Protein 7L9R (pdb70)

Solvent-accessible surface area: 26090 Å² total; per-residue (Å²): 134,191,43,45,87,128,141,85,34,120,71,158,123,83,52,43,41,18,66,29,89,53,24,153,50,15,86,37,0,24,109,0,20,87,1,0,33,91,2,3,68,35,106,18,57,155,85,75,34,88,81,50,112,110,80,37,102,100,90,7,45,1,21,0,2,1,0,1,18,25,125,9,1,72,34,54,4,12,62,25,0,60,68,0,0,43,99,118,13,0,30,50,0,7,3,33,27,15,0,2,3,16,0,0,10,44,30,85,21,140,41,112,106,75,66,87,79,12,57,59,44,0,45,112,43,0,49,87,2,0,83,71,10,9,125,84,30,71,60,55,140,7,41,0,1,2,62,0,2,51,49,0,0,108,99,20,110,38,80,69,0,0,1,3,48,3,12,106,24,134,10,37,4,6,0,65,37,1,8,100,14,37,0,0,52,0,0,15,36,18,22,82,150,109,87,5,136,2,13,0,6,8,3,57,11,34,73,64,35,41,40,14,41,125,109,22,37,24,17,0,7,0,19,0,14,54,76,26,43,72,135,116,9,49,19,3,0,86,0,40,100,110,154,139,44,56,64,6,70,3,101,15,70,3,45,60,7,0,48,46,0,12,52,72,0,11,53,108,33,181,34,36,71,2,158,138,134,197,42,38,72,128,138,146,33,125,60,161,125,72,46,49,48,19,66,24,90,52,23,152,50,14,86,41,0,23,109,0,20,88,1,0,33,88,2,2,70,36,99,8,55,135,84,72,74,88,80,50,109,108,80,36,99,102,100,8,43,1,22,0,0,0,0,1,17,24,129,9,1,70,32,54,3,11,60,26,0,60,67,0,0,44,100,120,11,1,28,52,0,7,4,30,30,18,0,2,4,15,0,0,12,44,31,87,22,142,39,117,115,75,65,82,77,16,57,102,45,0,31,48,42,0,51,104,5,0,67,60,5,18,89,107,83,96,36,53,90,11,20,1,1,4,70,0,3,53,51,1,0,114,96,22,113,37,80,71,0,0,1,4,48,3,16,105,29,131,10,36,4,5,1,61,40,2,8,86,13,36,1,1,59,0,4,42,58,12,39,92,150,74,91,8,115,4,22,0,0,6,0,52,9,28,65,92,29,29,31,17,7,15,97,22,32,24,9,0,0,0,3,0,14,56,75,23,29,67,72,101,15,15,47,84,83,64,40,66,67,48,2,51,19,0,0,15,0,35,102,112,147,133,38,51,54,7,71,3,100,14,71,3,45,61,7,0,48,44,0,11,52,72,0,12,52,110,33,90,47,39,84,2,72,129

Nearest PDB structures (foldseek):
  7l9r-assembly1_A-2  TM=1.004E+00  e=2.069E-56  Entamoeba histolytica HM-1:IMSS
  7l9r-assembly1_B-2  TM=9.925E-01  e=5.853E-53  Entamoeba histolytica HM-1:IMSS
  6wl6-assembly1_B-2  TM=8.396E-01  e=2.160E-27  Homo sapiens
  8r3u-assembly1_DDD  TM=8.389E-01  e=5.541E-27  Homo sapiens
  6xxh-assembly1_A-2  TM=8.483E-01  e=3.392E-24  Homo sapiens

Structure (mmCIF, N/CA/C/O backbone):
data_7L9R
#
_entry.id   7L9R
#
_cell.length_a   85.900
_cell.length_b   85.900
_cell.length_c   424.520
_cell.angle_alpha   90.000
_cell.angle_beta   90.000
_cell.angle_gamma   120.000
#
_symmetry.space_group_name_H-M   'P 65 2 2'
#
loop_
_entity.id
_entity.type
_entity.pdbx_description
1 polymer 'Deoxyhypusine synthase, putative'
2 non-polymer 'CHLORIDE ION'
3 water water
#
loop_
_atom_site.group_PDB
_atom_site.id
_atom_site.type_symbol
_atom_site.label_atom_id
_atom_site.label_alt_id
_atom_site.label_comp_id
_atom_site.label_asym_id
_atom_site.label_entity_id
_atom_site.label_seq_id
_atom_site.pdbx_PDB_ins_code
_atom_site.Cartn_x
_atom_site.Cartn_y
_atom_site.Cartn_z
_atom_site.occupancy
_atom_site.B_iso_or_equiv
_atom_site.auth_seq_id
_atom_site.auth_comp_id
_atom_site.auth_asym_id
_atom_site.auth_atom_id
_atom_site.pdbx_PDB_model_num
ATOM 1 N N . ILE A 1 26 ? 2.74731 10.66191 25.19318 1.000 113.05928 5 ILE A N 1
ATOM 2 C CA . ILE A 1 26 ? 3.69622 10.05568 26.11855 1.000 101.82249 5 ILE A CA 1
ATOM 3 C C . ILE A 1 26 ? 5.12204 10.45538 25.74302 1.000 102.90260 5 ILE A C 1
ATOM 4 O O . ILE A 1 26 ? 5.45080 10.58464 24.55850 1.000 106.81161 5 ILE A O 1
ATOM 6 N N . LYS A 1 27 ? 5.96929 10.63540 26.75247 1.000 79.66291 6 LYS A N 1
ATOM 7 C CA . LYS A 1 27 ? 7.34822 11.05538 26.55244 1.000 75.70133 6 LYS A CA 1
ATOM 8 C C . LYS A 1 27 ? 8.27692 9.84478 26.52008 1.000 68.38621 6 LYS A C 1
ATOM 9 O O . LYS A 1 27 ? 7.96696 8.78226 27.06209 1.000 74.58693 6 LYS A O 1
ATOM 15 N N . GLY A 1 28 ? 9.42700 10.01972 25.85947 1.000 67.31567 7 GLY A N 1
ATOM 16 C CA . GLY A 1 28 ? 10.47360 9.01697 25.85051 1.000 57.27221 7 GLY A CA 1
ATOM 17 C C . GLY A 1 28 ? 11.25218 9.01944 27.16113 1.000 58.34858 7 GLY A C 1
ATOM 18 O O . GLY A 1 28 ? 10.99174 9.80280 28.07283 1.000 56.34238 7 GLY A O 1
ATOM 19 N N . TYR A 1 29 ? 12.24277 8.13238 27.24109 1.000 46.93877 8 TYR A N 1
ATOM 20 C CA . TYR A 1 29 ? 12.94779 7.91333 28.49867 1.000 49.24588 8 TYR A CA 1
ATOM 21 C C . TYR A 1 29 ? 13.65683 9.17701 28.99103 1.000 50.86803 8 TYR A C 1
ATOM 22 O O . TYR A 1 29 ? 14.35231 9.85253 28.23096 1.000 56.50139 8 TYR A O 1
ATOM 31 N N . ASP A 1 30 ? 13.49273 9.48918 30.27696 1.000 51.58816 9 ASP A N 1
ATOM 32 C CA . ASP A 1 30 ? 14.10137 10.67240 30.88785 1.000 52.13806 9 ASP A CA 1
ATOM 33 C C . ASP A 1 30 ? 15.37166 10.27168 31.63732 1.000 50.13781 9 ASP A C 1
ATOM 34 O O . ASP A 1 30 ? 15.30373 9.69931 32.73088 1.000 53.20460 9 ASP A O 1
ATOM 39 N N . PHE A 1 31 ? 16.53140 10.60873 31.06423 1.000 46.75676 10 PHE A N 1
ATOM 40 C CA . PHE A 1 31 ? 17.80879 10.27480 31.68594 1.000 48.62034 10 PHE A CA 1
ATOM 41 C C . PHE A 1 31 ? 18.10331 11.08919 32.94017 1.000 51.16698 10 PHE A C 1
ATOM 42 O O . PHE A 1 31 ? 19.09243 10.79135 33.61675 1.000 52.36724 10 PHE A O 1
ATOM 50 N N . ASP A 1 32 ? 17.28621 12.10115 33.26387 1.000 46.14199 11 ASP A N 1
ATOM 51 C CA . ASP A 1 32 ? 17.37940 12.75742 34.56774 1.000 51.64766 11 ASP A CA 1
ATOM 52 C C . ASP A 1 32 ? 17.03687 11.81294 35.71024 1.000 52.09987 11 ASP A C 1
ATOM 53 O O . ASP A 1 32 ? 17.42895 12.07298 36.84990 1.000 56.71108 11 ASP A O 1
ATOM 58 N N . LYS A 1 33 ? 16.30053 10.73756 35.42932 1.000 55.51351 12 LYS A N 1
ATOM 59 C CA . LYS A 1 33 ? 15.93175 9.72043 36.40467 1.000 50.05574 12 LYS A CA 1
ATOM 60 C C . LYS A 1 33 ? 17.05589 8.72750 36.69203 1.000 51.16198 12 LYS A C 1
ATOM 61 O O . LYS A 1 33 ? 16.87752 7.84702 37.53656 1.000 53.54720 12 LYS A O 1
ATOM 63 N N . GLY A 1 34 ? 18.17785 8.81094 35.99105 1.000 49.57689 13 GLY A N 1
ATOM 64 C CA . GLY A 1 34 ? 19.21716 7.80571 36.07217 1.000 40.84758 13 GLY A CA 1
ATOM 65 C C . GLY A 1 34 ? 19.12239 6.82372 34.92407 1.000 53.32151 13 GLY A C 1
ATOM 66 O O . GLY A 1 34 ? 18.43946 7.05975 33.92671 1.000 47.38874 13 GLY A O 1
ATOM 67 N N . ILE A 1 35 ? 19.78849 5.68114 35.08786 1.000 44.05192 14 ILE A N 1
ATOM 68 C CA . ILE A 1 35 ? 19.83136 4.66318 34.04544 1.000 49.65589 14 ILE A CA 1
ATOM 69 C C . ILE A 1 35 ? 19.10287 3.43538 34.56813 1.000 47.74619 14 ILE A C 1
ATOM 70 O O . ILE A 1 35 ? 19.65774 2.65270 35.34766 1.000 56.27113 14 ILE A O 1
ATOM 75 N N . ASN A 1 36 ? 17.89999 3.21432 34.05607 1.000 47.22890 15 ASN A N 1
ATOM 76 C CA . ASN A 1 36 ? 17.02251 2.11927 34.46086 1.000 46.03971 15 ASN A CA 1
ATOM 77 C C . ASN A 1 36 ? 16.68387 1.36103 33.18199 1.000 49.99955 15 ASN A C 1
ATOM 78 O O . ASN A 1 36 ? 15.81912 1.78720 32.40761 1.000 40.82926 15 ASN A O 1
ATOM 83 N N . TYR A 1 37 ? 17.33963 0.21373 32.99735 1.000 45.62362 16 TYR A N 1
ATOM 84 C CA . TYR A 1 37 ? 17.26971 -0.48912 31.72317 1.000 46.51925 16 TYR A CA 1
ATOM 85 C C . TYR A 1 37 ? 15.89562 -1.08973 31.47708 1.000 53.22615 16 TYR A C 1
ATOM 86 O O . TYR A 1 37 ? 15.46753 -1.17965 30.32064 1.000 44.58828 16 TYR A O 1
ATOM 95 N N . GLU A 1 38 ? 15.16833 -1.46759 32.53411 1.000 47.61637 17 GLU A N 1
ATOM 96 C CA . GLU A 1 38 ? 13.79548 -1.90067 32.30231 1.000 53.84704 17 GLU A CA 1
ATOM 97 C C . GLU A 1 38 ? 12.95124 -0.74019 31.78882 1.000 48.87101 17 GLU A C 1
ATOM 98 O O . GLU A 1 38 ? 12.13882 -0.91458 30.87552 1.000 48.41949 17 GLU A O 1
ATOM 104 N N . GLU A 1 39 ? 13.13454 0.45324 32.36201 1.000 50.38966 18 GLU A N 1
ATOM 105 C CA . GLU A 1 39 ? 12.40286 1.62361 31.88777 1.000 48.77105 18 GLU A CA 1
ATOM 106 C C . GLU A 1 39 ? 12.84843 2.03471 30.48671 1.000 46.88637 18 GLU A C 1
ATOM 107 O O . GLU A 1 39 ? 12.02980 2.49553 29.68702 1.000 48.68286 18 GLU A O 1
ATOM 113 N N . LEU A 1 40 ? 14.13830 1.88583 30.17010 1.000 42.94188 19 LEU A N 1
ATOM 114 C CA . LEU A 1 40 ? 14.59223 2.15691 28.80777 1.000 51.30300 19 LEU A CA 1
ATOM 115 C C . LEU A 1 40 ? 13.89616 1.24497 27.80421 1.000 51.75987 19 LEU A C 1
ATOM 116 O O . LEU A 1 40 ? 13.44714 1.70015 26.74603 1.000 49.60861 19 LEU A O 1
ATOM 121 N N . VAL A 1 41 ? 13.78158 -0.04359 28.13374 1.000 41.06041 20 VAL A N 1
ATOM 122 C CA . VAL A 1 41 ? 13.13026 -0.99660 27.24322 1.000 55.06462 20 VAL A CA 1
ATOM 123 C C . VAL A 1 41 ? 11.64917 -0.66589 27.09469 1.000 57.57630 20 VAL A C 1
ATOM 124 O O . VAL A 1 41 ? 11.12411 -0.59478 25.97754 1.000 56.20147 20 VAL A O 1
ATOM 128 N N . ASN A 1 42 ? 10.95640 -0.44302 28.21340 1.000 51.33988 21 ASN A N 1
ATOM 129 C CA . ASN A 1 42 ? 9.53800 -0.10818 28.13256 1.000 59.11499 21 ASN A CA 1
ATOM 130 C C . ASN A 1 42 ? 9.32231 1.21640 27.41076 1.000 62.69632 21 ASN A C 1
ATOM 131 O O . ASN A 1 42 ? 8.36229 1.36558 26.64438 1.000 68.79567 21 ASN A O 1
ATOM 136 N N . SER A 1 43 ? 10.21440 2.18619 27.63078 1.000 60.45309 22 SER A N 1
ATOM 137 C CA . SER A 1 43 ? 10.09434 3.47280 26.95025 1.000 57.37304 22 SER A CA 1
ATOM 138 C C . SER A 1 43 ? 10.22752 3.31406 25.44097 1.000 61.43880 22 SER A C 1
ATOM 139 O O . SER A 1 43 ? 9.55554 4.01253 24.67146 1.000 62.02424 22 SER A O 1
ATOM 142 N N . TYR A 1 44 ? 11.09349 2.40326 24.99640 1.000 63.79954 23 TYR A N 1
ATOM 143 C CA . TYR A 1 44 ? 11.17758 2.11919 23.56821 1.000 63.52089 23 TYR A CA 1
ATOM 144 C C . TYR A 1 44 ? 9.87436 1.52976 23.04111 1.000 68.40879 23 TYR A C 1
ATOM 145 O O . TYR A 1 44 ? 9.42558 1.88084 21.94237 1.000 73.43137 23 TYR A O 1
ATOM 154 N N . LEU A 1 45 ? 9.24962 0.63224 23.80693 1.000 64.39909 24 LEU A N 1
ATOM 155 C CA . LEU A 1 45 ? 8.02561 -0.01184 23.34286 1.000 63.79468 24 LEU A CA 1
ATOM 156 C C . LEU A 1 45 ? 6.86269 0.96451 23.19175 1.000 61.66900 24 LEU A C 1
ATOM 157 O O . LEU A 1 45 ? 5.88224 0.64069 22.51172 1.000 69.25062 24 LEU A O 1
ATOM 162 N N . THR A 1 46 ? 6.95193 2.15473 23.78362 1.000 63.18289 25 THR A N 1
ATOM 163 C CA . THR A 1 46 ? 5.85925 3.11523 23.74951 1.000 64.90634 25 THR A CA 1
ATOM 164 C C . THR A 1 46 ? 6.19756 4.42134 23.04832 1.000 60.03426 25 THR A C 1
ATOM 165 O O . THR A 1 46 ? 5.30621 5.26433 22.89849 1.000 69.50909 25 THR A O 1
ATOM 169 N N . THR A 1 47 ? 7.45583 4.65141 22.68029 1.000 60.85865 26 THR A N 1
ATOM 170 C CA . THR A 1 47 ? 7.82943 5.91653 22.05793 1.000 61.94153 26 THR A CA 1
ATOM 171 C C . THR A 1 47 ? 8.79694 5.76697 20.89299 1.000 54.39367 26 THR A C 1
ATOM 172 O O . THR A 1 47 ? 8.98783 6.74020 20.15848 1.000 55.97664 26 THR A O 1
ATOM 176 N N . GLY A 1 48 ? 9.42923 4.61717 20.70763 1.000 53.30199 27 GLY A N 1
ATOM 177 C CA . GLY A 1 48 ? 10.37786 4.46544 19.62744 1.000 60.02961 27 GLY A CA 1
ATOM 178 C C . GLY A 1 48 ? 9.72437 4.44282 18.25364 1.000 67.67245 27 GLY A C 1
ATOM 179 O O . GLY A 1 48 ? 8.50271 4.36687 18.08871 1.000 63.26091 27 GLY A O 1
ATOM 180 N N . ILE A 1 49 ? 10.58168 4.53645 17.23719 1.000 66.14829 28 ILE A N 1
ATOM 181 C CA . ILE A 1 49 ? 10.14714 4.30997 15.86679 1.000 59.10011 28 ILE A CA 1
ATOM 182 C C . ILE A 1 49 ? 9.80415 2.83347 15.71473 1.000 65.32201 28 ILE A C 1
ATOM 183 O O . ILE A 1 49 ? 10.57853 1.95953 16.13378 1.000 62.71136 28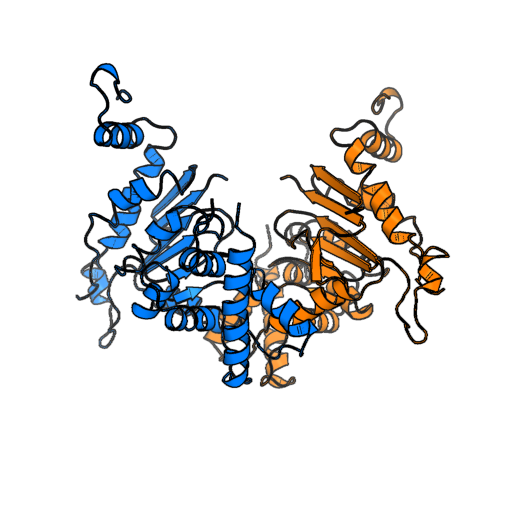 ILE A O 1
ATOM 188 N N . GLN A 1 50 ? 8.62106 2.55384 15.15179 1.000 61.40041 29 GLN A N 1
ATOM 189 C CA . GLN A 1 50 ? 8.05465 1.20986 14.98478 1.000 68.44814 29 GLN A CA 1
ATOM 190 C C . GLN A 1 50 ? 7.55804 0.59392 16.29462 1.000 58.19895 29 GLN A C 1
ATOM 191 O O . GLN A 1 50 ? 7.35344 -0.62151 16.36064 1.000 58.29274 29 GLN A O 1
ATOM 197 N N . SER A 1 51 ? 7.33698 1.38825 17.34479 1.000 47.53539 30 SER A N 1
ATOM 198 C CA . SER A 1 51 ? 6.93139 0.78585 18.61252 1.000 62.54552 30 SER A CA 1
ATOM 199 C C . SER A 1 51 ? 5.52299 0.20265 18.52788 1.000 49.84767 30 SER A C 1
ATOM 200 O O . SER A 1 51 ? 5.24480 -0.84197 19.12446 1.000 51.16513 30 SER A O 1
ATOM 203 N N . SER A 1 52 ? 4.62458 0.84758 17.78225 1.000 50.78714 31 SER A N 1
ATOM 204 C CA . SER A 1 52 ? 3.26428 0.32488 17.66635 1.000 62.06441 31 SER A CA 1
ATOM 205 C C . SER A 1 52 ? 3.25343 -1.04766 16.99698 1.000 58.75651 31 SER A C 1
ATOM 206 O O . SER A 1 52 ? 2.45267 -1.92143 17.35626 1.000 57.11609 31 SER A O 1
ATOM 209 N N . ASN A 1 53 ? 4.13771 -1.25510 16.02026 1.000 58.31241 32 ASN A N 1
ATOM 210 C CA . ASN A 1 53 ? 4.21548 -2.55096 15.35762 1.000 53.77712 32 ASN A CA 1
ATOM 211 C C . ASN A 1 53 ? 4.82420 -3.60639 16.27345 1.000 54.87746 32 ASN A C 1
ATOM 212 O O . ASN A 1 53 ? 4.40427 -4.76978 16.24627 1.000 56.70962 32 ASN A O 1
ATOM 217 N N . VAL A 1 54 ? 5.81168 -3.22307 17.09212 1.000 57.80514 33 VAL A N 1
ATOM 218 C CA . VAL A 1 54 ? 6.38324 -4.16081 18.06038 1.000 53.82270 33 VAL A CA 1
ATOM 219 C C . VAL A 1 54 ? 5.33294 -4.59048 19.07363 1.000 49.12886 33 VAL A C 1
ATOM 220 O O . VAL A 1 54 ? 5.26951 -5.76164 19.46647 1.000 52.47704 33 VAL A O 1
ATOM 224 N N . GLY A 1 55 ? 4.47907 -3.65846 19.49637 1.000 52.70106 34 GLY A N 1
ATOM 225 C CA . GLY A 1 55 ? 3.44447 -4.00052 20.46322 1.000 49.82815 34 GLY A CA 1
ATOM 226 C C . GLY A 1 55 ? 2.41050 -4.95649 19.90094 1.000 60.66542 34 GLY A C 1
ATOM 227 O O . GLY A 1 55 ? 1.90990 -5.83153 20.61483 1.000 59.39775 34 GLY A O 1
ATOM 228 N N . ARG A 1 56 ? 2.06639 -4.79883 18.61679 1.000 55.65605 35 ARG A N 1
ATOM 229 C CA A ARG A 1 56 ? 1.16476 -5.74793 17.96734 0.613 59.06865 35 ARG A CA 1
ATOM 230 C CA B ARG A 1 56 ? 1.15605 -5.75174 17.99708 0.387 59.03380 35 ARG A CA 1
ATOM 231 C C . ARG A 1 56 ? 1.81075 -7.12324 17.85756 1.000 53.90540 35 ARG A C 1
ATOM 232 O O . ARG A 1 56 ? 1.15830 -8.14946 18.08769 1.000 53.06787 35 ARG A O 1
ATOM 247 N N . ALA A 1 57 ? 3.09791 -7.16125 17.49784 1.000 52.82018 36 ALA A N 1
ATOM 248 C CA . ALA A 1 57 ? 3.81387 -8.43329 17.42453 1.000 56.47989 36 ALA A CA 1
ATOM 249 C C . ALA A 1 57 ? 3.74816 -9.18232 18.74881 1.000 51.44418 36 ALA A C 1
ATOM 250 O O . ALA A 1 57 ? 3.52706 -10.40015 18.76925 1.000 51.26352 36 ALA A O 1
ATOM 252 N N . ILE A 1 58 ? 3.92240 -8.46757 19.86692 1.000 50.96184 37 ILE A N 1
ATOM 253 C CA . ILE A 1 58 ? 3.85444 -9.10677 21.18065 1.000 46.19860 37 ILE A CA 1
ATOM 254 C C . ILE A 1 58 ? 2.45775 -9.65154 21.43948 1.000 45.79291 37 ILE A C 1
ATOM 255 O O . ILE A 1 58 ? 2.29748 -10.79156 21.89265 1.000 50.15918 37 ILE A O 1
ATOM 260 N N . ASN A 1 59 ? 1.42508 -8.86413 21.12594 1.000 48.61913 38 ASN A N 1
ATOM 261 C CA . ASN A 1 59 ? 0.05463 -9.33041 21.32347 1.000 53.43215 38 ASN A CA 1
ATOM 262 C C . ASN A 1 59 ? -0.25619 -10.54375 20.45334 1.000 57.39841 38 ASN A C 1
ATOM 263 O O . ASN A 1 59 ? -0.90683 -11.49467 20.90789 1.000 51.79503 38 ASN A O 1
ATOM 268 N N . ILE A 1 60 ? 0.20080 -10.53113 19.19893 1.000 50.20751 39 ILE A N 1
ATOM 269 C CA . ILE A 1 60 ? -0.13870 -11.61597 18.28412 1.000 54.80224 39 ILE A CA 1
ATOM 270 C C . ILE A 1 60 ? 0.56830 -12.90514 18.69561 1.000 55.19763 39 ILE A C 1
ATOM 271 O O . ILE A 1 60 ? -0.02370 -13.99235 18.66023 1.000 49.35792 39 ILE A O 1
ATOM 276 N N . ILE A 1 61 ? 1.82989 -12.80586 19.12345 1.000 51.15788 40 ILE A N 1
ATOM 277 C CA . ILE A 1 61 ? 2.55829 -14.00439 19.53174 1.000 54.68370 40 ILE A CA 1
ATOM 278 C C . ILE A 1 61 ? 1.94205 -14.61161 20.78577 1.000 48.45763 40 ILE A C 1
ATOM 279 O O . ILE A 1 61 ? 1.78780 -15.83483 20.88436 1.000 53.93366 40 ILE A O 1
ATOM 284 N N . ASN A 1 62 ? 1.56004 -13.77662 21.75247 1.000 46.05541 41 ASN A N 1
ATOM 285 C CA . ASN A 1 62 ? 0.87721 -14.30093 22.93040 1.000 52.99058 41 ASN A CA 1
ATOM 286 C C . ASN A 1 62 ? -0.45703 -14.94316 22.56798 1.000 51.50504 41 ASN A C 1
ATOM 287 O O . ASN A 1 62 ? -0.86257 -15.92853 23.19720 1.000 53.33122 41 ASN A O 1
ATOM 292 N N . LYS A 1 63 ? -1.14010 -14.42873 21.54171 1.000 53.91262 42 LYS A N 1
ATOM 293 C CA . LYS A 1 63 ? -2.35934 -15.08886 21.08216 1.000 52.33609 42 LYS A CA 1
ATOM 294 C C . LYS A 1 63 ? -2.06442 -16.47955 20.52576 1.000 53.35390 42 LYS A C 1
ATOM 295 O O . LYS A 1 63 ? -2.86167 -17.40760 20.71299 1.000 55.00560 42 LYS A O 1
ATOM 301 N N . MET A 1 64 ? -0.92267 -16.64876 19.84750 1.000 51.66253 43 MET A N 1
ATOM 302 C CA . MET A 1 64 ? -0.52190 -17.98380 19.40210 1.000 55.84490 43 MET A CA 1
ATOM 303 C C . MET A 1 64 ? -0.36339 -18.92225 20.58964 1.000 53.83889 43 MET A C 1
ATOM 304 O O . MET A 1 64 ? -0.84427 -20.06119 20.56593 1.000 51.32458 43 MET A O 1
ATOM 309 N N . LEU A 1 65 ? 0.32833 -18.45620 21.63829 1.000 50.33351 44 LEU A N 1
ATOM 310 C CA . LEU A 1 65 ? 0.66021 -19.31886 22.76902 1.000 51.75600 44 LEU A CA 1
ATOM 311 C C . LEU A 1 65 ? -0.56272 -19.67999 23.59907 1.000 53.71643 44 LEU A C 1
ATOM 312 O O . LEU A 1 65 ? -0.63301 -20.79072 24.13720 1.000 52.72637 44 LEU A O 1
ATOM 317 N N . THR A 1 66 ? -1.53144 -18.77365 23.71441 1.000 52.08886 45 THR A N 1
ATOM 318 C CA . THR A 1 66 ? -2.68903 -18.99357 24.57072 1.000 53.45998 45 THR A CA 1
ATOM 319 C C . THR A 1 66 ? -3.93340 -19.46133 23.81577 1.000 63.08447 45 THR A C 1
ATOM 320 O O . THR A 1 66 ? -4.94998 -19.74243 24.45939 1.000 65.08974 45 THR A O 1
ATOM 324 N N . TRP A 1 67 ? -3.87972 -19.57716 22.48414 1.000 54.10103 46 TRP A N 1
ATOM 325 C CA . TRP A 1 67 ? -5.08234 -19.89078 21.71597 1.000 57.03223 46 TRP A CA 1
ATOM 326 C C . TRP A 1 67 ? -5.68877 -21.22324 22.13776 1.000 52.22592 46 TRP A C 1
ATOM 327 O O . TRP A 1 67 ? -4.98232 -22.21559 22.33453 1.000 54.98663 46 TRP A O 1
ATOM 338 N N . GLN A 1 68 ? -7.01452 -21.24522 22.23855 1.000 56.86768 47 GLN A N 1
ATOM 339 C CA . GLN A 1 68 ? -7.78112 -22.43632 22.56649 1.000 67.52178 47 GLN A CA 1
ATOM 340 C C . GLN A 1 68 ? -9.00307 -22.51248 21.66502 1.000 74.60956 47 GLN A C 1
ATOM 341 O O . GLN A 1 68 ? -9.54744 -21.47521 21.26593 1.000 78.38403 47 GLN A O 1
ATOM 347 N N . PRO A 1 69 ? -9.47508 -23.71999 21.35362 1.000 76.16567 48 PRO A N 1
ATOM 348 C CA . PRO A 1 69 ? -10.70176 -23.84110 20.55660 1.000 75.35613 48 PRO A CA 1
ATOM 349 C C . PRO A 1 69 ? -11.91828 -23.35624 21.32860 1.000 82.06830 48 PRO A C 1
ATOM 350 O O . PRO A 1 69 ? -12.01789 -23.52834 22.54509 1.000 78.68714 48 PRO A O 1
ATOM 354 N N . SER A 1 70 ? -12.84631 -22.73566 20.60910 1.000 90.04073 49 SER A N 1
ATOM 355 C CA . SER A 1 70 ? -14.11449 -22.37313 21.21723 1.000 91.88653 49 SER A CA 1
ATOM 356 C C . SER A 1 70 ? -14.96767 -23.62372 21.42392 1.000 91.48626 49 SER A C 1
ATOM 357 O O . SER A 1 70 ? -14.67137 -24.70712 20.90866 1.000 85.98470 49 SER A O 1
ATOM 360 N N . GLU A 1 71 ? -16.03925 -23.46903 22.20427 1.000 97.17115 50 GLU A N 1
ATOM 361 C CA . GLU A 1 71 ? -16.96094 -24.58414 22.39651 1.000 101.55215 50 GLU A CA 1
ATOM 362 C C . GLU A 1 71 ? -17.57978 -25.01104 21.07336 1.000 96.19916 50 GLU A C 1
ATOM 363 O O . GLU A 1 71 ? -17.78368 -26.20673 20.83270 1.000 101.63541 50 GLU A O 1
ATOM 369 N N . GLU A 1 72 ? -17.86709 -24.04799 20.19215 1.000 101.54078 51 GLU A N 1
ATOM 370 C CA . GLU A 1 72 ? -18.38517 -24.39104 18.87006 1.000 100.88775 51 GLU A CA 1
ATOM 371 C C . GLU A 1 72 ? -17.34171 -25.13642 18.04681 1.000 94.64091 51 GLU A C 1
ATOM 372 O O . GLU A 1 72 ? -17.68236 -26.04017 17.27431 1.000 92.13664 51 GLU A O 1
ATOM 374 N N . GLU A 1 73 ? -16.06622 -24.76977 18.19394 1.000 91.96205 52 GLU A N 1
ATOM 375 C CA . GLU A 1 73 ? -15.00985 -25.45642 17.45546 1.000 90.59921 52 GLU A CA 1
ATOM 376 C C . GLU A 1 73 ? -14.76126 -26.85346 18.01117 1.000 90.15528 52 GLU A C 1
ATOM 377 O O . GLU A 1 73 ? -14.50004 -27.79242 17.25014 1.000 92.19661 52 GLU A O 1
ATOM 383 N N . LYS A 1 74 ? -14.82481 -27.00544 19.33816 1.000 96.35305 53 LYS A N 1
ATOM 384 C CA . LYS A 1 74 ? -14.58341 -28.30617 19.95571 1.000 95.94750 53 LYS A CA 1
ATOM 385 C C . LYS A 1 74 ? -15.63251 -29.32985 19.54007 1.000 93.97603 53 LYS A C 1
ATOM 386 O O . LYS A 1 74 ? -15.33517 -30.52760 19.45786 1.000 84.97523 53 LYS A O 1
ATOM 388 N N . LYS A 1 75 ? -16.86342 -28.88130 19.28003 1.000 92.93051 54 LYS A N 1
ATOM 389 C CA . LYS A 1 75 ? -17.91210 -29.80244 18.86051 1.000 96.98556 54 LYS A CA 1
ATOM 390 C C . LYS A 1 75 ? -17.62153 -30.39203 17.48736 1.000 102.46044 54 LYS A C 1
ATOM 391 O O . LYS A 1 75 ? -18.06503 -31.50531 17.18899 1.000 93.56277 54 LYS A O 1
ATOM 393 N N . GLU A 1 76 ? -16.87987 -29.66889 16.64331 1.000 101.14639 55 GLU A N 1
ATOM 394 C CA . GLU A 1 76 ? -16.61314 -30.13160 15.28753 1.000 92.01584 55 GLU A CA 1
ATOM 395 C C . GLU A 1 76 ? -15.56899 -31.24204 15.22482 1.000 99.17632 55 GLU A C 1
ATOM 396 O O . GLU A 1 76 ? -15.47208 -31.91706 14.19538 1.000 95.15716 55 GLU A O 1
ATOM 398 N N . TYR A 1 77 ? -14.80011 -31.45738 16.29125 1.000 100.74503 56 TYR A N 1
ATOM 399 C CA . TYR A 1 77 ? -13.79299 -32.51306 16.29053 1.000 91.80716 56 TYR A CA 1
ATOM 400 C C . TYR A 1 77 ? -14.46061 -33.88313 16.35094 1.000 95.81855 56 TYR A C 1
ATOM 401 O O . TYR A 1 77 ? -15.37060 -34.10417 17.15597 1.000 101.40116 56 TYR A O 1
ATOM 410 N N . VAL A 1 78 ? -13.99933 -34.81149 15.51048 1.000 89.76674 57 VAL A N 1
ATOM 411 C CA . VAL A 1 78 ? -14.58059 -36.14652 15.46186 1.000 95.91128 57 VAL A CA 1
ATOM 412 C C . VAL A 1 78 ? -13.93011 -37.02314 16.52640 1.000 93.96826 57 VAL A C 1
ATOM 413 O O . VAL A 1 78 ? -12.82733 -36.75289 17.00903 1.000 92.95254 57 VAL A O 1
ATOM 417 N N . GLU A 1 79 ? -14.62416 -38.10387 16.88167 1.000 99.48964 58 GLU A N 1
ATOM 418 C CA . GLU A 1 79 ? -14.07304 -39.08142 17.80977 1.000 97.03135 58 GLU A CA 1
ATOM 419 C C . GLU A 1 79 ? -12.83318 -39.73404 17.21104 1.000 98.27162 58 GLU A C 1
ATOM 420 O O . GLU A 1 79 ? -12.80504 -40.08635 16.02822 1.000 109.83746 58 GLU A O 1
ATOM 422 N N . GLY A 1 80 ? -11.79859 -39.89169 18.03439 1.000 92.38994 59 GLY A N 1
ATOM 423 C CA . GLY A 1 80 ? -10.53786 -40.42924 17.57543 1.000 85.52161 59 GLY A CA 1
ATOM 424 C C . GLY A 1 80 ? -9.53399 -39.40315 17.09829 1.000 91.88872 59 GLY A C 1
ATOM 425 O O . GLY A 1 80 ? -8.38758 -39.77257 16.81262 1.000 100.48408 59 GLY A O 1
ATOM 426 N N . ASP A 1 81 ? -9.92256 -38.13403 16.99360 1.000 91.81588 60 ASP A N 1
ATOM 427 C CA . ASP A 1 81 ? -8.99264 -37.04754 16.67606 1.000 88.65596 60 ASP A CA 1
ATOM 428 C C . ASP A 1 81 ? -8.14578 -36.74443 17.90974 1.000 91.99683 60 ASP A C 1
ATOM 429 O O . ASP A 1 81 ? -8.57000 -36.01626 18.81122 1.000 82.78100 60 ASP A O 1
ATOM 434 N N . GLU A 1 82 ? -6.94396 -37.31699 17.96115 1.000 90.13589 61 GLU A N 1
A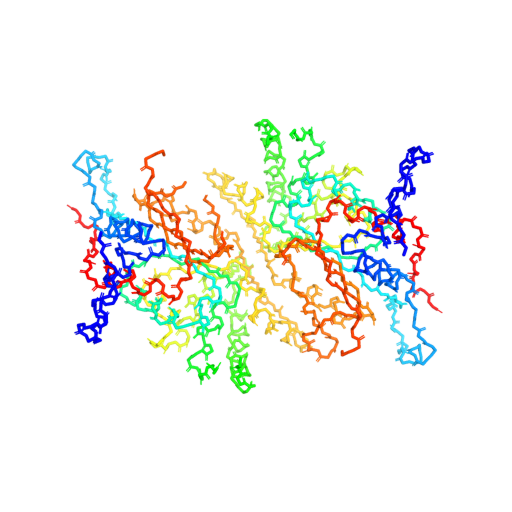TOM 435 C CA . GLU A 1 82 ? -6.06815 -37.19338 19.11877 1.000 91.99890 61 GLU A CA 1
ATOM 436 C C . GLU A 1 82 ? -5.06121 -36.04989 18.99368 1.000 93.14826 61 GLU A C 1
ATOM 437 O O . GLU A 1 82 ? -4.11787 -35.98313 19.79124 1.000 91.98779 61 GLU A O 1
ATOM 439 N N . ARG A 1 83 ? -5.23963 -35.15168 18.02617 1.000 86.72685 62 ARG A N 1
ATOM 440 C CA . ARG A 1 83 ? -4.31564 -34.03819 17.85777 1.000 71.47960 62 ARG A CA 1
ATOM 441 C C . ARG A 1 83 ? -4.39027 -33.07548 19.03764 1.000 78.72041 62 ARG A C 1
ATOM 442 O O . ARG A 1 83 ? -5.43493 -32.91017 19.67415 1.000 77.62603 62 ARG A O 1
ATOM 450 N N . LEU A 1 84 ? -3.26531 -32.42087 19.31148 1.000 74.01850 63 LEU A N 1
ATOM 451 C CA . LEU A 1 84 ? -3.24208 -31.33670 20.28195 1.000 71.63185 63 LEU A CA 1
ATOM 452 C C . LEU A 1 84 ? -4.08053 -30.17873 19.75741 1.000 72.58966 63 LEU A C 1
ATOM 453 O O . LEU A 1 84 ? -3.83713 -29.67849 18.65523 1.000 69.98945 63 LEU A O 1
ATOM 458 N N . LYS A 1 85 ? -5.07918 -29.76116 20.53516 1.000 69.98229 64 LYS A N 1
ATOM 459 C CA . LYS A 1 85 ? -5.98917 -28.70081 20.10555 1.000 68.89035 64 LYS A CA 1
ATOM 460 C C . LYS A 1 85 ? -5.41618 -27.35454 20.54402 1.000 70.90676 64 LYS A C 1
ATOM 461 O O . LYS A 1 85 ? -5.84702 -26.73526 21.51941 1.000 72.01016 64 LYS A O 1
ATOM 467 N N . ARG A 1 86 ? -4.42084 -26.89543 19.79105 1.000 68.72666 65 ARG A N 1
ATOM 468 C CA . ARG A 1 86 ? -3.74406 -25.63854 20.07911 1.000 63.48147 65 ARG A CA 1
ATOM 469 C C . ARG A 1 86 ? -3.15146 -25.09921 18.78297 1.000 63.56583 65 ARG A C 1
ATOM 470 O O . ARG A 1 86 ? -3.28656 -25.70271 17.71717 1.000 61.66182 65 ARG A O 1
ATOM 478 N N . CYS A 1 87 ? -2.46870 -23.96496 18.88428 1.000 55.77981 66 CYS A N 1
ATOM 479 C CA . CYS A 1 87 ? -1.86967 -23.33862 17.71478 1.000 56.19014 66 CYS A CA 1
ATOM 480 C C . CYS A 1 87 ? -0.50172 -23.94527 17.42659 1.000 54.53205 66 CYS A C 1
ATOM 481 O O . CYS A 1 87 ? 0.35809 -24.01607 18.31052 1.000 56.72384 66 CYS A O 1
ATOM 484 N N . THR A 1 88 ? -0.31671 -24.40209 16.19172 1.000 48.47849 67 THR A N 1
ATOM 485 C CA . THR A 1 88 ? 0.98946 -24.81872 15.70176 1.000 52.02048 67 THR A CA 1
ATOM 486 C C . THR A 1 88 ? 1.80276 -23.57982 15.35022 1.000 50.50736 67 THR A C 1
ATOM 487 O O . THR A 1 88 ? 1.29534 -22.66955 14.68597 1.000 49.76361 67 THR A O 1
ATOM 491 N N . ILE A 1 89 ? 3.06236 -23.54111 15.78082 1.000 42.03673 68 ILE A N 1
ATOM 492 C CA . ILE A 1 89 ? 3.88112 -22.33813 15.66787 1.000 44.78112 68 ILE A CA 1
ATOM 493 C C . ILE A 1 89 ? 5.09257 -22.63411 14.79267 1.000 45.37900 68 ILE A C 1
ATOM 494 O O . ILE A 1 89 ? 5.84713 -23.57592 15.06749 1.000 43.13871 68 ILE A O 1
ATOM 499 N N . TYR A 1 90 ? 5.27483 -21.81711 13.74995 1.000 42.78476 69 TYR A N 1
ATOM 500 C CA . TYR A 1 90 ? 6.37841 -21.91744 12.80111 1.000 44.97527 69 TYR A CA 1
ATOM 501 C C . TYR A 1 90 ? 7.32024 -20.74472 12.99317 1.000 38.96058 69 TYR A C 1
ATOM 502 O O . TYR A 1 90 ? 6.88509 -19.58973 12.98498 1.000 40.45736 69 TYR A O 1
ATOM 511 N N . LEU A 1 91 ? 8.60835 -21.04420 13.11821 1.000 41.67282 70 LEU A N 1
ATOM 512 C CA . LEU A 1 91 ? 9.64472 -20.04111 13.30226 1.000 36.19059 70 LEU A CA 1
ATOM 513 C C . LEU A 1 91 ? 10.56952 -20.07290 12.09456 1.000 41.71040 70 LEU A C 1
ATOM 514 O O . LEU A 1 91 ? 11.19495 -21.10070 11.81332 1.000 38.58398 70 LEU A O 1
ATOM 519 N N . GLY A 1 92 ? 10.65002 -18.95587 11.38493 1.000 41.56607 71 GLY A N 1
ATOM 520 C CA . GLY A 1 92 ? 11.55181 -18.80655 10.25453 1.000 46.31416 71 GLY A CA 1
ATOM 521 C C . GLY A 1 92 ? 12.60764 -17.75652 10.56154 1.000 44.90890 71 GLY A C 1
ATOM 522 O O . GLY A 1 92 ? 12.30323 -16.71664 11.14270 1.000 49.72737 71 GLY A O 1
ATOM 523 N N . PHE A 1 93 ? 13.84789 -18.05013 10.18653 1.000 48.17626 72 PHE A N 1
ATOM 524 C CA . PHE A 1 93 ? 14.92954 -17.08994 10.33358 1.000 45.43274 72 PHE A CA 1
ATOM 525 C C . PHE A 1 93 ? 16.01423 -17.40712 9.31792 1.000 51.78770 72 PHE A C 1
ATOM 526 O O . PHE A 1 93 ? 16.14474 -18.54326 8.85776 1.000 50.54560 72 PHE A O 1
ATOM 534 N N . THR A 1 94 ? 16.80251 -16.38655 8.99019 1.000 51.40699 73 THR A N 1
ATOM 535 C CA . THR A 1 94 ? 17.87478 -16.48633 8.01195 1.000 53.20070 73 THR A CA 1
ATOM 536 C C . THR A 1 94 ? 19.16152 -16.97757 8.66001 1.000 53.45033 73 THR A C 1
ATOM 537 O O . THR A 1 94 ? 19.34139 -16.92465 9.87852 1.000 47.01761 73 THR A O 1
ATOM 541 N N . SER A 1 95 ? 20.07240 -17.44194 7.80646 1.000 52.05411 74 SER A N 1
ATOM 542 C CA . SER A 1 95 ? 21.40377 -17.81189 8.26428 1.000 51.98470 74 SER A CA 1
ATOM 543 C C . SER A 1 95 ? 22.10618 -16.65334 8.96393 1.000 46.36121 74 SER A C 1
ATOM 544 O O . SER A 1 95 ? 22.89942 -16.87178 9.88657 1.000 48.28026 74 SER A O 1
ATOM 547 N N . GLU A 1 96 ? 21.82285 -15.41721 8.54782 1.000 52.13051 75 GLU A N 1
ATOM 548 C CA . GLU A 1 96 ? 22.45782 -14.26042 9.17065 1.000 50.38641 75 GLU A CA 1
ATOM 549 C C . GLU A 1 96 ? 22.06631 -14.13503 10.63910 1.000 50.78684 75 GLU A C 1
ATOM 550 O O . GLU A 1 96 ? 22.89095 -13.75042 11.47572 1.000 48.96533 75 GLU A O 1
ATOM 556 N N . MET A 1 97 ? 20.80743 -14.43627 10.97121 1.000 47.67924 76 MET A N 1
ATOM 557 C CA . MET A 1 97 ? 20.39649 -14.40380 12.37183 1.000 48.07331 76 MET A CA 1
ATOM 558 C C . MET A 1 97 ? 21.18179 -15.40893 13.19891 1.000 52.09183 76 MET A C 1
ATOM 559 O O . MET A 1 97 ? 21.51019 -15.14228 14.36418 1.000 50.60328 76 MET A O 1
ATOM 564 N N . MET A 1 98 ? 21.47804 -16.57918 12.62360 1.000 44.46645 77 MET A N 1
ATOM 565 C CA A MET A 1 98 ? 22.23308 -17.57166 13.37705 0.559 47.62767 77 MET A CA 1
ATOM 566 C CA B MET A 1 98 ? 22.24501 -17.58224 13.35393 0.441 48.18377 77 MET A CA 1
ATOM 567 C C . MET A 1 98 ? 23.63277 -17.06857 13.70620 1.000 46.64959 77 MET A C 1
ATOM 568 O O . MET A 1 98 ? 24.22521 -17.50026 14.70195 1.000 43.86601 77 MET A O 1
ATOM 577 N N . THR A 1 99 ? 24.16442 -16.14853 12.89861 1.000 47.02935 78 THR A N 1
ATOM 578 C CA . THR A 1 99 ? 25.48635 -15.58450 13.15032 1.000 45.61627 78 THR A CA 1
ATOM 579 C C . THR A 1 99 ? 25.47944 -14.65171 14.35752 1.000 51.80925 78 THR A C 1
ATOM 580 O O . THR A 1 99 ? 26.49790 -14.52145 15.04540 1.000 47.13257 78 THR A O 1
ATOM 584 N N . SER A 1 100 ? 24.35004 -14.00293 14.63070 1.000 48.21021 79 SER A N 1
ATOM 585 C CA . SER A 1 100 ? 24.21792 -13.12556 15.77823 1.000 44.34976 79 SER A CA 1
ATOM 586 C C . SER A 1 100 ? 23.93364 -13.94367 17.03344 1.000 47.24962 79 SER A C 1
ATOM 587 O O . SER A 1 100 ? 23.83504 -15.17384 17.00207 1.000 42.37162 79 SER A O 1
ATOM 590 N N . GLY A 1 101 ? 23.77837 -13.24335 18.15542 1.000 39.14087 80 GLY A N 1
ATOM 591 C CA . GLY A 1 101 ? 23.39761 -13.88781 19.39482 1.000 42.46757 80 GLY A CA 1
ATOM 592 C C . GLY A 1 101 ? 21.99954 -14.46868 19.39286 1.000 45.70258 80 GLY A C 1
ATOM 593 O O . GLY A 1 101 ? 21.65645 -15.20321 20.32623 1.000 39.29509 80 GLY A O 1
ATOM 594 N N . LEU A 1 102 ? 21.19631 -14.17307 18.36196 1.000 38.07081 81 LEU A N 1
ATOM 595 C CA . LEU A 1 102 ? 19.86454 -14.76256 18.25437 1.000 40.79150 81 LEU A CA 1
ATOM 596 C C . LEU A 1 102 ? 19.91866 -16.28157 18.23996 1.000 39.92727 81 LEU A C 1
ATOM 597 O O . LEU A 1 102 ? 18.93722 -16.93591 18.61094 1.000 44.39024 81 LEU A O 1
ATOM 602 N N . ARG A 1 103 ? 21.04818 -16.85643 17.81009 1.000 41.47712 82 ARG A N 1
ATOM 603 C CA . ARG A 1 103 ? 21.22491 -18.30397 17.86522 1.000 43.36338 82 ARG A CA 1
ATOM 604 C C . ARG A 1 103 ? 20.87620 -18.85810 19.24349 1.000 38.53795 82 ARG A C 1
ATOM 605 O O . ARG A 1 103 ? 20.21704 -19.89585 19.36109 1.000 43.10834 82 ARG A O 1
ATOM 613 N N . ASP A 1 104 ? 21.27871 -18.16555 20.29830 1.000 37.83406 83 ASP A N 1
ATOM 614 C CA . ASP A 1 104 ? 21.00019 -18.67064 21.63564 1.000 46.77665 83 ASP A CA 1
ATOM 615 C C . ASP A 1 104 ? 19.56509 -18.38270 22.06579 1.000 42.68189 83 ASP A C 1
ATOM 616 O O . ASP A 1 104 ? 18.99999 -19.13769 22.86803 1.000 39.35356 83 ASP A O 1
ATOM 621 N N . THR A 1 105 ? 18.95326 -17.32442 21.52632 1.000 38.19846 84 THR A N 1
ATOM 622 C CA . THR A 1 105 ? 17.51285 -17.14868 21.68239 1.000 40.97014 84 THR A CA 1
ATOM 623 C C . THR A 1 105 ? 16.75637 -18.30230 21.03230 1.000 47.27154 84 THR A C 1
ATOM 624 O O . THR A 1 105 ? 15.85230 -18.88848 21.64026 1.000 42.90395 84 THR A O 1
ATOM 628 N N . PHE A 1 106 ? 17.14371 -18.66514 19.79914 1.000 39.59784 85 PHE A N 1
ATOM 629 C CA . PHE A 1 106 ? 16.48675 -19.76754 19.10219 1.000 37.43882 85 PHE A CA 1
ATOM 630 C C . PHE A 1 106 ? 16.65412 -21.07672 19.86561 1.000 39.48186 85 PHE A C 1
ATOM 631 O O . PHE A 1 106 ? 15.70276 -21.85905 19.98659 1.000 40.12792 85 PHE A O 1
ATOM 639 N N . ARG A 1 107 ? 17.86068 -21.34437 20.37543 1.000 39.66252 86 ARG A N 1
ATOM 640 C CA A ARG A 1 107 ? 18.07108 -22.56219 21.15363 0.547 43.41913 86 ARG A CA 1
ATOM 641 C CA B ARG A 1 107 ? 18.07046 -22.56069 21.15306 0.453 43.51006 86 ARG A CA 1
ATOM 642 C C . ARG A 1 107 ? 17.09680 -22.63439 22.32284 1.000 41.05645 86 ARG A C 1
ATOM 643 O O . ARG A 1 107 ? 16.51174 -23.68875 22.58766 1.000 38.39263 86 ARG A O 1
ATOM 658 N N . TYR A 1 108 ? 16.91326 -21.51643 23.03011 1.000 42.34079 87 TYR A N 1
ATOM 659 C CA . TYR A 1 108 ? 15.97951 -21.47403 24.15259 1.000 42.32629 87 TYR A CA 1
ATOM 660 C C . TYR A 1 108 ? 14.56538 -21.83044 23.70686 1.000 42.76225 87 TYR A C 1
ATOM 661 O O . TYR A 1 108 ? 13.90246 -22.67485 24.32055 1.000 45.50018 87 TYR A O 1
ATOM 670 N N . LEU A 1 109 ? 14.09940 -21.22151 22.61361 1.000 38.42154 88 LEU A N 1
ATOM 671 C CA . LEU A 1 109 ? 12.74437 -21.49043 22.13946 1.000 42.42122 88 LEU A CA 1
ATOM 672 C C . LEU A 1 109 ? 12.54223 -22.96950 21.82269 1.000 45.02461 88 LEU A C 1
ATOM 673 O O . LEU A 1 109 ? 11.49583 -23.54480 22.15054 1.000 41.79226 88 LEU A O 1
ATOM 678 N N . VAL A 1 110 ? 13.52980 -23.60833 21.19382 1.000 36.40305 89 VAL A N 1
ATOM 679 C CA A VAL A 1 110 ? 13.40616 -25.02373 20.87412 0.480 41.83704 89 VAL A CA 1
ATOM 680 C CA B VAL A 1 110 ? 13.35762 -25.02415 20.88492 0.520 43.12075 89 VAL A CA 1
ATOM 681 C C . VAL A 1 110 ? 13.60004 -25.87903 22.12004 1.000 42.95594 89 VAL A C 1
ATOM 682 O O . VAL A 1 110 ? 12.92568 -26.90104 22.30431 1.000 41.80729 89 VAL A O 1
ATOM 689 N N . GLU A 1 111 ? 14.52952 -25.47950 22.99180 1.000 44.26264 90 GLU A N 1
ATOM 690 C CA . GLU A 1 111 ? 14.75692 -26.23231 24.21872 1.000 45.02381 90 GLU A CA 1
ATOM 691 C C . GLU A 1 111 ? 13.47730 -26.36230 25.03526 1.000 46.45251 90 GLU A C 1
ATOM 692 O O . GLU A 1 111 ? 13.23682 -27.40469 25.65156 1.000 45.21607 90 GLU A O 1
ATOM 698 N N . HIS A 1 112 ? 12.62725 -25.33672 25.02079 1.000 41.49924 91 HIS A N 1
ATOM 699 C CA . HIS A 1 112 ? 11.41705 -25.32126 25.83042 1.000 45.36798 91 HIS A CA 1
ATOM 700 C C . HIS A 1 112 ? 10.15485 -25.56057 25.01250 1.000 50.40304 91 HIS A C 1
ATOM 701 O O . HIS A 1 112 ? 9.05068 -25.28342 25.49445 1.000 50.54764 91 HIS A O 1
ATOM 708 N N . LYS A 1 113 ? 10.29710 -26.07654 23.78798 1.000 45.59932 92 LYS A N 1
ATOM 709 C CA . LYS A 1 113 ? 9.15554 -26.46441 22.96039 1.000 43.59467 92 LYS A CA 1
ATOM 710 C C . LYS A 1 113 ? 8.19285 -25.29451 22.75352 1.000 42.77705 92 LYS A C 1
ATOM 711 O O . LYS A 1 113 ? 6.97173 -25.46213 22.73284 1.000 43.88875 92 LYS A O 1
ATOM 717 N N . CYS A 1 114 ? 8.75215 -24.09373 22.62152 1.000 40.23704 93 CYS A N 1
ATOM 718 C CA . CYS A 1 114 ? 7.96612 -22.90336 22.33465 1.000 41.93554 93 CYS A CA 1
ATOM 719 C C . CYS A 1 114 ? 7.50537 -22.83166 20.88659 1.000 49.42706 93 CYS A C 1
ATOM 720 O O . CYS A 1 114 ? 6.53812 -22.11712 20.59621 1.000 48.33142 93 CYS A O 1
ATOM 723 N N . VAL A 1 115 ? 8.18680 -23.53396 19.97645 1.000 44.87395 94 VAL A N 1
ATOM 724 C CA . VAL A 1 115 ? 7.83242 -23.57149 18.56589 1.000 47.09339 94 VAL A CA 1
ATOM 725 C C . VAL A 1 115 ? 7.82300 -25.02629 18.12006 1.000 44.77511 94 VAL A C 1
ATOM 726 O O . VAL A 1 115 ? 8.42654 -25.89840 18.74657 1.000 46.73059 94 VAL A O 1
ATOM 730 N N . ASP A 1 116 ? 7.13334 -25.27989 17.01348 1.000 45.37048 95 ASP A N 1
ATOM 731 C CA . ASP A 1 116 ? 6.94536 -26.63856 16.52684 1.000 48.76669 95 ASP A CA 1
ATOM 732 C C . ASP A 1 116 ? 7.76037 -26.96024 15.29068 1.000 46.34194 95 ASP A C 1
ATOM 733 O O . ASP A 1 116 ? 8.15271 -28.11115 15.10729 1.000 49.86650 95 ASP A O 1
ATOM 738 N N . TYR A 1 117 ? 8.04176 -25.96540 14.46043 1.000 49.16074 96 TYR A N 1
ATOM 739 C CA . TYR A 1 117 ? 8.75520 -26.15532 13.20967 1.000 50.98132 96 TYR A CA 1
ATOM 740 C C . TYR A 1 117 ? 9.64482 -24.95327 12.96380 1.000 47.79326 96 TYR A C 1
ATOM 741 O O . TYR A 1 117 ? 9.32645 -23.82892 13.36702 1.000 47.58388 96 TYR A O 1
ATOM 750 N N . ILE A 1 118 ? 10.75527 -25.20338 12.28391 1.000 44.46389 97 ILE A N 1
ATOM 751 C CA . ILE A 1 118 ? 11.68292 -24.16325 11.87310 1.000 41.45989 97 ILE A CA 1
ATOM 752 C C . ILE A 1 118 ? 11.87172 -24.25109 10.36502 1.000 48.93825 97 ILE A C 1
ATOM 753 O O . ILE A 1 118 ? 11.93915 -25.34805 9.79781 1.000 41.28398 97 ILE A O 1
ATOM 758 N N . VAL A 1 119 ? 11.90351 -23.09021 9.71579 1.000 45.02644 98 VAL A N 1
ATOM 759 C CA . VAL A 1 119 ? 12.32024 -22.95702 8.32831 1.000 42.80918 98 VAL A CA 1
ATOM 760 C C . VAL A 1 119 ? 13.49839 -21.99798 8.30935 1.000 45.15663 98 VAL A C 1
ATOM 761 O O . VAL A 1 119 ? 13.41293 -20.90470 8.87887 1.000 43.56114 98 VAL A O 1
ATOM 765 N N . THR A 1 120 ? 14.59640 -22.40122 7.66792 1.000 39.09621 99 THR A N 1
ATOM 766 C CA . THR A 1 120 ? 15.78032 -21.55235 7.62845 1.000 48.19335 99 THR A CA 1
ATOM 767 C C . THR A 1 120 ? 16.48995 -21.72335 6.28747 1.000 43.64357 99 THR A C 1
ATOM 768 O O . THR A 1 120 ? 16.00473 -22.41288 5.38772 1.000 46.84569 99 THR A O 1
ATOM 772 N N . THR A 1 121 ? 17.63858 -21.06419 6.15202 1.000 45.74481 100 THR A N 1
ATOM 773 C CA . THR A 1 121 ? 18.33479 -20.92614 4.87870 1.000 44.18232 100 THR A CA 1
ATOM 774 C C . THR A 1 121 ? 19.74914 -21.49344 4.96267 1.000 50.23269 100 THR A C 1
ATOM 775 O O . THR A 1 121 ? 20.24022 -21.87510 6.03363 1.000 46.41291 100 THR A O 1
ATOM 779 N N . ALA A 1 122 ? 20.40306 -21.51266 3.79873 1.000 43.95212 101 ALA A N 1
ATOM 780 C CA . ALA A 1 122 ? 21.73103 -22.09999 3.65109 1.000 44.26529 101 ALA A CA 1
ATOM 781 C C . ALA A 1 122 ? 22.74413 -21.44369 4.58039 1.000 43.61487 101 ALA A C 1
ATOM 782 O O . ALA A 1 122 ? 22.86734 -20.21620 4.62585 1.000 44.20034 101 ALA A O 1
ATOM 784 N N . GLY A 1 123 ? 23.48502 -22.27239 5.31026 1.000 43.53422 102 GLY A N 1
ATOM 785 C CA . GLY A 1 123 ? 24.50621 -21.80909 6.21475 1.000 51.05750 102 GLY A CA 1
ATOM 786 C C . GLY A 1 123 ? 24.09569 -21.77803 7.67265 1.000 46.96860 102 GLY A C 1
ATOM 787 O O . GLY A 1 123 ? 24.97317 -21.76172 8.54027 1.000 45.32871 102 GLY A O 1
ATOM 788 N N . ALA A 1 124 ? 22.78907 -21.79164 7.95881 1.000 47.15852 103 ALA A N 1
ATOM 789 C CA . ALA A 1 124 ? 22.30671 -21.63044 9.33040 1.000 44.01570 103 ALA A CA 1
ATOM 790 C C . ALA A 1 124 ? 22.70654 -22.81333 10.19833 1.000 48.80950 103 ALA A C 1
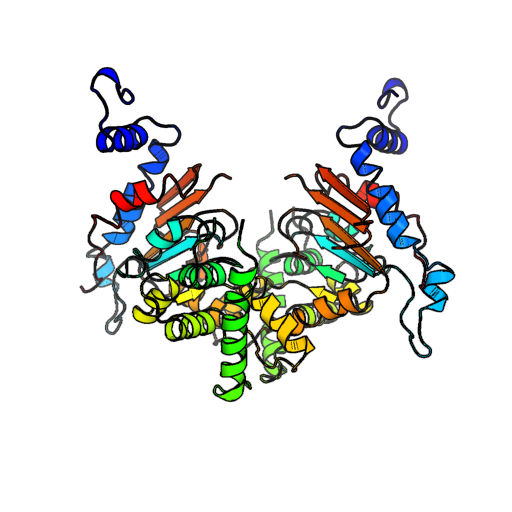ATOM 791 O O . ALA A 1 124 ? 23.16880 -22.63684 11.33398 1.000 43.51289 103 ALA A O 1
ATOM 793 N N . ILE A 1 125 ? 22.51378 -24.02893 9.68210 1.000 42.02241 104 ILE A N 1
ATOM 794 C CA . ILE A 1 125 ? 22.84022 -25.23637 10.43366 1.000 46.41630 104 ILE A CA 1
ATOM 795 C C . ILE A 1 125 ? 24.33337 -25.29287 10.72214 1.000 47.07235 104 ILE A C 1
ATOM 796 O O . ILE A 1 125 ? 24.75411 -25.64201 11.83141 1.000 46.14467 104 ILE A O 1
ATOM 801 N N . GLU A 1 126 ? 25.15984 -24.94368 9.73359 1.000 48.02078 105 GLU A N 1
ATOM 802 C CA . GLU A 1 126 ? 26.60285 -25.04279 9.92827 1.000 49.39294 105 GLU A CA 1
ATOM 803 C C . GLU A 1 126 ? 27.09811 -24.01873 10.93733 1.000 46.37703 105 GLU A C 1
ATOM 804 O O . GLU A 1 126 ? 28.06304 -24.28617 11.66371 1.000 48.87771 105 GLU A O 1
ATOM 810 N N . THR A 1 127 ? 26.44828 -22.85359 11.00744 1.000 46.60694 106 THR A N 1
ATOM 811 C CA . THR A 1 127 ? 26.81358 -21.86885 12.01926 1.000 49.48756 106 THR A CA 1
ATOM 812 C C . THR A 1 127 ? 26.49337 -22.37302 13.42088 1.000 47.70777 106 THR A C 1
ATOM 813 O O . THR A 1 127 ? 27.30008 -22.20148 14.34144 1.000 49.12682 106 THR A O 1
ATOM 817 N N . ASP A 1 128 ? 25.33049 -23.00731 13.59919 1.000 44.24191 107 ASP A N 1
ATOM 818 C CA . ASP A 1 128 ? 24.97469 -23.55958 14.90632 1.000 43.15507 107 ASP A CA 1
ATOM 819 C C . ASP A 1 128 ? 25.98297 -24.61296 15.35021 1.000 50.11208 107 ASP A C 1
ATOM 820 O O . ASP A 1 128 ? 26.36305 -24.66489 16.52862 1.000 47.57929 107 ASP A O 1
ATOM 825 N N . ILE A 1 129 ? 26.43654 -25.45421 14.41438 1.000 47.82448 108 ILE A N 1
ATOM 826 C CA . ILE A 1 129 ? 27.47914 -26.43406 14.71662 1.000 46.42324 108 ILE A CA 1
ATOM 827 C C . ILE A 1 129 ? 28.78996 -25.73232 15.06443 1.0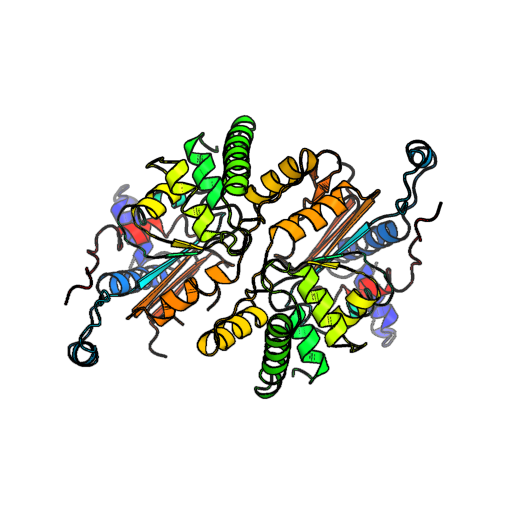00 51.68750 108 ILE A C 1
ATOM 828 O O . ILE A 1 129 ? 29.42399 -26.03113 16.08439 1.000 54.38426 108 ILE A O 1
ATOM 833 N N . MET A 1 130 ? 29.19155 -24.76274 14.23543 1.000 51.51141 109 MET A N 1
ATOM 834 C CA . MET A 1 130 ? 30.47793 -24.09048 14.40258 1.000 51.23989 109 MET A CA 1
ATOM 835 C C . MET A 1 130 ? 30.59620 -23.41366 15.76682 1.000 56.48897 109 MET A C 1
ATOM 836 O O . MET A 1 130 ? 31.67606 -23.39456 16.36730 1.000 55.07973 109 MET A O 1
ATOM 841 N N . LYS A 1 131 ? 29.50246 -22.83485 16.26351 1.000 47.60376 110 LYS A N 1
ATOM 842 C CA . LYS A 1 131 ? 29.53221 -22.15659 17.55015 1.000 54.11168 110 LYS A CA 1
ATOM 843 C C . LYS A 1 131 ? 29.71526 -23.11334 18.71902 1.000 56.68234 110 LYS A C 1
ATOM 844 O O . LYS A 1 131 ? 30.00987 -22.65443 19.82598 1.000 57.61106 110 LYS A O 1
ATOM 850 N N . CYS A 1 132 ? 29.55714 -24.41954 18.50900 1.000 54.15745 111 CYS A N 1
ATOM 851 C CA . CYS A 1 132 ? 29.86755 -25.37137 19.56605 1.000 56.54757 111 CYS A CA 1
ATOM 852 C C . CYS A 1 132 ? 31.36442 -25.62053 19.69918 1.000 58.41744 111 CYS A C 1
ATOM 853 O O . CYS A 1 132 ? 31.79923 -26.09958 20.74602 1.000 65.55917 111 CYS A O 1
ATOM 856 N N . PHE A 1 133 ? 32.15423 -25.29941 18.66994 1.000 59.52622 112 PHE A N 1
ATOM 857 C CA . PHE A 1 133 ? 33.59156 -25.55869 18.64793 1.000 66.04439 112 PHE A CA 1
ATOM 858 C C . PHE A 1 133 ? 34.44190 -24.34456 18.99515 1.000 71.83707 112 PHE A C 1
ATOM 859 O O . PHE A 1 133 ? 35.53742 -24.51052 19.53891 1.000 76.38803 112 PHE A O 1
ATOM 867 N N . GLY A 1 134 ? 33.98453 -23.13618 18.67259 1.000 79.37730 113 GLY A N 1
ATOM 868 C CA . GLY A 1 134 ? 34.74591 -21.93522 18.96686 1.000 86.89510 113 GLY A CA 1
ATOM 869 C C . GLY A 1 134 ? 33.85729 -20.71445 18.89626 1.000 93.83402 113 GLY A C 1
ATOM 870 O O . GLY A 1 134 ? 32.68630 -20.78933 18.51685 1.000 85.14531 113 GLY A O 1
ATOM 871 N N . ASN A 1 135 ? 34.43488 -19.57513 19.27032 1.000 130.19082 114 ASN A N 1
ATOM 872 C CA . ASN A 1 135 ? 33.71249 -18.30954 19.32468 1.000 133.98881 114 ASN A CA 1
ATOM 873 C C . ASN A 1 135 ? 34.10277 -17.45004 18.12803 1.000 135.50122 114 ASN A C 1
ATOM 874 O O . ASN A 1 135 ? 35.28615 -17.15070 17.93321 1.000 140.30428 114 ASN A O 1
ATOM 879 N N . MET A 1 136 ? 33.11073 -17.06535 17.32704 1.000 119.76625 115 MET A N 1
ATOM 880 C CA . MET A 1 136 ? 33.34444 -16.20239 16.17558 1.000 120.23583 115 MET A CA 1
ATOM 881 C C . MET A 1 136 ? 33.39354 -14.75121 16.64638 1.000 122.43363 115 MET A C 1
ATOM 882 O O . MET A 1 136 ? 32.41159 -14.23762 17.19393 1.000 122.98638 115 MET A O 1
ATOM 887 N N . ASN A 1 137 ? 34.53194 -14.09412 16.44156 1.000 123.56429 116 ASN A N 1
ATOM 888 C CA . ASN A 1 137 ? 34.72914 -12.73119 16.93114 1.000 123.08472 116 ASN A CA 1
ATOM 889 C C . ASN A 1 137 ? 34.15571 -11.69543 15.97001 1.000 122.25951 116 ASN A C 1
ATOM 890 O O . ASN A 1 137 ? 33.55860 -12.04247 14.95199 1.000 126.92856 116 ASN A O 1
ATOM 892 N N . ILE A 1 157 ? 34.58297 -12.50913 10.92865 1.000 113.20999 136 ILE A N 1
ATOM 893 C CA . ILE A 1 157 ? 35.80254 -12.82347 11.66617 1.000 120.92370 136 ILE A CA 1
ATOM 894 C C . ILE A 1 157 ? 35.72625 -14.22837 12.26800 1.000 117.72883 136 ILE A C 1
ATOM 895 O O . ILE A 1 157 ? 35.45673 -14.38749 13.46014 1.000 116.74006 136 ILE A O 1
ATOM 897 N N . ILE A 1 158 ? 35.96270 -15.24068 11.44313 1.000 114.89175 137 ILE A N 1
ATOM 898 C CA . ILE A 1 158 ? 35.91673 -16.64117 11.85568 1.000 106.68813 137 ILE A CA 1
ATOM 899 C C . ILE A 1 158 ? 37.33166 -17.20825 11.78567 1.000 100.95958 137 ILE A C 1
ATOM 900 O O . ILE A 1 158 ? 37.96503 -17.14265 10.72282 1.000 93.90206 137 ILE A O 1
ATOM 905 N N . PRO A 1 159 ? 37.86229 -17.77230 12.87405 1.000 97.75609 138 PRO A N 1
ATOM 906 C CA . PRO A 1 159 ? 39.21318 -18.34846 12.82753 1.000 93.70951 138 PRO A CA 1
ATOM 907 C C . PRO A 1 159 ? 39.31790 -19.47443 11.80735 1.000 93.05017 138 PRO A C 1
ATOM 908 O O . PRO A 1 159 ? 38.35823 -20.20377 11.54688 1.000 87.62625 138 PRO A O 1
ATOM 912 N N . LYS A 1 160 ? 40.50991 -19.60263 11.22079 1.000 100.31905 139 LYS A N 1
ATOM 913 C CA . LYS A 1 160 ? 40.74162 -20.64785 10.22854 1.000 100.14975 139 LYS A CA 1
ATOM 914 C C . LYS A 1 160 ? 40.51030 -22.03154 10.82359 1.000 98.10987 139 LYS A C 1
ATOM 915 O O . LYS A 1 160 ? 39.78731 -22.85420 10.24910 1.000 97.74572 139 LYS A O 1
ATOM 917 N N . GLU A 1 161 ? 41.10452 -22.30175 11.98920 1.000 94.84707 140 GLU A N 1
ATOM 918 C CA . GLU A 1 161 ? 40.97487 -23.62214 12.59431 1.000 90.25551 140 GLU A CA 1
ATOM 919 C C . GLU A 1 161 ? 39.53954 -23.92275 13.01337 1.000 78.33676 140 GLU A C 1
ATOM 920 O O . GLU A 1 161 ? 39.18822 -25.09343 13.19262 1.000 80.24132 140 GLU A O 1
ATOM 922 N N . LEU A 1 162 ? 38.70177 -22.89842 13.16215 1.000 75.39723 141 LEU A N 1
ATOM 923 C CA . LEU A 1 162 ? 37.30660 -23.12977 13.51546 1.000 72.92003 141 LEU A CA 1
ATOM 924 C C . LEU A 1 162 ? 36.49922 -23.62980 12.32150 1.000 79.05880 141 LEU A C 1
ATOM 925 O O . LEU A 1 162 ? 35.61861 -24.48581 12.47420 1.000 66.23627 141 LEU A O 1
ATOM 930 N N . ILE A 1 163 ? 36.76822 -23.09481 11.13006 1.000 79.92746 142 ILE A N 1
ATOM 931 C CA . ILE A 1 163 ? 36.12690 -23.62390 9.93225 1.000 70.63157 142 ILE A CA 1
ATOM 932 C C . ILE A 1 163 ? 36.62422 -25.03183 9.64645 1.000 66.43852 142 ILE A C 1
ATOM 933 O O . ILE A 1 163 ? 35.83488 -25.92915 9.32908 1.000 65.30915 142 ILE A O 1
ATOM 938 N N . GLU A 1 164 ? 37.93423 -25.25534 9.78575 1.000 72.06862 143 GLU A N 1
ATOM 939 C CA . GLU A 1 164 ? 38.49776 -26.57518 9.51989 1.000 69.39836 143 GLU A CA 1
ATOM 940 C C . GLU A 1 164 ? 37.88329 -27.63302 10.42725 1.000 74.26815 143 GLU A C 1
ATOM 941 O O . GLU A 1 164 ? 37.51537 -28.71967 9.96192 1.000 68.18126 143 GLU A O 1
ATOM 943 N N . LYS A 1 165 ? 37.76039 -27.33512 11.72607 1.000 65.61844 144 LYS A N 1
ATOM 944 C CA . LYS A 1 165 ? 37.13434 -28.28975 12.63563 1.000 71.00484 144 LYS A CA 1
ATOM 945 C C . LYS A 1 165 ? 35.68915 -28.55448 12.23326 1.000 62.19748 144 LYS A C 1
ATOM 946 O O . LYS A 1 165 ? 35.23087 -29.70350 12.24870 1.000 55.11080 144 LYS A O 1
ATOM 948 N N . THR A 1 166 ? 34.96488 -27.50635 11.84047 1.000 58.93498 145 THR A N 1
ATOM 949 C CA . THR A 1 166 ? 33.57732 -27.68515 11.43059 1.000 59.79166 145 THR A CA 1
ATOM 950 C C . THR A 1 166 ? 33.48584 -28.49017 10.14240 1.000 59.92975 145 THR A C 1
ATOM 951 O O . THR A 1 166 ? 32.65653 -29.40152 10.02959 1.000 58.31512 145 THR A O 1
ATOM 955 N N . LYS A 1 167 ? 34.34386 -28.18319 9.16810 1.000 60.94097 146 LYS A N 1
ATOM 956 C CA . LYS A 1 167 ? 34.33462 -28.93392 7.91767 1.000 55.62780 146 LYS A CA 1
ATOM 957 C C . LYS A 1 167 ? 34.67072 -30.39925 8.16356 1.000 60.32703 146 LYS A C 1
ATOM 958 O O . LYS A 1 167 ? 34.06763 -31.29138 7.55803 1.000 55.32515 146 LYS A O 1
ATOM 964 N N . GLN A 1 168 ? 35.62224 -30.66808 9.06297 1.000 63.12227 147 GLN A N 1
ATOM 965 C CA . GLN A 1 168 ? 35.98171 -32.04963 9.36559 1.000 65.73397 147 GLN A CA 1
ATOM 966 C C . GLN A 1 168 ? 34.80225 -32.81440 9.95258 1.000 62.56985 147 GLN A C 1
ATOM 967 O O . GLN A 1 168 ? 34.54743 -33.96511 9.57746 1.000 64.15690 147 GLN A O 1
ATOM 973 N N . TRP A 1 169 ? 34.08071 -32.19491 10.88535 1.000 56.35076 148 TRP A N 1
ATOM 974 C CA . TRP A 1 169 ? 32.89202 -32.82120 11.45609 1.000 57.15005 148 TRP A CA 1
ATOM 975 C C . TRP A 1 169 ? 31.84617 -33.10202 10.37782 1.000 55.03208 148 TRP A C 1
ATOM 976 O O . TRP A 1 169 ? 31.32457 -34.21889 10.27432 1.000 57.63382 148 TRP A O 1
ATOM 987 N N . LEU A 1 170 ? 31.52763 -32.09449 9.56321 1.000 47.05550 149 LEU A N 1
ATOM 988 C CA . LEU A 1 170 ? 30.55733 -32.29019 8.49060 1.000 56.48740 149 LEU A CA 1
ATOM 989 C C . LEU A 1 170 ? 30.99771 -33.39095 7.53024 1.000 58.20829 149 LEU A C 1
ATOM 990 O O . LEU A 1 170 ? 30.18174 -34.21824 7.10250 1.000 51.77368 149 LEU A O 1
ATOM 995 N N . LYS A 1 171 ? 32.28966 -33.43525 7.19998 1.000 55.55108 150 LYS A N 1
ATOM 996 C CA . LYS A 1 171 ? 32.76278 -34.42202 6.23448 1.000 61.21048 150 LYS A CA 1
ATOM 997 C C . LYS A 1 171 ? 32.65366 -35.83490 6.79174 1.000 63.94557 150 LYS A C 1
ATOM 998 O O . LYS A 1 171 ? 32.26848 -36.76131 6.07088 1.000 65.34108 150 LYS A O 1
ATOM 1004 N N . GLU A 1 172 ? 32.97149 -36.02045 8.07453 1.000 64.90910 151 GLU A N 1
ATOM 1005 C CA . GLU A 1 172 ? 32.79766 -37.33509 8.68366 1.000 70.41209 151 GLU A CA 1
ATOM 1006 C C . GLU A 1 172 ? 31.33005 -37.73565 8.70279 1.000 63.73473 151 GLU A C 1
ATOM 1007 O O . GLU A 1 172 ? 30.99301 -38.91132 8.51728 1.000 67.41513 151 GLU A O 1
ATOM 1013 N N . PHE A 1 173 ? 30.44265 -36.77067 8.94055 1.000 58.55355 152 PHE A N 1
ATOM 1014 C CA . PHE A 1 173 ? 29.01555 -37.06343 8.92136 1.000 63.47296 152 PHE A CA 1
ATOM 1015 C C . PHE A 1 173 ? 28.55569 -37.47753 7.52616 1.000 59.77660 152 PHE A C 1
ATOM 1016 O O . PHE A 1 173 ? 27.80289 -38.44923 7.37987 1.000 57.10060 152 PHE A O 1
ATOM 1024 N N . ILE A 1 174 ? 29.01299 -36.76099 6.48925 1.000 58.24072 153 ILE A N 1
ATOM 1025 C CA . ILE A 1 174 ? 28.59340 -37.05848 5.11669 1.000 60.24642 153 ILE A CA 1
ATOM 1026 C C . ILE A 1 174 ? 29.00173 -38.46971 4.71481 1.000 57.98090 153 ILE A C 1
ATOM 1027 O O . ILE A 1 174 ? 28.20454 -39.22615 4.14576 1.000 62.67692 153 ILE A O 1
ATOM 1032 N N . LEU A 1 175 ? 30.24000 -38.85761 5.02552 1.000 64.36388 154 LEU A N 1
ATOM 1033 C CA . LEU A 1 175 ? 30.69932 -40.18409 4.63328 1.000 64.05864 154 LEU A CA 1
ATOM 1034 C C . LEU A 1 175 ? 29.96385 -41.27246 5.39608 1.000 73.47382 154 LEU A C 1
ATOM 1035 O O . LEU A 1 175 ? 29.70909 -42.35138 4.84561 1.000 74.58155 154 LEU A O 1
ATOM 1040 N N . ASP A 1 176 ? 29.61416 -41.00764 6.65570 1.000 65.13066 155 ASP A N 1
ATOM 1041 C CA . ASP A 1 176 ? 28.87714 -41.98902 7.44234 1.000 65.12226 155 ASP A CA 1
ATOM 1042 C C . ASP A 1 176 ? 27.46101 -42.17847 6.90729 1.000 62.56242 155 ASP A C 1
ATOM 1043 O O . ASP A 1 176 ? 26.98670 -43.31180 6.77474 1.000 64.97415 155 ASP A O 1
ATOM 1048 N N . ILE A 1 177 ? 26.78352 -41.07687 6.57237 1.000 59.69867 156 ILE A N 1
ATOM 1049 C CA . ILE A 1 177 ? 25.41682 -41.13710 6.05715 1.000 67.77327 156 ILE A CA 1
ATOM 1050 C C . ILE A 1 177 ? 25.35780 -41.84667 4.71270 1.000 69.75045 156 ILE A C 1
ATOM 1051 O O . ILE A 1 177 ? 24.38034 -42.54683 4.41717 1.000 73.69569 156 ILE A O 1
ATOM 1056 N N . GLN A 1 178 ? 26.38900 -41.68343 3.87838 1.000 69.30647 157 GLN A N 1
ATOM 1057 C CA . GLN A 1 178 ? 26.41706 -42.38303 2.59441 1.000 78.02904 157 GLN A CA 1
ATOM 1058 C C . GLN A 1 178 ? 26.27411 -43.88401 2.77834 1.000 81.38071 157 GLN A C 1
ATOM 1059 O O . GLN A 1 178 ? 25.60573 -44.55584 1.98045 1.000 80.96230 157 GLN A O 1
ATOM 1065 N N . GLU A 1 179 ? 26.91098 -44.42759 3.81790 1.000 74.38429 158 GLU A N 1
ATOM 1066 C CA . GLU A 1 179 ? 26.96469 -45.87392 3.98811 1.000 78.03835 158 GLU A CA 1
ATOM 1067 C C . GLU A 1 179 ? 25.59943 -46.44585 4.33842 1.000 79.03840 158 GLU A C 1
ATOM 1068 O O . GLU A 1 179 ? 25.25467 -47.54905 3.90216 1.000 89.14754 158 GLU A O 1
ATOM 1074 N N . CYS A 1 180 ? 24.81303 -45.72329 5.12745 1.000 75.49149 159 CYS A N 1
ATOM 1075 C CA . CYS A 1 180 ? 23.53831 -46.23748 5.60182 1.000 83.77435 159 CYS A CA 1
ATOM 1076 C C . CYS A 1 180 ? 22.33867 -45.71235 4.82032 1.000 77.20720 159 CYS A C 1
ATOM 1077 O O . CYS A 1 180 ? 21.21594 -46.15537 5.07863 1.000 82.92316 159 CYS A O 1
ATOM 1080 N N . GLN A 1 181 ? 22.53226 -44.80282 3.86847 1.000 70.17996 160 GLN A N 1
ATOM 1081 C CA . GLN A 1 181 ? 21.37976 -44.26971 3.15612 1.000 73.17247 160 GLN A CA 1
ATOM 1082 C C . GLN A 1 181 ? 20.73674 -45.33837 2.28025 1.000 80.46296 160 GLN A C 1
ATOM 1083 O O . GLN A 1 181 ? 21.40352 -46.23180 1.74500 1.000 69.17830 160 GLN A O 1
ATOM 1089 N N . ASP A 1 182 ? 19.41547 -45.24838 2.16140 1.000 78.22886 161 ASP A N 1
ATOM 1090 C CA . ASP A 1 182 ? 18.65166 -46.08594 1.24712 1.000 82.14236 161 ASP A CA 1
ATOM 1091 C C . ASP A 1 182 ? 18.48061 -45.30625 -0.05055 1.000 80.86601 161 ASP A C 1
ATOM 1092 O O . ASP A 1 182 ? 17.94140 -44.19410 -0.04200 1.000 79.33589 161 ASP A O 1
ATOM 1097 N N . THR A 1 183 ? 18.90668 -45.88504 -1.16427 1.000 86.49613 162 THR A N 1
ATOM 1098 C CA . THR A 1 183 ? 18.89262 -45.09152 -2.38020 1.000 86.60752 162 THR A CA 1
ATOM 1099 C C . THR A 1 183 ? 17.50445 -44.99881 -3.00011 1.000 88.69703 162 THR A C 1
ATOM 1100 O O . THR A 1 183 ? 17.28239 -44.12940 -3.85006 1.000 83.59104 162 THR A O 1
ATOM 1104 N N . SER A 1 184 ? 16.56359 -45.85392 -2.58672 1.000 93.85029 163 SER A N 1
ATOM 1105 C CA . SER A 1 184 ? 15.18259 -45.71627 -3.02956 1.000 93.33169 163 SER A CA 1
ATOM 1106 C C . SER A 1 184 ? 14.41491 -44.71733 -2.17712 1.000 92.05918 163 SER A C 1
ATOM 1107 O O . SER A 1 184 ? 13.34804 -44.25636 -2.59329 1.000 99.73313 163 SER A O 1
ATOM 1110 N N . MET A 1 185 ? 14.91223 -44.41605 -0.97686 1.000 82.04285 164 MET A N 1
ATOM 1111 C CA . MET A 1 185 ? 14.36205 -43.37871 -0.10655 1.000 84.17521 164 MET A CA 1
ATOM 1112 C C . MET A 1 185 ? 15.50211 -42.52965 0.43310 1.000 81.77712 164 MET A C 1
ATOM 1113 O O . MET A 1 185 ? 15.86567 -42.65125 1.61091 1.000 79.20742 164 MET A O 1
ATOM 1118 N N . PRO A 1 186 ? 16.08405 -41.65445 -0.38299 1.000 78.40214 165 PRO A N 1
ATOM 1119 C CA . PRO A 1 186 ? 17.21209 -40.85580 0.10469 1.000 69.80054 165 PRO A CA 1
ATOM 1120 C C . PRO A 1 186 ? 16.75415 -39.95069 1.23510 1.000 66.75132 165 PRO A C 1
ATOM 1121 O O . PRO A 1 186 ? 15.57653 -39.59940 1.34183 1.000 67.29023 165 PRO A O 1
ATOM 1125 N N . PHE A 1 187 ? 17.69933 -39.56542 2.08901 1.000 58.97342 166 PHE A N 1
ATOM 1126 C CA . PHE A 1 187 ? 17.32464 -38.68990 3.18507 1.000 56.96912 166 PHE A CA 1
ATOM 1127 C C . PHE A 1 187 ? 17.01760 -37.29777 2.65807 1.000 56.78240 166 PHE A C 1
ATOM 1128 O O . PHE A 1 187 ? 17.54765 -36.86202 1.63181 1.000 53.63777 166 PHE A O 1
ATOM 1136 N N . THR A 1 188 ? 16.17698 -36.59366 3.39559 1.000 55.63541 167 THR A N 1
ATOM 1137 C CA . THR A 1 188 ? 15.79945 -35.21717 3.15193 1.000 50.69675 167 THR A CA 1
ATOM 1138 C C . THR A 1 188 ? 16.64787 -34.28997 4.00481 1.000 51.33239 167 THR A C 1
ATOM 1139 O O . THR A 1 188 ? 17.32522 -34.73631 4.93502 1.000 51.26649 167 THR A O 1
ATOM 1143 N N . PRO A 1 189 ? 16.67421 -32.99077 3.68965 1.000 49.41396 168 PRO A N 1
ATOM 1144 C CA . PRO A 1 189 ? 17.44118 -32.06745 4.53803 1.000 47.80064 168 PRO A CA 1
ATOM 1145 C C . PRO A 1 189 ? 17.02520 -32.12070 5.99959 1.000 53.65953 168 PRO A C 1
ATOM 1146 O O . PRO A 1 189 ? 17.88859 -32.16892 6.88493 1.000 49.71329 168 PRO A O 1
ATOM 1150 N N . SER A 1 190 ? 15.71923 -32.14171 6.27511 1.000 49.80557 169 SER A N 1
ATOM 1151 C CA . SER A 1 190 ? 15.25216 -32.16791 7.65759 1.000 48.33270 169 SER A CA 1
ATOM 1152 C C . SER A 1 190 ? 15.67937 -33.44846 8.36942 1.000 50.00396 169 SER A C 1
ATOM 1153 O O . SER A 1 190 ? 15.99398 -33.42994 9.56630 1.000 51.46717 169 SER A O 1
ATOM 1156 N N . GLN A 1 191 ? 15.68164 -34.57550 7.65781 1.000 50.30761 170 GLN A N 1
ATOM 1157 C CA . GLN A 1 191 ? 16.17329 -35.81210 8.25828 1.000 51.90767 170 GLN A CA 1
ATOM 1158 C C . GLN A 1 191 ? 17.66795 -35.73033 8.54066 1.000 51.51295 170 GLN A C 1
ATOM 1159 O O . GLN A 1 191 ? 18.12920 -36.17580 9.59813 1.000 56.06163 170 GLN A O 1
ATOM 1165 N N . LEU A 1 192 ? 18.44109 -35.16228 7.61207 1.000 48.98878 171 LEU A N 1
ATOM 1166 C CA . LEU A 1 192 ? 19.86537 -34.97087 7.86706 1.000 51.03498 171 LEU A CA 1
ATOM 1167 C C . LEU A 1 192 ? 20.09849 -34.05552 9.06495 1.000 48.98999 171 LEU A C 1
ATOM 1168 O O . LEU A 1 192 ? 21.03380 -34.27074 9.84441 1.000 46.10751 171 LEU A O 1
ATOM 1173 N N . ILE A 1 193 ? 19.26594 -33.02033 9.21640 1.000 41.73756 172 ILE A N 1
ATOM 1174 C CA . ILE A 1 193 ? 19.45132 -32.06631 10.30311 1.000 52.13821 172 ILE A CA 1
ATOM 1175 C C . ILE A 1 193 ? 19.08629 -32.70222 11.63697 1.000 50.80840 172 ILE A C 1
ATOM 1176 O O . ILE A 1 193 ? 19.76322 -32.48022 12.64718 1.000 49.63207 172 ILE A O 1
ATOM 1181 N N . THR A 1 194 ? 18.04738 -33.54187 11.64980 1.000 49.18198 173 THR A N 1
ATOM 1182 C CA . THR A 1 194 ? 17.72814 -34.31522 12.84432 1.000 46.31767 173 THR A CA 1
ATOM 1183 C C . THR A 1 194 ? 18.90843 -35.18461 13.25399 1.000 58.97889 173 THR A C 1
ATOM 1184 O O . THR A 1 194 ? 19.30210 -35.21170 14.42892 1.000 53.42375 173 THR A O 1
ATOM 1188 N N . MET A 1 195 ? 19.49257 -35.90028 12.28559 1.000 51.37018 174 MET A N 1
ATOM 1189 C CA A MET A 1 195 ? 20.59821 -36.79613 12.60442 0.688 55.66037 174 MET A CA 1
ATOM 1190 C CA B MET A 1 195 ? 20.60739 -36.79525 12.58409 0.312 55.40680 174 MET A CA 1
ATOM 1191 C C . MET A 1 195 ? 21.83587 -36.01724 13.04025 1.000 52.59098 174 MET A C 1
ATOM 1192 O O . MET A 1 195 ? 22.54852 -36.44676 13.95455 1.000 55.44274 174 MET A O 1
ATOM 1201 N N . MET A 1 196 ? 22.09716 -34.86249 12.42088 1.000 49.82122 175 MET A N 1
ATOM 1202 C CA . MET A 1 196 ? 23.23042 -34.04898 12.85387 1.000 54.54566 175 MET A CA 1
ATOM 1203 C C . MET A 1 196 ? 23.04176 -33.56107 14.29067 1.000 57.72323 175 MET A C 1
ATOM 1204 O O . MET A 1 196 ? 23.97925 -33.60613 15.09772 1.000 49.74775 175 MET A O 1
ATOM 1209 N N . GLY A 1 197 ? 21.82614 -33.13465 14.63953 1.000 50.82115 176 GLY A N 1
ATOM 1210 C CA . GLY A 1 197 ? 21.56869 -32.70690 16.00362 1.000 55.23377 176 GLY A CA 1
ATOM 1211 C C . GLY A 1 197 ? 21.83558 -33.80529 17.01534 1.000 55.38658 176 GLY A C 1
ATOM 1212 O O . GLY A 1 197 ? 22.47003 -33.56923 18.04488 1.000 51.54696 176 GLY A O 1
ATOM 1213 N N . GLU A 1 198 ? 21.38128 -35.02754 16.72088 1.000 58.70435 177 GLU A N 1
ATOM 1214 C CA . GLU A 1 198 ? 21.64566 -36.15212 17.61469 1.000 57.74999 177 GLU A CA 1
ATOM 1215 C C . GLU A 1 198 ? 23.13584 -36.46683 17.67428 1.000 56.22941 177 GLU A C 1
ATOM 1216 O O . GLU A 1 198 ? 23.67010 -36.77198 18.74340 1.000 55.11651 177 GLU A O 1
ATOM 1222 N N . ARG A 1 199 ? 23.83064 -36.36746 16.54087 1.000 59.76094 178 ARG A N 1
ATOM 1223 C CA . ARG A 1 199 ? 25.25844 -36.66874 16.52601 1.000 60.92017 178 ARG A CA 1
ATOM 1224 C C . ARG A 1 199 ? 26.05805 -35.60780 17.27663 1.000 49.83497 178 ARG A C 1
ATOM 1225 O O . ARG A 1 199 ? 27.01871 -35.93230 17.98212 1.000 53.94476 178 ARG A O 1
ATOM 1233 N N . LEU A 1 200 ? 25.68307 -34.33574 17.12616 1.000 49.66399 179 LEU A N 1
ATOM 1234 C CA . LEU A 1 200 ? 26.41776 -33.25204 17.77210 1.000 49.94353 179 LEU A CA 1
ATOM 1235 C C . LEU A 1 200 ? 26.29712 -33.33728 19.29028 1.000 55.27146 179 LEU A C 1
ATOM 1236 O O . LEU A 1 200 ? 27.29223 -33.19141 20.01426 1.000 50.52832 179 LEU A O 1
ATOM 1241 N N . ASN A 1 201 ? 25.07725 -33.55169 19.78557 1.000 55.08085 180 ASN A N 1
ATOM 1242 C CA . ASN A 1 201 ? 24.81385 -33.81848 21.19989 1.000 57.84119 180 ASN A CA 1
ATOM 1243 C C . ASN A 1 201 ? 25.42225 -32.73647 22.09552 1.000 52.95860 180 ASN A C 1
ATOM 1244 O O . ASN A 1 201 ? 26.14098 -33.01429 23.05762 1.000 56.49100 180 ASN A O 1
ATOM 1249 N N . ASP A 1 202 ? 25.11683 -31.48380 21.76267 1.000 53.38852 181 ASP A N 1
ATOM 1250 C CA . ASP A 1 202 ? 25.62171 -30.31097 22.46668 1.000 52.93539 181 ASP A CA 1
ATOM 1251 C C . ASP A 1 202 ? 24.41730 -29.48488 22.89903 1.000 54.60575 181 ASP A C 1
ATOM 1252 O O . ASP A 1 202 ? 23.64789 -29.02403 22.05057 1.000 57.50246 181 ASP A O 1
ATOM 1257 N N . THR A 1 203 ? 24.23918 -29.30445 24.21109 1.000 57.39385 182 THR A N 1
ATOM 1258 C CA . THR A 1 203 ? 23.04290 -28.61227 24.67817 1.000 48.91431 182 THR A CA 1
ATOM 1259 C C . THR A 1 203 ? 23.10835 -27.10075 24.49895 1.000 52.95394 182 THR A C 1
ATOM 1260 O O . THR A 1 203 ? 22.17278 -26.40851 24.91402 1.000 53.60789 182 THR A O 1
ATOM 1264 N N . THR A 1 204 ? 24.17132 -26.56353 23.90515 1.000 49.43209 183 THR A N 1
ATOM 1265 C CA . THR A 1 204 ? 24.15843 -25.16105 23.51072 1.000 47.34567 183 THR A CA 1
ATOM 1266 C C . THR A 1 204 ? 23.62096 -24.96035 22.09956 1.000 50.11121 183 THR A C 1
ATOM 1267 O O . THR A 1 204 ? 23.39822 -23.81352 21.69302 1.000 48.93294 183 THR A O 1
ATOM 1271 N N . SER A 1 205 ? 23.40013 -26.03413 21.34767 1.000 42.92109 184 SER A N 1
ATOM 1272 C CA . SER A 1 205 ? 23.03330 -25.90207 19.94725 1.000 50.31968 184 SER A CA 1
ATOM 1273 C C . SER A 1 205 ? 21.52532 -26.00075 19.74351 1.000 46.03746 184 SER A C 1
ATOM 1274 O O . SER A 1 205 ? 20.80990 -26.70374 20.47030 1.000 47.33860 184 SER A O 1
ATOM 1277 N N . VAL A 1 206 ? 21.06343 -25.27994 18.72361 1.000 44.13697 185 VAL A N 1
ATOM 1278 C CA . VAL A 1 206 ? 19.66979 -25.34604 18.29799 1.000 45.42611 185 VAL A CA 1
ATOM 1279 C C . VAL A 1 206 ? 19.32784 -26.75182 17.81459 1.000 46.75477 185 VAL A C 1
ATOM 1280 O O . VAL A 1 206 ? 18.29897 -27.32530 18.19963 1.000 45.68800 185 VAL A O 1
ATOM 1284 N N . ILE A 1 207 ? 20.19570 -27.33754 16.97916 1.000 39.66896 186 ILE A N 1
ATOM 1285 C CA . ILE A 1 207 ? 19.81975 -28.57734 16.29872 1.000 47.47959 186 ILE A CA 1
ATOM 1286 C C . ILE A 1 207 ? 19.76893 -29.75105 17.26561 1.000 46.30882 186 ILE A C 1
ATOM 1287 O O . ILE A 1 207 ? 18.97259 -30.67866 17.07627 1.000 49.01907 186 ILE A O 1
ATOM 1292 N N . THR A 1 208 ? 20.60462 -29.75254 18.30541 1.000 46.76494 187 THR A N 1
ATOM 1293 C CA . THR A 1 208 ? 20.51927 -30.83902 19.27344 1.000 46.44617 187 THR A CA 1
ATOM 1294 C C . THR A 1 208 ? 19.18494 -30.80944 20.01102 1.000 50.53554 187 THR A C 1
ATOM 1295 O O . THR A 1 208 ? 18.54560 -31.85332 20.18995 1.000 50.77636 187 THR A O 1
ATOM 1299 N N . TRP A 1 209 ? 18.73953 -29.62255 20.43261 1.000 46.76157 188 TRP A N 1
ATOM 1300 C CA . TRP A 1 209 ? 17.47459 -29.54628 21.15453 1.000 51.27878 188 TRP A CA 1
ATOM 1301 C C . TRP A 1 209 ? 16.28930 -29.78721 20.22891 1.000 48.89671 188 TRP A C 1
ATOM 1302 O O . TRP A 1 209 ? 15.26620 -30.32993 20.66693 1.000 50.04271 188 TRP A O 1
ATOM 1313 N N . ALA A 1 210 ? 16.41571 -29.42617 18.94916 1.000 43.65293 189 ALA A N 1
ATOM 1314 C CA . ALA A 1 210 ? 15.33775 -29.70985 18.00504 1.000 45.18422 189 ALA A CA 1
ATOM 1315 C C . ALA A 1 210 ? 15.16195 -31.20873 17.81046 1.000 45.48203 189 ALA A C 1
ATOM 1316 O O . ALA A 1 210 ? 14.03067 -31.70467 17.75921 1.000 46.96813 189 ALA A O 1
ATOM 1318 N N . ALA A 1 211 ? 16.26846 -31.95179 17.74894 1.000 47.21729 190 ALA A N 1
ATOM 1319 C CA . ALA A 1 211 ? 16.17399 -33.40252 17.63769 1.000 48.65346 190 ALA A CA 1
ATOM 1320 C C . ALA A 1 211 ? 15.59720 -34.01444 18.90739 1.000 53.70407 190 ALA A C 1
ATOM 1321 O O . ALA A 1 211 ? 14.74783 -34.91079 18.83283 1.000 53.62881 190 ALA A O 1
ATOM 1323 N N . LYS A 1 212 ? 16.01946 -33.51810 20.08163 1.000 55.99367 191 LYS A N 1
ATOM 1324 C CA . LYS A 1 212 ? 15.48879 -34.03255 21.34394 1.000 53.05214 191 LYS A CA 1
ATOM 1325 C C . LYS A 1 212 ? 13.98433 -33.82070 21.44154 1.000 51.84114 191 LYS A C 1
ATOM 1326 O O . LYS A 1 212 ? 13.25287 -34.71246 21.88153 1.000 58.74821 191 LYS A O 1
ATOM 1332 N N . ASN A 1 213 ? 13.50025 -32.64373 21.04784 1.000 50.30145 192 ASN A N 1
ATOM 1333 C CA . ASN A 1 213 ? 12.09562 -32.29883 21.22408 1.000 52.95936 192 ASN A CA 1
ATOM 1334 C C . ASN A 1 213 ? 11.26892 -32.46891 19.95176 1.000 54.88596 192 ASN A C 1
ATOM 1335 O O . ASN A 1 213 ? 10.13934 -31.96847 19.88740 1.000 47.98192 192 ASN A O 1
ATOM 1340 N N . ASN A 1 214 ? 11.79396 -33.19153 18.95829 1.000 50.17834 193 ASN A N 1
ATOM 1341 C CA . ASN A 1 214 ? 11.04944 -33.52852 17.74859 1.000 51.95745 193 ASN A CA 1
ATOM 1342 C C . ASN A 1 214 ? 10.48810 -32.27682 17.08505 1.000 50.38297 193 ASN A C 1
ATOM 1343 O O . ASN A 1 214 ? 9.31457 -32.20573 16.71449 1.000 50.94096 193 ASN A O 1
ATOM 1348 N N . ILE A 1 215 ? 11.33731 -31.26641 16.97486 1.000 48.67423 194 ILE A N 1
ATOM 1349 C CA . ILE A 1 215 ? 11.02908 -30.05697 16.23024 1.000 47.09211 194 ILE A CA 1
ATOM 1350 C C . ILE A 1 215 ? 11.75471 -30.17310 14.89030 1.000 51.96531 194 ILE A C 1
ATOM 1351 O O . ILE A 1 215 ? 12.98856 -30.24769 14.84098 1.000 46.87399 194 ILE A O 1
ATOM 1356 N N . THR A 1 216 ? 10.98577 -30.25662 13.80440 1.000 43.16552 195 THR A N 1
ATOM 1357 C CA . THR A 1 216 ? 11.55389 -30.47726 12.48201 1.000 42.33986 195 THR A CA 1
ATOM 1358 C C . THR A 1 216 ? 12.07593 -29.16608 11.91352 1.000 45.22764 195 THR A C 1
ATOM 1359 O O . THR A 1 216 ? 11.41396 -28.12867 12.00741 1.000 45.41196 195 THR A O 1
ATOM 1363 N N . ILE A 1 217 ? 13.27328 -29.21180 11.33224 1.000 42.46829 196 ILE A N 1
ATOM 1364 C CA . ILE A 1 217 ? 13.91413 -28.03713 10.74633 1.000 43.89950 196 ILE A CA 1
ATOM 1365 C C . ILE A 1 217 ? 13.99775 -28.23893 9.23583 1.000 48.12272 196 ILE A C 1
ATOM 1366 O O . ILE A 1 217 ? 14.67601 -29.15729 8.75762 1.000 49.89342 196 ILE A O 1
ATOM 1371 N N . PHE A 1 218 ? 13.30991 -27.38516 8.48388 1.000 44.38963 197 PHE A N 1
ATOM 1372 C CA . PHE A 1 218 ? 13.36944 -27.43440 7.03205 1.000 45.56679 197 PHE A CA 1
ATOM 1373 C C . PHE A 1 218 ? 14.42179 -26.46807 6.51667 1.000 41.39218 197 PHE A C 1
ATOM 1374 O O . PHE A 1 218 ? 14.53142 -25.33543 6.99390 1.000 49.31310 197 PHE A O 1
ATOM 1382 N N . CYS A 1 219 ? 15.19158 -26.92552 5.53752 1.000 42.95933 198 CYS A N 1
ATOM 1383 C CA . CYS A 1 219 ? 16.24034 -26.12182 4.92468 1.000 45.56187 198 CYS A CA 1
ATOM 1384 C C . CYS A 1 219 ? 16.50263 -26.65875 3.52047 1.000 46.74215 198 CYS A C 1
ATOM 1385 O O . CYS A 1 219 ? 17.48122 -27.38686 3.30307 1.000 41.37838 198 CYS A O 1
ATOM 1388 N N . PRO A 1 220 ? 15.64286 -26.33431 2.54925 1.000 48.48294 199 PRO A N 1
ATOM 1389 C CA . PRO A 1 220 ? 15.81745 -26.89477 1.19384 1.000 44.58303 199 PRO A CA 1
ATOM 1390 C C . PRO A 1 220 ? 17.15571 -26.55509 0.56911 1.000 40.84223 199 PRO A C 1
ATOM 1391 O O . PRO A 1 220 ? 17.66837 -27.33079 -0.24318 1.000 49.47741 199 PRO A O 1
ATOM 1395 N N . ALA A 1 221 ? 17.75061 -25.42412 0.93537 1.000 44.57287 200 ALA A N 1
ATOM 1396 C CA . ALA A 1 221 ? 19.02793 -25.00702 0.38025 1.000 46.04840 200 ALA A CA 1
ATOM 1397 C C . ALA A 1 221 ? 20.21734 -25.47647 1.21892 1.000 47.47247 200 ALA A C 1
ATOM 1398 O O . ALA A 1 221 ? 21.29291 -24.87526 1.12939 1.000 50.60327 200 ALA A O 1
ATOM 1400 N N . LEU A 1 222 ? 20.04704 -26.54023 2.01645 1.000 42.16285 201 LEU A N 1
ATOM 1401 C CA . LEU A 1 222 ? 21.13991 -27.05767 2.84171 1.000 45.98178 201 LEU A CA 1
ATOM 1402 C C . LEU A 1 222 ? 22.42143 -27.27824 2.03524 1.000 50.52224 201 LEU A C 1
ATOM 1403 O O . LEU A 1 222 ? 23.51837 -26.94792 2.49814 1.000 48.38225 201 LEU A O 1
ATOM 1408 N N . THR A 1 223 ? 22.30803 -27.81812 0.82232 1.000 50.12851 202 THR A N 1
ATOM 1409 C CA . THR A 1 223 ? 23.49702 -28.12247 0.03127 1.000 47.07139 202 THR A CA 1
ATOM 1410 C C . THR A 1 223 ? 24.11819 -26.88840 -0.61645 1.000 50.95600 202 THR A C 1
ATOM 1411 O O . THR A 1 223 ? 25.18218 -26.99967 -1.23452 1.000 50.24529 202 THR A O 1
ATOM 1415 N N . ASP A 1 224 ? 23.49276 -25.72062 -0.49250 1.000 48.21366 203 ASP A N 1
ATOM 1416 C CA A ASP A 1 224 ? 24.03516 -24.47564 -1.02058 0.551 46.32421 203 ASP A CA 1
ATOM 1417 C CA B ASP A 1 224 ? 24.06075 -24.49790 -1.03635 0.449 46.31583 203 ASP A CA 1
ATOM 1418 C C . ASP A 1 224 ? 24.97509 -23.77640 -0.04472 1.000 49.90985 203 ASP A C 1
ATOM 1419 O O . ASP A 1 224 ? 25.60569 -22.78141 -0.41666 1.000 55.23039 203 ASP A O 1
ATOM 1428 N N . GLY A 1 225 ? 25.08758 -24.26442 1.18943 1.000 47.45455 204 GLY A N 1
ATOM 1429 C CA . GLY A 1 225 ? 25.97054 -23.69203 2.18701 1.000 48.62973 204 GLY A CA 1
ATOM 1430 C C . GLY A 1 225 ? 27.22948 -24.51316 2.39523 1.000 52.09693 204 GLY A C 1
ATOM 1431 O O . GLY A 1 225 ? 27.63127 -25.31651 1.54347 1.000 48.65350 204 GLY A O 1
ATOM 1432 N N . LEU A 1 226 ? 27.85388 -24.32085 3.56819 1.000 52.80184 205 LEU A N 1
ATOM 1433 C CA . LEU A 1 226 ? 29.11092 -25.00983 3.87041 1.000 47.54421 205 LEU A CA 1
ATOM 1434 C C . LEU A 1 226 ? 28.96680 -26.52322 3.75449 1.000 49.40992 205 LEU A C 1
ATOM 1435 O O . LEU A 1 226 ? 29.92134 -27.20949 3.36799 1.000 54.05560 205 LEU A O 1
ATOM 1440 N N . PHE A 1 227 ? 27.78499 -27.05703 4.07507 1.000 46.93164 206 PHE A N 1
ATOM 1441 C CA . PHE A 1 227 ? 27.52348 -28.47972 3.87967 1.000 48.81424 206 PHE A CA 1
ATOM 1442 C C . PHE A 1 227 ? 27.85924 -28.91427 2.45836 1.000 50.72782 206 PHE A C 1
ATOM 1443 O O . PHE A 1 227 ? 28.49419 -29.95671 2.25174 1.000 47.17404 206 PHE A O 1
ATOM 1451 N N . GLY A 1 228 ? 27.45018 -28.11448 1.46833 1.000 49.96003 207 GLY A N 1
ATOM 1452 C CA . GLY A 1 228 ? 27.72905 -28.44871 0.08010 1.000 47.31298 207 GLY A CA 1
ATOM 1453 C C . GLY A 1 228 ? 29.18822 -28.27176 -0.28762 1.000 50.79036 207 GLY A C 1
ATOM 1454 O O . GLY A 1 228 ? 29.72804 -29.03061 -1.09728 1.000 56.78665 207 GLY A O 1
ATOM 1455 N N . THR A 1 229 ? 29.83835 -27.25101 0.27961 1.000 54.42103 208 THR A N 1
ATOM 1456 C CA . THR A 1 229 ? 31.27965 -27.09288 0.10621 1.000 50.91894 208 THR A CA 1
ATOM 1457 C C . THR A 1 229 ? 32.01908 -28.35147 0.53569 1.000 53.40226 208 THR A C 1
ATOM 1458 O O . THR A 1 229 ? 32.96241 -28.78842 -0.13458 1.000 62.15243 208 THR A O 1
ATOM 1462 N N . CYS A 1 230 ? 31.60382 -28.94599 1.65740 1.000 50.65863 209 CYS A N 1
ATOM 1463 C CA . CYS A 1 230 ? 32.22946 -30.18042 2.12041 1.000 55.94921 209 CYS A CA 1
ATOM 1464 C C . CYS A 1 230 ? 31.95119 -31.32873 1.16192 1.000 53.17540 209 CYS A C 1
ATOM 1465 O O . CYS A 1 230 ? 32.80163 -32.20484 0.96958 1.000 60.54329 209 CYS A O 1
ATOM 1468 N N . ILE A 1 231 ? 30.76145 -31.34465 0.55695 1.000 56.99184 210 ILE A N 1
ATOM 1469 C CA . ILE A 1 231 ? 30.46771 -32.33772 -0.46919 1.000 58.79296 210 ILE A CA 1
ATOM 1470 C C . ILE A 1 231 ? 31.41257 -32.16843 -1.65064 1.000 58.79433 210 ILE A C 1
ATOM 1471 O O . ILE A 1 231 ? 31.98631 -33.14517 -2.14630 1.000 65.08946 210 ILE A O 1
ATOM 1476 N N . THR A 1 232 ? 31.61676 -30.92390 -2.09523 1.000 56.87423 211 THR A N 1
ATOM 1477 C CA . THR A 1 232 ? 32.47505 -30.67498 -3.25350 1.000 64.56002 211 THR A CA 1
ATOM 1478 C C . THR A 1 232 ? 33.91664 -31.07828 -2.97735 1.000 64.28522 211 THR A C 1
ATOM 1479 O O . THR A 1 232 ? 34.57087 -31.69170 -3.82836 1.000 67.66444 211 THR A O 1
ATOM 1483 N N . GLU A 1 233 ? 34.43528 -30.73537 -1.79554 1.000 67.15981 212 GLU A N 1
ATOM 1484 C CA . GLU A 1 233 ? 35.81622 -31.08727 -1.48169 1.000 63.17525 212 GLU A CA 1
ATOM 1485 C C . GLU A 1 233 ? 35.97655 -32.59514 -1.34796 1.000 65.63259 212 GLU A C 1
ATOM 1486 O O . GLU A 1 233 ? 36.96952 -33.16723 -1.82124 1.000 66.89259 212 GLU A O 1
ATOM 1492 N N . LEU A 1 234 ? 35.00281 -33.25399 -0.71367 1.000 65.27307 213 LEU A N 1
ATOM 1493 C CA . LEU A 1 234 ? 35.03335 -34.70888 -0.60460 1.000 66.30765 213 LEU A CA 1
ATOM 1494 C C . LEU A 1 234 ? 34.98989 -35.35123 -1.98290 1.000 73.77816 213 LEU A C 1
ATOM 1495 O O . LEU A 1 234 ? 35.65653 -36.36419 -2.23366 1.000 76.64918 213 LEU A O 1
ATOM 1500 N N . ASN A 1 235 ? 34.22475 -34.75165 -2.89735 1.000 70.92818 214 ASN A N 1
ATOM 1501 C CA . ASN A 1 235 ? 34.05186 -35.31029 -4.23129 1.000 74.68391 214 ASN A CA 1
ATOM 1502 C C . ASN A 1 235 ? 35.34966 -35.30422 -5.03267 1.000 74.48831 214 ASN A C 1
ATOM 1503 O O . ASN A 1 235 ? 35.56157 -36.19509 -5.86138 1.000 70.45356 214 ASN A O 1
ATOM 1508 N N . GLU A 1 236 ? 36.21320 -34.30609 -4.82514 1.000 74.36068 215 GLU A N 1
ATOM 1509 C CA . GLU A 1 236 ? 37.48287 -34.25148 -5.54663 1.000 78.98747 215 GLU A CA 1
ATOM 1510 C C . GLU A 1 236 ? 38.43761 -35.37840 -5.16475 1.000 77.32401 215 GLU A C 1
ATOM 1511 O O . GLU A 1 236 ? 39.36742 -35.66403 -5.92543 1.000 84.87299 215 GLU A O 1
ATOM 1517 N N . ILE A 1 237 ? 38.23296 -36.02858 -4.02062 1.000 81.04816 216 ILE A N 1
ATOM 1518 C CA . ILE A 1 237 ? 39.06975 -37.15800 -3.62520 1.000 77.03427 216 ILE A CA 1
ATOM 1519 C C . ILE A 1 237 ? 38.39529 -38.42300 -4.12834 1.000 76.06680 216 ILE A C 1
ATOM 1520 O O . ILE A 1 237 ? 38.86246 -39.04952 -5.08423 1.000 95.03188 216 ILE A O 1
ATOM 1525 N N . ASN A 1 238 ? 37.31498 -38.82689 -3.46927 1.000 83.71573 217 ASN A N 1
ATOM 1526 C CA . ASN A 1 238 ? 36.54621 -39.99294 -3.87517 1.000 79.70164 217 ASN A CA 1
ATOM 1527 C C . ASN A 1 238 ? 35.11934 -39.52748 -4.14577 1.000 79.43787 217 ASN A C 1
ATOM 1528 O O . ASN A 1 238 ? 34.49334 -38.94007 -3.24615 1.000 90.65765 217 ASN A O 1
ATOM 1533 N N . PRO A 1 239 ? 34.57237 -39.72591 -5.36938 1.000 88.56042 218 PRO A N 1
ATOM 1534 C CA . PRO A 1 239 ? 33.21394 -39.24436 -5.69425 1.000 79.74576 218 PRO A CA 1
ATOM 1535 C C . PRO A 1 239 ? 32.15659 -39.48402 -4.62452 1.000 76.38167 218 PRO A C 1
ATOM 1536 O O . PRO A 1 239 ? 32.02445 -40.58778 -4.08976 1.000 83.84642 218 PRO A O 1
ATOM 1540 N N . VAL A 1 240 ? 31.40234 -38.43667 -4.31078 1.000 72.63382 219 VAL A N 1
ATOM 1541 C CA . VAL A 1 240 ? 30.40915 -38.47519 -3.24181 1.000 72.91951 219 VAL A CA 1
ATOM 1542 C C . VAL A 1 240 ? 29.11163 -39.09216 -3.75047 1.000 67.60403 219 VAL A C 1
ATOM 1543 O O . VAL A 1 240 ? 28.54093 -38.64005 -4.75045 1.000 74.51865 219 VAL A O 1
ATOM 1547 N N . ARG A 1 241 ? 28.63735 -40.12250 -3.05029 1.000 70.21465 220 ARG A N 1
ATOM 1548 C CA . ARG A 1 241 ? 27.41311 -40.83344 -3.39589 1.000 69.71474 220 ARG A CA 1
ATOM 1549 C C . ARG A 1 241 ? 26.19835 -40.36434 -2.59943 1.000 71.52901 220 ARG A C 1
ATOM 1550 O O . ARG A 1 241 ? 25.08712 -40.83197 -2.86799 1.000 67.80914 220 ARG A O 1
ATOM 1558 N N . LEU A 1 242 ? 26.37244 -39.44747 -1.64715 1.000 64.12022 221 LEU A N 1
ATOM 1559 C CA . LEU A 1 242 ? 25.24465 -38.95581 -0.86676 1.000 55.56670 221 LEU A CA 1
ATOM 1560 C C . LEU A 1 242 ? 24.18143 -38.35071 -1.77316 1.000 63.45549 221 LEU A C 1
ATOM 1561 O O . LEU A 1 242 ? 24.49226 -37.63152 -2.72521 1.000 59.52524 221 LEU A O 1
ATOM 1566 N N . MET A 1 243 ? 22.91897 -38.65015 -1.47616 1.000 57.02846 222 MET A N 1
ATOM 1567 C CA . MET A 1 243 ? 21.78819 -38.04421 -2.16347 1.000 56.32075 222 MET A CA 1
ATOM 1568 C C . MET A 1 243 ? 20.88801 -37.35230 -1.15168 1.000 65.20486 222 MET A C 1
ATOM 1569 O O . MET A 1 243 ? 20.78277 -37.77740 0.00173 1.000 63.30113 222 MET A O 1
ATOM 1574 N N . VAL A 1 244 ? 20.28219 -36.24665 -1.57853 1.000 63.31225 223 VAL A N 1
ATOM 1575 C CA . VAL A 1 244 ? 19.41936 -35.43349 -0.72829 1.000 62.26390 223 VAL A CA 1
ATOM 1576 C C . VAL A 1 244 ? 18.11432 -35.21264 -1.48024 1.000 61.19958 223 VAL A C 1
ATOM 1577 O O . VAL A 1 244 ? 18.10087 -34.52275 -2.50716 1.000 64.92919 223 VAL A O 1
ATOM 1581 N N . ASP A 1 245 ? 17.01606 -35.77629 -0.97001 1.000 61.51295 224 ASP A N 1
ATOM 1582 C CA . ASP A 1 245 ? 15.71441 -35.62598 -1.61320 1.000 63.09213 224 ASP A CA 1
ATOM 1583 C C . ASP A 1 245 ? 14.93879 -34.44936 -1.02754 1.000 66.56749 224 ASP A C 1
ATOM 1584 O O . ASP A 1 245 ? 14.87379 -34.27036 0.19153 1.000 64.48193 224 ASP A O 1
ATOM 1589 N N . LEU A 1 246 ? 14.32270 -33.66547 -1.91562 1.000 63.50805 225 LEU A N 1
ATOM 1590 C CA . LEU A 1 246 ? 13.54787 -32.49430 -1.53096 1.000 51.42332 225 LEU A CA 1
ATOM 1591 C C . LEU A 1 246 ? 12.04191 -32.72137 -1.56488 1.000 48.36366 225 LEU A C 1
ATOM 1592 O O . LEU A 1 246 ? 11.30435 -31.93916 -0.96125 1.000 50.22711 225 LEU A O 1
ATOM 1597 N N . VAL A 1 247 ? 11.56135 -33.75066 -2.26585 1.000 54.10693 226 VAL A N 1
ATOM 1598 C CA . VAL A 1 247 ? 10.11753 -33.91628 -2.40474 1.000 57.34414 226 VAL A CA 1
ATOM 1599 C C . VAL A 1 247 ? 9.49352 -34.34893 -1.08251 1.000 60.32130 226 VAL A C 1
ATOM 1600 O O . VAL A 1 247 ? 8.42563 -33.85856 -0.69500 1.000 54.58793 226 VAL A O 1
ATOM 1604 N N . GLN A 1 248 ? 10.15691 -35.25272 -0.35883 1.000 58.51376 227 GLN A N 1
ATOM 1605 C CA . GLN A 1 248 ? 9.59800 -35.74272 0.89476 1.000 55.40409 227 GLN A CA 1
ATOM 1606 C C . GLN A 1 248 ? 9.46146 -34.61276 1.91513 1.000 53.67846 227 GLN A C 1
ATOM 1607 O O . GLN A 1 248 ? 8.47250 -34.55254 2.65234 1.000 55.28701 227 GLN A O 1
ATOM 1613 N N . ASP A 1 249 ? 10.42955 -33.69440 1.96167 1.000 50.38608 228 ASP A N 1
ATOM 1614 C CA . ASP A 1 249 ? 10.28944 -32.54665 2.85692 1.000 56.73544 228 ASP A CA 1
ATOM 1615 C C . ASP A 1 249 ? 9.14065 -31.64854 2.42535 1.000 57.48774 228 ASP A C 1
ATOM 1616 O O . ASP A 1 249 ? 8.43785 -31.07869 3.27022 1.000 55.18652 228 ASP A O 1
ATOM 1621 N N . LEU A 1 250 ? 8.96128 -31.48085 1.11476 1.000 52.85923 229 LEU A N 1
ATOM 1622 C CA . LEU A 1 250 ? 7.80600 -30.74779 0.62095 1.000 57.71050 229 LEU A CA 1
ATOM 1623 C C . LEU A 1 250 ? 6.51631 -31.38965 1.12473 1.000 58.17204 229 LEU A C 1
ATOM 1624 O O . LEU A 1 250 ? 5.59586 -30.69465 1.57282 1.000 54.70843 229 LEU A O 1
ATOM 1629 N N . ARG A 1 251 ? 6.45629 -32.72441 1.09558 1.000 53.81274 230 ARG A N 1
ATOM 1630 C CA A ARG A 1 251 ? 5.30048 -33.43099 1.63525 0.373 54.36549 230 ARG A CA 1
ATOM 1631 C CA B ARG A 1 251 ? 5.30955 -33.44693 1.63846 0.627 54.70109 230 ARG A CA 1
ATOM 1632 C C . ARG A 1 251 ? 5.17417 -33.21932 3.14115 1.000 60.23197 230 ARG A C 1
ATOM 1633 O O . ARG A 1 251 ? 4.07095 -32.98061 3.64684 1.000 57.89481 230 ARG A O 1
ATOM 1648 N N . LEU A 1 252 ? 6.29267 -33.29425 3.86837 1.000 49.91789 231 LEU A N 1
ATOM 1649 C CA . LEU A 1 252 ? 6.26778 -33.17869 5.32533 1.000 58.62054 231 LEU A CA 1
ATOM 1650 C C . LEU A 1 252 ? 5.72657 -31.82298 5.76636 1.000 51.90975 231 LEU A C 1
ATOM 1651 O O . LEU A 1 252 ? 4.84286 -31.74268 6.62671 1.000 53.07274 231 LEU A O 1
ATOM 1656 N N . ILE A 1 253 ? 6.26011 -30.74128 5.19822 1.000 47.46229 232 ILE A N 1
ATOM 1657 C CA . ILE A 1 253 ? 5.86500 -29.41411 5.64901 1.000 52.22080 232 ILE A CA 1
ATOM 1658 C C . ILE A 1 253 ? 4.41136 -29.12709 5.27868 1.000 57.77791 232 ILE A C 1
ATOM 1659 O O . ILE A 1 253 ? 3.69069 -28.46854 6.04190 1.000 59.15718 232 ILE A O 1
ATOM 1664 N N . ASN A 1 254 ? 3.94343 -29.63441 4.13060 1.000 54.49163 233 ASN A N 1
ATOM 1665 C CA . ASN A 1 254 ? 2.55384 -29.41801 3.73499 1.000 52.31665 233 ASN A CA 1
ATOM 1666 C C . ASN A 1 254 ? 1.58561 -30.21985 4.59212 1.000 54.40237 233 ASN A C 1
ATOM 1667 O O . ASN A 1 254 ? 0.47747 -29.75387 4.88069 1.000 52.10631 233 ASN A O 1
ATOM 1672 N N . SER A 1 255 ? 1.97651 -31.42470 4.99847 1.000 50.86329 234 SER A N 1
ATOM 1673 C CA . SER A 1 255 ? 1.14913 -32.19159 5.91853 1.000 54.62586 234 SER A CA 1
ATOM 1674 C C . SER A 1 255 ? 1.01191 -31.47690 7.26230 1.000 58.67519 234 SER A C 1
ATOM 1675 O O . SER A 1 255 ? -0.05887 -31.50204 7.88239 1.000 54.09984 234 SER A O 1
ATOM 1678 N N . SER A 1 256 ? 2.07801 -30.81074 7.71635 1.000 51.75659 235 SER A N 1
ATOM 1679 C CA . SER A 1 256 ? 2.03441 -30.16148 9.02519 1.000 52.54735 235 SER A CA 1
ATOM 1680 C C . SER A 1 256 ? 1.05770 -28.99086 9.03860 1.000 50.92608 235 SER A C 1
ATOM 1681 O O . SER A 1 256 ? 0.35002 -28.78370 10.02768 1.000 57.66994 235 SER A O 1
ATOM 1684 N N . THR A 1 257 ? 0.99877 -28.21363 7.95430 1.000 60.92764 236 THR A N 1
ATOM 1685 C CA . THR A 1 257 ? 0.04280 -27.11114 7.90610 1.000 63.31336 236 THR A CA 1
ATOM 1686 C C . THR A 1 257 ? -1.38342 -27.61555 7.72006 1.000 65.77641 236 THR A C 1
ATOM 1687 O O . THR A 1 257 ? -2.31263 -27.12519 8.37607 1.000 70.49769 236 THR A O 1
ATOM 1691 N N . ILE A 1 258 ? -1.57203 -28.60756 6.84789 1.000 60.42505 237 ILE A N 1
ATOM 1692 C CA . ILE A 1 258 ? -2.90749 -29.13792 6.59490 1.000 58.83568 237 ILE A CA 1
ATOM 1693 C C . ILE A 1 258 ? -3.50981 -29.70827 7.86883 1.000 62.33113 237 ILE A C 1
ATOM 1694 O O . ILE A 1 258 ? -4.68754 -29.48166 8.17327 1.000 63.93255 237 ILE A O 1
ATOM 1699 N N . HIS A 1 259 ? -2.70991 -30.42167 8.65095 1.000 65.86979 238 HIS A N 1
ATOM 1700 C CA . HIS A 1 259 ? -3.22663 -31.17194 9.78566 1.000 66.18461 238 HIS A CA 1
ATOM 1701 C C . HIS A 1 259 ? -3.21638 -30.38551 11.08727 1.000 66.13761 238 HIS A C 1
ATOM 1702 O O . HIS A 1 259 ? -3.60084 -30.93481 12.12569 1.000 71.22181 238 HIS A O 1
ATOM 1709 N N . SER A 1 260 ? -2.81315 -29.12125 11.07232 1.000 60.51156 239 SER A N 1
ATOM 1710 C CA . SER A 1 260 ? -2.80321 -28.35583 12.30597 1.000 63.01893 239 SER A CA 1
ATOM 1711 C C . SER A 1 260 ? -4.14030 -27.64554 12.48370 1.000 65.83787 239 SER A C 1
ATOM 1712 O O . SER A 1 260 ? -4.76004 -27.19729 11.51194 1.000 68.58688 239 SER A O 1
ATOM 1715 N N . VAL A 1 261 ? -4.58016 -27.56790 13.74053 1.000 66.40563 240 VAL A N 1
ATOM 1716 C CA . VAL A 1 261 ? -5.86377 -26.96455 14.08685 1.000 65.61960 240 VAL A CA 1
ATOM 1717 C C . VAL A 1 261 ? -5.83528 -25.45420 13.87476 1.000 64.49922 240 VAL A C 1
ATOM 1718 O O . VAL A 1 261 ? -6.82668 -24.85166 13.44461 1.000 62.85698 240 VAL A O 1
ATOM 1722 N N . GLU A 1 262 ? -4.70763 -24.82248 14.18843 1.000 61.35511 241 GLU A N 1
ATOM 1723 C CA . GLU A 1 262 ? -4.52279 -23.38192 14.09876 1.000 57.22765 241 GLU A CA 1
ATOM 1724 C C . GLU A 1 262 ? -3.03630 -23.13798 13.86507 1.000 55.31569 241 GLU A C 1
ATOM 1725 O O . GLU A 1 262 ? -2.20346 -23.84981 14.43023 1.000 62.66467 241 GLU A O 1
ATOM 1731 N N . THR A 1 263 ? -2.69426 -22.15267 13.03496 1.000 57.37458 242 THR A N 1
ATOM 1732 C CA . THR A 1 263 ? -1.30004 -21.93076 12.65596 1.000 57.51472 242 THR A CA 1
ATOM 1733 C C . THR A 1 263 ? -0.82350 -20.54549 13.06431 1.000 52.03134 242 THR A C 1
ATOM 1734 O O . THR A 1 263 ? -1.53724 -19.55308 12.89132 1.000 57.50023 242 THR A O 1
ATOM 1738 N N . GLY A 1 264 ? 0.39573 -20.48954 13.57149 1.000 50.11092 243 GLY A N 1
ATOM 1739 C CA . GLY A 1 264 ? 1.07702 -19.22377 13.79248 1.000 48.67360 243 GLY A CA 1
ATOM 1740 C C . GLY A 1 264 ? 2.43523 -19.25292 13.12822 1.000 50.80515 243 GLY A C 1
ATOM 1741 O O . GLY A 1 264 ? 3.09259 -20.29205 13.08195 1.000 44.01478 243 GLY A O 1
ATOM 1742 N N . VAL A 1 265 ? 2.84064 -18.10250 12.58997 1.000 53.13419 244 VAL A N 1
ATOM 1743 C CA . VAL A 1 265 ? 4.07110 -17.98099 11.81489 1.000 48.59406 244 VAL A CA 1
ATOM 1744 C C . VAL A 1 265 ? 4.84702 -16.76262 12.30958 1.000 44.33224 244 VAL A C 1
ATOM 1745 O O . VAL A 1 265 ? 4.27381 -15.68036 12.48036 1.000 48.74832 244 VAL A O 1
ATOM 1749 N N . ILE A 1 266 ? 6.14249 -16.94555 12.55416 1.000 41.53985 245 ILE A N 1
ATOM 1750 C CA . ILE A 1 266 ? 7.05427 -15.87427 12.94833 1.000 43.45383 245 ILE A CA 1
ATOM 1751 C C . ILE A 1 266 ? 8.24850 -15.94228 12.00911 1.000 45.86275 245 ILE A C 1
ATOM 1752 O O . ILE A 1 266 ? 8.94496 -16.96377 11.96368 1.000 44.06391 245 ILE A O 1
ATOM 1757 N N . ILE A 1 267 ? 8.47950 -14.87653 11.24730 1.000 43.38291 246 ILE A N 1
ATOM 1758 C CA . ILE A 1 267 ? 9.53768 -14.86800 10.23954 1.000 45.17112 246 ILE A CA 1
ATOM 1759 C C . ILE A 1 267 ? 10.45018 -13.67336 10.48861 1.000 52.58841 246 ILE A C 1
ATOM 1760 O O . ILE A 1 267 ? 9.99084 -12.52451 10.52085 1.000 45.55823 246 ILE A O 1
ATOM 1765 N N . LEU A 1 268 ? 11.73618 -13.94881 10.67093 1.000 48.23035 247 LEU A N 1
ATOM 1766 C CA . LEU A 1 268 ? 12.74916 -12.93539 10.91522 1.000 47.54448 247 LEU A CA 1
ATOM 1767 C C . LEU A 1 268 ? 13.66570 -12.88160 9.70265 1.000 45.28322 247 LEU A C 1
ATOM 1768 O O . LEU A 1 268 ? 14.25393 -13.90144 9.32922 1.000 45.37994 247 LEU A O 1
ATOM 1773 N N . GLY A 1 269 ? 13.78091 -11.70514 9.08443 1.000 50.32916 248 GLY A N 1
ATOM 1774 C CA . GLY A 1 269 ? 14.61430 -11.53752 7.90881 1.000 52.60611 248 GLY A CA 1
ATOM 1775 C C . GLY A 1 269 ? 13.84579 -11.78723 6.61752 1.000 67.62846 248 GLY A C 1
ATOM 1776 O O . GLY A 1 269 ? 12.68863 -12.21087 6.61021 1.000 77.59392 248 GLY A O 1
ATOM 1777 N N . GLY A 1 270 ? 14.50471 -11.51915 5.49633 1.000 73.87040 249 GLY A N 1
ATOM 1778 C CA . GLY A 1 270 ? 13.88921 -11.64460 4.18002 1.000 72.83314 249 GLY A CA 1
ATOM 1779 C C . GLY A 1 270 ? 14.39208 -12.87019 3.43116 1.000 87.38982 249 GLY A C 1
ATOM 1780 O O . GLY A 1 270 ? 15.58045 -13.19458 3.48964 1.000 89.88958 249 GLY A O 1
ATOM 1781 N N . GLY A 1 271 ? 13.48015 -13.53983 2.72935 1.000 98.79499 250 GLY A N 1
ATOM 1782 C CA . GLY A 1 271 ? 13.83570 -14.65684 1.87201 1.000 90.90159 250 GLY A CA 1
ATOM 1783 C C . GLY A 1 271 ? 13.67705 -16.05536 2.44047 1.000 97.90535 250 GLY A C 1
ATOM 1784 O O . GLY A 1 271 ? 14.27258 -16.99019 1.88410 1.000 90.85807 250 GLY A O 1
ATOM 1785 N N . VAL A 1 272 ? 12.89324 -16.23314 3.51154 1.000 89.29244 251 VAL A N 1
ATOM 1786 C CA . VAL A 1 272 ? 12.81680 -17.50401 4.23360 1.000 87.71697 251 VAL A CA 1
ATOM 1787 C C . VAL A 1 272 ? 11.83065 -18.49537 3.61401 1.000 99.47172 251 VAL A C 1
ATOM 1788 O O . VAL A 1 272 ? 12.24724 -19.42542 2.91316 1.000 105.22524 251 VAL A O 1
ATOM 1792 N N . MET A 1 273 ? 10.52427 -18.32453 3.85315 1.000 116.10394 252 MET A N 1
ATOM 1793 C CA . MET A 1 273 ? 9.55256 -19.32160 3.40724 1.000 129.19227 252 MET A CA 1
ATOM 1794 C C . MET A 1 273 ? 8.41030 -18.69925 2.61265 1.000 130.02480 252 MET A C 1
ATOM 1795 O O . MET A 1 273 ? 8.10021 -17.51110 2.73398 1.000 133.25390 252 MET A O 1
ATOM 1800 N N . LYS A 1 274 ? 7.77013 -19.55371 1.81041 1.000 121.89617 253 LYS A N 1
ATOM 1801 C CA . LYS A 1 274 ? 6.65668 -19.17565 0.94838 1.000 129.90155 253 LYS A CA 1
ATOM 1802 C C . LYS A 1 274 ? 5.33282 -19.27081 1.69795 1.000 132.92581 253 LYS A C 1
ATOM 1803 O O . LYS A 1 274 ? 5.23873 -18.85245 2.85776 1.000 132.21451 253 LYS A O 1
ATOM 1805 N N . HIS A 1 275 ? 4.31736 -19.83257 1.03745 1.000 137.09823 254 HIS A N 1
ATOM 1806 C CA . HIS A 1 275 ? 2.96850 -19.99736 1.58947 1.000 133.52472 254 HIS A CA 1
ATOM 1807 C C . HIS A 1 275 ? 2.40461 -18.69827 2.15899 1.000 150.08534 254 HIS A C 1
ATOM 1808 O O . HIS A 1 275 ? 1.87133 -17.86910 1.42150 1.000 158.26978 254 HIS A O 1
ATOM 1815 N N . GLU A 1 286 ? -2.57184 -18.94011 3.96139 1.000 89.58344 265 GLU A N 1
ATOM 1816 C CA . GLU A 1 286 ? -1.93896 -18.05980 4.93112 1.000 100.55645 265 GLU A CA 1
ATOM 1817 C C . GLU A 1 286 ? -2.23133 -18.53811 6.35350 1.000 106.27478 265 GLU A C 1
ATOM 1818 O O . GLU A 1 286 ? -3.07925 -19.41054 6.56444 1.000 104.09921 265 GLU A O 1
ATOM 1820 N N . ALA A 1 287 ? -1.50657 -17.98489 7.32189 1.000 86.29719 266 ALA A N 1
ATOM 1821 C CA . ALA A 1 287 ? -1.62429 -18.38965 8.71463 1.000 69.96666 266 ALA A CA 1
ATOM 1822 C C . ALA A 1 287 ? -2.73147 -17.62864 9.43908 1.000 72.05764 266 ALA A C 1
ATOM 1823 O O . ALA A 1 287 ? -3.17769 -16.56340 9.00708 1.000 78.98283 266 ALA A O 1
ATOM 1825 N N . ASP A 1 288 ? -3.16808 -18.19721 10.56605 1.000 62.33347 267 ASP A N 1
ATOM 1826 C CA . ASP A 1 288 ? -4.11716 -17.50440 11.43641 1.000 72.98509 267 ASP A CA 1
ATOM 1827 C C . ASP A 1 288 ? -3.47082 -16.29917 12.11042 1.000 60.91040 267 ASP A C 1
ATOM 1828 O O . ASP A 1 288 ? -4.09120 -15.23624 12.23013 1.000 64.71623 267 ASP A O 1
ATOM 1833 N N . PHE A 1 289 ? -2.22478 -16.45305 12.55215 1.000 60.31847 268 PHE A N 1
ATOM 1834 C CA . PHE A 1 289 ? -1.43516 -15.39987 13.17708 1.000 57.12892 268 PHE A CA 1
ATOM 1835 C C . PHE A 1 289 ? -0.07464 -15.32721 12.50390 1.000 54.44922 268 PHE A C 1
ATOM 1836 O O . PHE A 1 289 ? 0.53866 -16.36054 12.21782 1.000 57.19172 268 PHE A O 1
ATOM 1844 N N . ALA A 1 290 ? 0.39864 -14.11241 12.24346 1.000 52.96647 269 ALA A N 1
ATOM 1845 C CA . ALA A 1 290 ? 1.67335 -13.96941 11.55403 1.000 59.01669 269 ALA A CA 1
ATOM 1846 C C . ALA A 1 290 ? 2.40631 -12.72623 12.04077 1.000 54.21623 269 ALA A C 1
ATOM 1847 O O . ALA A 1 290 ? 1.81536 -11.65220 12.17636 1.000 55.86988 269 ALA A O 1
ATOM 1849 N N . VAL A 1 291 ? 3.70074 -12.87844 12.29364 1.000 54.45749 270 VAL A N 1
ATOM 1850 C CA . VAL A 1 291 ? 4.56198 -11.76287 12.65807 1.000 44.65544 270 VAL A CA 1
ATOM 1851 C C . VAL A 1 291 ? 5.75890 -11.79825 11.72516 1.000 51.92225 270 VAL A C 1
ATOM 1852 O O . VAL A 1 291 ? 6.43676 -12.83000 11.61313 1.000 47.16407 270 VAL A O 1
ATOM 1856 N N . TYR A 1 292 ? 5.99087 -10.69353 11.02645 1.000 42.90171 271 TYR A N 1
ATOM 1857 C CA . TYR A 1 292 ? 7.09839 -10.56747 10.09548 1.000 45.65023 271 TYR A CA 1
ATOM 1858 C C . TYR A 1 292 ? 7.99811 -9.44412 10.57474 1.000 48.92947 271 TYR A C 1
ATOM 1859 O O . TYR A 1 292 ? 7.52398 -8.33000 10.81702 1.000 51.52771 271 TYR A O 1
ATOM 1868 N N . ILE A 1 293 ? 9.29000 -9.73563 10.70235 1.000 53.92247 272 ILE A N 1
ATOM 1869 C CA . ILE A 1 293 ? 10.28392 -8.78188 11.18251 1.000 49.40125 272 ILE A CA 1
ATOM 1870 C C . ILE A 1 293 ? 11.45950 -8.80165 10.21947 1.000 51.96476 272 ILE A C 1
ATOM 1871 O O . ILE A 1 293 ? 12.08915 -9.85003 10.03196 1.000 52.87830 272 ILE A O 1
ATOM 1876 N N . ASN A 1 294 ? 11.73079 -7.66595 9.58031 1.000 53.23315 273 ASN A N 1
ATOM 1877 C CA . ASN A 1 294 ? 12.96228 -7.50872 8.81372 1.000 68.00185 273 ASN A CA 1
ATOM 1878 C C . ASN A 1 294 ? 13.20089 -6.02712 8.55650 1.000 72.08848 273 ASN A C 1
ATOM 1879 O O . ASN A 1 294 ? 12.35035 -5.17852 8.83349 1.000 69.48769 273 ASN A O 1
ATOM 1884 N N . THR A 1 295 ? 14.39306 -5.72416 8.04872 1.000 78.78860 274 THR A N 1
ATOM 1885 C CA . THR A 1 295 ? 14.76718 -4.35177 7.73408 1.000 84.88529 274 THR A CA 1
ATOM 1886 C C . THR A 1 295 ? 14.37301 -3.93892 6.32101 1.000 86.48129 274 THR A C 1
ATOM 1887 O O . THR A 1 295 ? 14.44497 -2.74882 5.99665 1.000 87.51607 274 THR A O 1
ATOM 1891 N N . ALA A 1 296 ? 13.96093 -4.88391 5.48152 1.000 88.94621 275 ALA A N 1
ATOM 1892 C CA . ALA A 1 296 ? 13.49032 -4.56953 4.14183 1.000 96.19671 275 ALA A CA 1
ATOM 1893 C C . ALA A 1 296 ? 12.11629 -3.90749 4.19974 1.000 92.95160 275 ALA A C 1
ATOM 1894 O O . ALA A 1 296 ? 11.17689 -4.33959 3.52991 1.000 95.48522 275 ALA A O 1
ATOM 1896 N N . ILE A 1 319 ? -8.91079 -14.54767 5.75012 1.000 129.82753 298 ILE A N 1
ATOM 1897 C CA . ILE A 1 319 ? -9.52002 -13.22243 5.74443 1.000 131.95088 298 ILE A CA 1
ATOM 1898 C C . ILE A 1 319 ? -9.53548 -12.64612 7.15647 1.000 133.48510 298 ILE A C 1
ATOM 1899 O O . ILE A 1 319 ? -9.44541 -11.43237 7.33840 1.000 136.72675 298 ILE A O 1
ATOM 1901 N N . ASP A 1 320 ? -9.66087 -13.52035 8.15606 1.000 131.49867 299 ASP A N 1
ATOM 1902 C CA . ASP A 1 320 ? -9.59189 -13.11704 9.55331 1.000 128.57580 299 ASP A CA 1
ATOM 1903 C C . ASP A 1 320 ? -8.19044 -13.27901 10.13952 1.000 124.17244 299 ASP A C 1
ATOM 1904 O O . ASP A 1 320 ? -8.04294 -13.34777 11.36580 1.000 122.07318 299 ASP A O 1
ATOM 1909 N N . SER A 1 321 ? -7.16795 -13.35910 9.28868 1.000 114.33142 300 SER A N 1
ATOM 1910 C CA . SER A 1 321 ? -5.79207 -13.44858 9.75939 1.000 104.16165 300 SER A CA 1
ATOM 1911 C C . SER A 1 321 ? -5.40995 -12.19964 10.54754 1.000 94.43712 300 SER A C 1
ATOM 1912 O O . SER A 1 321 ? -5.79974 -11.08084 10.20135 1.000 96.91787 300 SER A O 1
ATOM 1915 N N . GLU A 1 322 ? -4.63701 -12.39481 11.61211 1.000 85.75982 301 GLU A N 1
ATOM 1916 C CA . GLU A 1 322 ? -4.12327 -11.30116 12.43268 1.000 78.05030 301 GLU A CA 1
ATOM 1917 C C . GLU A 1 322 ? -2.60639 -11.26806 12.27643 1.000 67.98722 301 GLU A C 1
ATOM 1918 O O . GLU A 1 322 ? -1.90575 -12.16171 12.76796 1.000 58.50167 301 GLU A O 1
ATOM 1924 N N . ASN A 1 323 ? -2.09957 -10.25495 11.57507 1.000 58.27850 302 ASN A N 1
ATOM 1925 C CA . ASN A 1 323 ? -0.68048 -10.20337 11.26228 1.000 67.73845 302 ASN A CA 1
ATOM 1926 C C . ASN A 1 323 ? -0.15679 -8.77606 11.34019 1.000 63.65372 302 ASN A C 1
ATOM 1927 O O . ASN A 1 323 ? -0.91697 -7.80519 11.34669 1.000 67.23039 302 ASN A O 1
ATOM 1932 N N . VAL A 1 324 ? 1.16756 -8.66750 11.40058 1.000 52.39904 303 VAL A N 1
ATOM 1933 C CA . VAL A 1 324 ? 1.85230 -7.38034 11.45955 1.000 57.53911 303 VAL A CA 1
ATOM 1934 C C . VAL A 1 324 ? 3.24135 -7.54178 10.85440 1.000 55.59408 303 VAL A C 1
ATOM 1935 O O . VAL A 1 324 ? 3.87429 -8.59360 10.99331 1.000 48.67105 303 VAL A O 1
ATOM 1939 N N . LYS A 1 325 ? 3.70513 -6.50096 10.16403 1.000 49.41434 304 LYS A N 1
ATOM 1940 C CA . LYS A 1 325 ? 5.08214 -6.40644 9.69811 1.000 50.12672 304 LYS A CA 1
ATOM 1941 C C . LYS A 1 325 ? 5.80895 -5.37582 10.54903 1.000 56.34162 304 LYS A C 1
ATOM 1942 O O . LYS A 1 325 ? 5.34247 -4.23989 10.68370 1.000 65.42446 304 LYS A O 1
ATOM 1944 N N . VAL A 1 326 ? 6.93687 -5.77291 11.13266 1.000 56.06582 305 VAL A N 1
ATOM 1945 C CA . VAL A 1 326 ? 7.74940 -4.89323 11.96554 1.000 58.75882 305 VAL A CA 1
ATOM 1946 C C . VAL A 1 326 ? 8.99849 -4.52393 11.18110 1.000 56.93252 305 VAL A C 1
ATOM 1947 O O . VAL A 1 326 ? 9.80799 -5.39406 10.84049 1.000 55.39573 305 VAL A O 1
ATOM 1951 N N . LEU A 1 327 ? 9.16211 -3.23152 10.90588 1.000 55.81824 306 LEU A N 1
ATOM 1952 C CA . LEU A 1 327 ? 10.33862 -2.73830 10.19413 1.000 58.72270 306 LEU A CA 1
ATOM 1953 C C . LEU A 1 327 ? 11.42822 -2.45394 11.22035 1.000 59.39434 306 LEU A C 1
ATOM 1954 O O . LEU A 1 327 ? 11.61532 -1.32981 11.68403 1.000 62.26402 306 LEU A O 1
ATOM 1959 N N . ALA A 1 328 ? 12.17019 -3.50042 11.56572 1.000 59.64687 307 ALA A N 1
ATOM 1960 C CA . ALA A 1 328 ? 13.20334 -3.40058 12.58577 1.000 52.57313 307 ALA A CA 1
ATOM 1961 C C . ALA A 1 328 ? 14.23519 -4.48532 12.33978 1.000 61.29255 307 ALA A C 1
ATOM 1962 O O . ALA A 1 328 ? 14.03226 -5.39930 11.53344 1.000 59.83575 307 ALA A O 1
ATOM 1964 N N . GLU A 1 329 ? 15.35585 -4.36249 13.04311 1.000 52.15532 308 GLU A N 1
ATOM 1965 C CA . GLU A 1 329 ? 16.41014 -5.36125 12.99037 1.000 54.08193 308 GLU A CA 1
ATOM 1966 C C . GLU A 1 329 ? 16.13058 -6.40987 14.06589 1.000 55.29149 308 GLU A C 1
ATOM 1967 O O . GLU A 1 329 ? 16.04651 -6.07919 15.25449 1.000 52.70154 308 GLU A O 1
ATOM 1973 N N . ALA A 1 330 ? 16.02222 -7.67543 13.64837 1.000 46.09244 309 ALA A N 1
ATOM 1974 C CA . ALA A 1 330 ? 15.49033 -8.71039 14.53149 1.000 55.80260 309 ALA A CA 1
ATOM 1975 C C . ALA A 1 330 ? 16.39138 -8.95443 15.73687 1.000 51.88942 309 ALA A C 1
ATOM 1976 O O . ALA A 1 330 ? 15.89908 -9.17262 16.84659 1.000 47.71206 309 ALA A O 1
ATOM 1978 N N . SER A 1 331 ? 17.71064 -8.94439 15.54335 1.000 51.22627 310 SER A N 1
ATOM 1979 C CA . SER A 1 331 ? 18.59598 -9.25856 16.65758 1.000 52.89667 310 SER A CA 1
ATOM 1980 C C . SER A 1 331 ? 18.47697 -8.24116 17.77953 1.000 51.21718 310 SER A C 1
ATOM 1981 O O . SER A 1 331 ? 18.88395 -8.52999 18.90662 1.000 57.75123 310 SER A O 1
ATOM 1984 N N . LEU A 1 332 ? 17.90777 -7.07118 17.50311 1.000 53.41965 311 LEU A N 1
ATOM 1985 C CA . LEU A 1 332 ? 17.67761 -6.05935 18.52355 1.000 51.21602 311 LEU A CA 1
ATOM 1986 C C . LEU A 1 332 ? 16.28849 -6.17589 19.14167 1.000 49.76483 311 LEU A C 1
ATOM 1987 O O . LEU A 1 332 ? 16.15788 -6.22159 20.37004 1.000 52.70518 311 LEU A O 1
ATOM 1989 N N . VAL A 1 333 ? 15.24464 -6.23909 18.31651 1.000 41.60396 312 VAL A N 1
ATOM 1990 C CA A VAL A 1 333 ? 13.89008 -6.20955 18.85655 0.754 44.93544 312 VAL A CA 1
ATOM 1991 C CA B VAL A 1 333 ? 13.88430 -6.20960 18.83867 0.246 43.77602 312 VAL A CA 1
ATOM 1992 C C . VAL A 1 333 ? 13.37568 -7.59746 19.22898 1.000 44.21178 312 VAL A C 1
ATOM 1993 O O . VAL A 1 333 ? 12.56743 -7.72050 20.15650 1.000 48.50533 312 VAL A O 1
ATOM 2000 N N . PHE A 1 334 ? 13.82369 -8.65522 18.54845 1.000 41.45974 313 PHE A N 1
ATOM 2001 C CA . PHE A 1 334 ? 13.26907 -9.96975 18.86209 1.000 44.96717 313 PHE A CA 1
ATOM 2002 C C . PHE A 1 334 ? 13.54056 -10.41440 20.29854 1.000 40.05121 313 PHE A C 1
ATOM 2003 O O . PHE A 1 334 ? 12.60657 -10.94075 20.92553 1.000 43.15150 313 PHE A O 1
ATOM 2011 N N . PRO A 1 335 ? 14.73865 -10.25210 20.87749 1.000 41.85951 314 PRO A N 1
ATOM 2012 C CA . PRO A 1 335 ? 14.88537 -10.59524 22.30562 1.000 42.93269 314 PRO A CA 1
ATOM 2013 C C . PRO A 1 335 ? 13.96987 -9.78966 23.21905 1.000 42.10646 314 PRO A C 1
ATOM 2014 O O . PRO A 1 335 ? 13.48332 -10.32682 24.22101 1.000 42.21472 314 PRO A O 1
ATOM 2018 N N . LEU A 1 336 ? 13.70406 -8.52133 22.90461 1.000 43.23744 315 LEU A N 1
ATOM 2019 C CA . LEU A 1 336 ? 12.73443 -7.77105 23.69387 1.000 42.90981 315 LEU A CA 1
ATOM 2020 C C . LEU A 1 336 ? 11.35598 -8.40490 23.60181 1.000 46.31706 315 LEU A C 1
ATOM 2021 O O . LEU A 1 336 ? 10.66103 -8.54744 24.61597 1.000 51.60545 315 LEU A O 1
ATOM 2026 N N . ILE A 1 337 ? 10.96365 -8.82447 22.39656 1.000 43.59763 316 ILE A N 1
ATOM 2027 C CA . ILE A 1 337 ? 9.66195 -9.45093 22.19039 1.000 47.24051 316 ILE A CA 1
ATOM 2028 C C . ILE A 1 337 ? 9.58319 -10.78727 22.92148 1.000 42.51256 316 ILE A C 1
ATOM 2029 O O . ILE A 1 337 ? 8.56300 -11.10836 23.54526 1.000 45.96161 316 ILE A O 1
ATOM 2034 N N . VAL A 1 338 ? 10.65064 -11.58885 22.85362 1.000 38.80441 317 VAL A N 1
ATOM 2035 C CA . VAL A 1 338 ? 10.67699 -12.86302 23.57222 1.000 40.37256 317 VAL A CA 1
ATOM 2036 C C . VAL A 1 338 ? 10.47902 -12.63614 25.06955 1.000 44.24153 317 VAL A C 1
ATOM 2037 O O . VAL A 1 338 ? 9.73772 -13.37330 25.73439 1.000 43.01540 317 VAL A O 1
ATOM 2041 N N . SER A 1 339 ? 11.11364 -11.59572 25.61909 1.000 38.46217 318 SER A N 1
ATOM 2042 C CA . SER A 1 339 ? 10.97873 -11.32155 27.04494 1.000 44.01420 318 SER A CA 1
ATOM 2043 C C . SER A 1 339 ? 9.54583 -10.97618 27.42116 1.000 48.79055 318 SER A C 1
ATOM 2044 O O . SER A 1 339 ? 9.16567 -11.16025 28.57790 1.000 46.35807 318 SER A O 1
ATOM 2047 N N . LYS A 1 340 ? 8.74095 -10.50472 26.46602 1.000 47.14352 319 LYS A N 1
ATOM 2048 C CA . LYS A 1 340 ? 7.34495 -10.16597 26.70168 1.000 43.74089 319 LYS A CA 1
ATOM 2049 C C . LYS A 1 340 ? 6.37706 -11.23355 26.21064 1.000 47.78009 319 LYS A C 1
ATOM 2050 O O . LYS A 1 340 ? 5.16259 -11.04817 26.33493 1.000 52.78292 319 LYS A O 1
ATOM 2056 N N . THR A 1 341 ? 6.87266 -12.34296 25.66110 1.000 44.15079 320 THR A N 1
ATOM 2057 C CA . THR A 1 341 ? 5.98783 -13.38544 25.15516 1.000 48.76483 320 THR A CA 1
ATOM 2058 C C . THR A 1 341 ? 6.44042 -14.75510 25.64199 1.000 43.48093 320 THR A C 1
ATOM 2059 O O . THR A 1 341 ? 6.01180 -15.21210 26.70490 1.000 50.13504 320 THR A O 1
ATOM 2063 N N . PHE A 1 342 ? 7.33581 -15.39493 24.88015 1.000 45.57830 321 PHE A N 1
ATOM 2064 C CA . PHE A 1 342 ? 7.73294 -16.77280 25.16248 1.000 44.62334 321 PHE A CA 1
ATOM 2065 C C . PHE A 1 342 ? 8.30958 -16.93127 26.56728 1.000 51.82097 321 PHE A C 1
ATOM 2066 O O . PHE A 1 342 ? 8.19604 -18.00625 27.16915 1.000 48.44139 321 PHE A O 1
ATOM 2074 N N . ALA A 1 343 ? 8.94749 -15.89236 27.10254 1.000 43.71667 322 ALA A N 1
ATOM 2075 C CA . ALA A 1 343 ? 9.59849 -16.05092 28.39236 1.000 48.78297 322 ALA A CA 1
ATOM 2076 C C . ALA A 1 343 ? 8.64253 -15.86825 29.56744 1.000 47.99340 322 ALA A C 1
ATOM 2077 O O . ALA A 1 343 ? 9.00402 -16.24090 30.68373 1.000 55.23272 322 ALA A O 1
ATOM 2079 N N . VAL A 1 344 ? 7.44010 -15.33336 29.34847 1.000 46.43685 323 VAL A N 1
ATOM 2080 C CA . VAL A 1 344 ? 6.49669 -15.10240 30.43795 1.000 49.34128 323 VAL A CA 1
ATOM 2081 C C . VAL A 1 344 ? 5.14347 -15.76782 30.22300 1.000 51.96190 323 VAL A C 1
ATOM 2082 O O . VAL A 1 344 ? 4.44071 -16.02571 31.20855 1.000 62.61349 323 VAL A O 1
ATOM 2086 N N . THR A 1 345 ? 4.74264 -16.07339 28.99291 1.000 56.13568 324 THR A N 1
ATOM 2087 C CA . THR A 1 345 ? 3.39948 -16.56141 28.70640 1.000 57.42166 324 THR A CA 1
ATOM 2088 C C . THR A 1 345 ? 3.40968 -18.08367 28.64300 1.000 55.07489 324 THR A C 1
ATOM 2089 O O . THR A 1 345 ? 4.16834 -18.66965 27.86988 1.000 51.37668 324 THR A O 1
ATOM 2093 N N . LYS A 1 346 ? 2.57953 -18.72210 29.46273 1.000 55.35860 325 LYS A N 1
ATOM 2094 C CA . LYS A 1 346 ? 2.48002 -20.17452 29.42000 1.000 55.52525 325 LYS A CA 1
ATOM 2095 C C . LYS A 1 346 ? 1.78705 -20.61975 28.13786 1.000 61.57114 325 LYS A C 1
ATOM 2096 O O . LYS A 1 346 ? 0.74421 -20.07604 27.75995 1.000 63.53059 325 LYS A O 1
ATOM 2102 N N . ARG A 1 347 ? 2.37230 -21.60581 27.46393 1.000 58.75750 326 ARG A N 1
ATOM 2103 C CA . ARG A 1 347 ? 1.80121 -22.12144 26.22947 1.000 56.38052 326 ARG A CA 1
ATOM 2104 C C . ARG A 1 347 ? 0.73531 -23.17195 26.53027 1.000 56.10962 326 ARG A C 1
ATOM 2105 O O . ARG A 1 347 ? 0.96796 -24.10333 27.30788 1.000 56.20251 326 ARG A O 1
ATOM 2113 N N . PHE A 1 348 ? -0.43650 -23.01418 25.91615 1.000 55.89129 327 PHE A N 1
ATOM 2114 C CA . PHE A 1 348 ? -1.50849 -23.99079 26.06592 1.000 58.27727 327 PHE A CA 1
ATOM 2115 C C . PHE A 1 348 ? -1.04065 -25.36385 25.59064 1.000 63.19602 327 PHE A C 1
ATOM 2116 O O . PHE A 1 348 ? -0.37407 -25.48895 24.55904 1.000 61.54163 327 PHE A O 1
ATOM 2124 N N . ASP A 1 349 ? -1.36974 -26.39987 26.36648 1.000 62.06581 328 ASP A N 1
ATOM 2125 C CA . ASP A 1 349 ? -0.87814 -27.74069 26.06982 1.000 68.75842 328 ASP A CA 1
ATOM 2126 C C . ASP A 1 349 ? -1.71784 -28.47574 25.02661 1.000 69.28086 328 ASP A C 1
ATOM 2127 O O . ASP A 1 349 ? -1.30598 -29.54898 24.57168 1.000 72.20345 328 ASP A O 1
ATOM 2132 N N . GLY A 1 350 ? -2.87110 -27.93123 24.63654 1.000 67.10536 329 GLY A N 1
ATOM 2133 C CA . GLY A 1 350 ? -3.71088 -28.53975 23.62521 1.000 66.98866 329 GLY A CA 1
ATOM 2134 C C . GLY A 1 350 ? -4.58844 -29.67494 24.10739 1.000 78.88079 329 GLY A C 1
ATOM 2135 O O . GLY A 1 350 ? -5.34181 -30.23815 23.30148 1.000 79.34807 329 GLY A O 1
ATOM 2136 N N . LYS A 1 351 ? -4.52293 -30.02717 25.38948 1.000 80.25214 330 LYS A N 1
ATOM 2137 C CA . LYS A 1 351 ? -5.32768 -31.10498 25.95163 1.000 76.28128 330 LYS A CA 1
ATOM 2138 C C . LYS A 1 351 ? -6.68142 -30.54375 26.36957 1.000 82.11634 330 LYS A C 1
ATOM 2139 O O . LYS A 1 351 ? -6.76649 -29.72696 27.29223 1.000 83.60033 330 LYS A O 1
ATOM 2145 N N . ILE A 1 352 ? -7.73426 -30.97638 25.68672 1.000 84.59127 331 ILE A N 1
ATOM 2146 C CA . ILE A 1 352 ? -9.08067 -30.49888 25.95537 1.000 83.04145 331 ILE A CA 1
ATOM 2147 C C . ILE A 1 352 ? -9.93093 -31.64818 26.47735 1.000 97.11954 331 ILE A C 1
ATOM 2148 O O . ILE A 1 352 ? -10.98367 -31.44322 27.08256 1.000 95.34550 331 ILE A O 1
ATOM 2154 N N . ILE B 1 26 ? 31.56817 15.12446 -21.79317 1.000 116.58752 5 ILE B N 1
ATOM 2155 C CA . ILE B 1 26 ? 30.63261 14.79862 -22.86323 1.000 111.22964 5 ILE B CA 1
ATOM 2156 C C . ILE B 1 26 ? 29.19836 15.15726 -22.45645 1.000 111.70455 5 ILE B C 1
ATOM 2157 O O . ILE B 1 26 ? 28.82271 15.03255 -21.28438 1.000 104.62676 5 ILE B O 1
ATOM 2159 N N . LYS B 1 27 ? 28.40525 15.61123 -23.42671 1.000 96.77794 6 LYS B N 1
ATOM 2160 C CA . LYS B 1 27 ? 27.02544 16.01881 -23.19629 1.000 85.81152 6 LYS B CA 1
ATOM 2161 C C . LYS B 1 27 ? 26.04525 14.90389 -23.54543 1.000 76.62315 6 LYS B C 1
ATOM 2162 O O . LYS B 1 27 ? 26.33287 14.02052 -24.35485 1.000 78.13293 6 LYS B O 1
ATOM 2168 N N . GLY B 1 28 ? 24.86635 14.96660 -22.91599 1.000 67.44185 7 GLY B N 1
ATOM 2169 C CA . GLY B 1 28 ? 23.78709 14.04464 -23.19910 1.000 57.01511 7 GLY B CA 1
ATOM 2170 C C . GLY B 1 28 ? 23.07127 14.37979 -24.50016 1.000 54.99549 7 GLY B C 1
ATOM 2171 O O . GLY B 1 28 ? 23.39164 15.34221 -25.19855 1.000 50.85326 7 GLY B O 1
ATOM 2172 N N . TYR B 1 29 ? 22.06979 13.55840 -24.81634 1.000 45.56808 8 TYR B N 1
ATOM 2173 C CA . TYR B 1 29 ? 21.39652 13.64795 -26.10591 1.000 44.36926 8 TYR B CA 1
ATOM 2174 C C . TYR B 1 29 ? 20.72095 15.00618 -26.28652 1.000 43.08157 8 TYR B C 1
ATOM 2175 O O . TYR B 1 29 ? 20.00164 15.48147 -25.40536 1.000 50.29855 8 TYR B O 1
ATOM 2184 N N . ASP B 1 30 ? 20.94711 15.62807 -27.43698 1.000 41.42523 9 ASP B N 1
ATOM 2185 C CA . ASP B 1 30 ? 20.36835 16.92911 -27.75989 1.000 43.10918 9 ASP B CA 1
ATOM 2186 C C . ASP B 1 30 ? 19.13553 16.71300 -28.63274 1.000 50.74230 9 ASP B C 1
ATOM 2187 O O . ASP B 1 30 ? 19.25719 16.41048 -29.82727 1.000 48.42034 9 ASP B O 1
ATOM 2192 N N . PHE B 1 31 ? 17.94917 16.90058 -28.04494 1.000 43.80005 10 PHE B N 1
ATOM 2193 C CA . PHE B 1 31 ? 16.70466 16.73697 -28.78960 1.000 42.63783 10 PHE B CA 1
ATOM 2194 C C . PHE B 1 31 ? 16.47367 17.83881 -29.82499 1.000 50.66499 10 PHE B C 1
ATOM 2195 O O . PHE B 1 31 ? 15.52525 17.72612 -30.61135 1.000 45.81316 10 PHE B O 1
ATOM 2203 N N . ASP B 1 32 ? 17.31588 18.88351 -29.86492 1.000 43.94596 11 ASP B N 1
ATOM 2204 C CA . ASP B 1 32 ? 17.25182 19.83296 -30.97166 1.000 45.27715 11 ASP B CA 1
ATOM 2205 C C . ASP B 1 32 ? 17.57413 19.17343 -32.31101 1.000 48.18344 11 ASP B C 1
ATOM 2206 O O . ASP B 1 32 ? 17.18000 19.70165 -33.35514 1.000 46.45948 11 ASP B O 1
ATOM 2211 N N . LYS B 1 33 ? 18.28043 18.03716 -32.31138 1.000 43.16998 12 LYS B N 1
ATOM 2212 C CA . LYS B 1 33 ? 18.57203 17.32789 -33.55421 1.000 41.96068 12 LYS B CA 1
ATOM 2213 C C . LYS B 1 33 ? 17.39085 16.52754 -34.08350 1.000 45.59784 12 LYS B C 1
ATOM 2214 O O . LYS B 1 33 ? 17.47059 16.01003 -35.20159 1.000 45.04409 12 LYS B O 1
ATOM 2220 N N . GLY B 1 34 ? 16.31226 16.39996 -33.32669 1.000 45.35718 13 GLY B N 1
ATOM 2221 C CA . GLY B 1 34 ? 15.29486 15.42998 -33.65443 1.000 41.48220 13 GLY B CA 1
ATOM 2222 C C . GLY B 1 34 ? 15.41599 14.18126 -32.80543 1.000 43.49668 13 GLY B C 1
ATOM 2223 O O . GLY B 1 34 ? 16.01341 14.17921 -31.72696 1.000 46.12127 13 GLY B O 1
ATOM 2224 N N . ILE B 1 35 ? 14.82061 13.09853 -33.30250 1.000 41.01161 14 ILE B N 1
ATOM 2225 C CA . ILE B 1 35 ? 14.72140 11.84454 -32.56129 1.000 39.55321 14 ILE B CA 1
ATOM 2226 C C . ILE B 1 35 ? 15.50151 10.74882 -33.28178 1.000 50.78684 14 ILE B C 1
ATOM 2227 O O . ILE B 1 35 ? 15.17611 10.38010 -34.42062 1.000 43.37575 14 ILE B O 1
ATOM 2232 N N . ASN B 1 36 ? 16.57508 10.28474 -32.64708 1.000 42.69140 15 ASN B N 1
ATOM 2233 C CA . ASN B 1 36 ? 17.41513 9.20866 -33.15882 1.000 39.72509 15 ASN B CA 1
ATOM 2234 C C . ASN B 1 36 ? 17.59469 8.20035 -32.02880 1.000 39.64580 15 ASN B C 1
ATOM 2235 O O . ASN B 1 36 ? 18.34388 8.46084 -31.08150 1.000 36.64269 15 ASN B O 1
ATOM 2240 N N . TYR B 1 37 ? 16.91176 7.05711 -32.11919 1.000 37.98397 16 TYR B N 1
ATOM 2241 C CA . TYR B 1 37 ? 16.90962 6.12192 -30.99615 1.000 47.95729 16 TYR B CA 1
ATOM 2242 C C . TYR B 1 37 ? 18.25568 5.42921 -30.81433 1.000 48.44748 16 TYR B C 1
ATOM 2243 O O . TYR B 1 37 ? 18.60184 5.05303 -29.68735 1.000 46.88620 16 TYR B O 1
ATOM 2252 N N . GLU B 1 38 ? 19.02751 5.24743 -31.88992 1.000 38.71052 17 GLU B N 1
ATOM 2253 C CA . GLU B 1 38 ? 20.37804 4.71940 -31.71637 1.000 45.11492 17 GLU B CA 1
ATOM 2254 C C . GLU B 1 38 ? 21.26655 5.70245 -30.96414 1.000 45.35012 17 GLU B C 1
ATOM 2255 O O . GLU B 1 38 ? 22.00661 5.30685 -30.05403 1.000 42.47554 17 GLU B O 1
ATOM 2261 N N . GLU B 1 39 ? 21.21000 6.98678 -31.32517 1.000 41.19852 18 GLU B N 1
ATOM 2262 C CA . GLU B 1 39 ? 21.98905 7.97535 -30.58957 1.000 45.58712 18 GLU B CA 1
ATOM 2263 C C . GLU B 1 39 ? 21.47105 8.14602 -29.16858 1.000 44.66051 18 GLU B C 1
ATOM 2264 O O . GLU B 1 39 ? 22.26636 8.37325 -28.25520 1.000 48.82623 18 GLU B O 1
ATOM 2270 N N . LEU B 1 40 ? 20.15611 8.03020 -28.96150 1.000 42.91315 19 LEU B N 1
ATOM 2271 C CA . LEU B 1 40 ? 19.60796 8.07911 -27.60752 1.000 49.139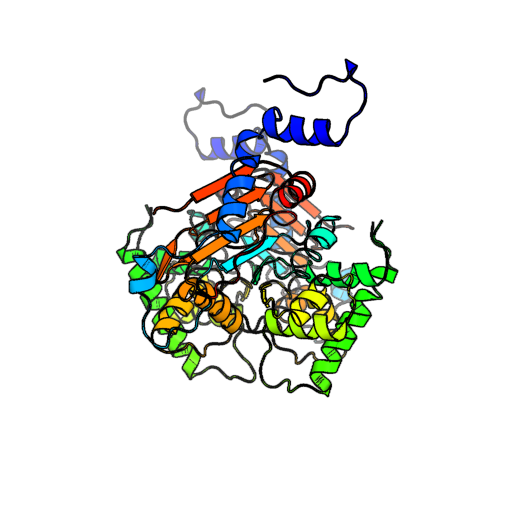09 19 LEU B CA 1
ATOM 2272 C C . LEU B 1 40 ? 20.15902 6.94550 -26.74898 1.000 51.01174 19 LEU B C 1
ATOM 2273 O O . LEU B 1 40 ? 20.49896 7.14943 -25.57825 1.000 50.93458 19 LEU B O 1
ATOM 2278 N N . VAL B 1 41 ? 20.23704 5.74028 -27.31193 1.000 46.95807 20 VAL B N 1
ATOM 2279 C CA . VAL B 1 41 ? 20.77298 4.60224 -26.57453 1.000 51.50344 20 VAL B CA 1
ATOM 2280 C C . VAL B 1 41 ? 22.25637 4.80457 -26.28494 1.000 53.57558 20 VAL B C 1
ATOM 2281 O O . VAL B 1 41 ? 22.70360 4.66978 -25.13931 1.000 60.30634 20 VAL B O 1
ATOM 2285 N N . ASN B 1 42 ? 23.03565 5.16634 -27.30772 1.000 48.66012 21 ASN B N 1
ATOM 2286 C CA . ASN B 1 42 ? 24.46268 5.39505 -27.09690 1.000 56.02689 21 ASN B CA 1
ATOM 2287 C C . ASN B 1 42 ? 24.71291 6.54824 -26.13749 1.000 57.92531 21 ASN B C 1
ATOM 2288 O O . ASN B 1 42 ? 25.69141 6.52153 -25.38296 1.000 58.89913 21 ASN B O 1
ATOM 2293 N N . SER B 1 43 ? 23.85810 7.57412 -26.16966 1.000 57.70408 22 SER B N 1
ATOM 2294 C CA . SER B 1 43 ? 24.00153 8.69954 -25.25087 1.000 55.67733 22 SER B CA 1
ATOM 2295 C C . SER B 1 43 ? 23.85508 8.24977 -23.80095 1.000 57.00876 22 SER B C 1
ATOM 2296 O O . SER B 1 43 ? 24.56178 8.74078 -22.91245 1.000 57.31559 22 SER B O 1
ATOM 2299 N N . TYR B 1 44 ? 22.96226 7.29759 -23.54463 1.000 52.06298 23 TYR B N 1
ATOM 2300 C CA . TYR B 1 44 ? 22.86123 6.75249 -22.19986 1.000 54.92507 23 TYR B CA 1
ATOM 2301 C C . TYR B 1 44 ? 24.15168 6.05815 -21.78872 1.000 59.84690 23 TYR B C 1
ATOM 2302 O O . TYR B 1 44 ? 24.60945 6.20753 -20.64999 1.000 66.41456 23 TYR B O 1
ATOM 2311 N N . LEU B 1 45 ? 24.76206 5.30797 -22.70728 1.000 61.22291 24 LEU B N 1
ATOM 2312 C CA . LEU B 1 45 ? 25.96489 4.54812 -22.38553 1.000 59.52546 24 LEU B CA 1
ATOM 2313 C C . LEU B 1 45 ? 27.16158 5.43256 -22.05718 1.000 62.95100 24 LEU B C 1
ATOM 2314 O O . LEU B 1 45 ? 28.13035 4.94297 -21.46543 1.000 70.03595 24 LEU B O 1
ATOM 2319 N N . THR B 1 46 ? 27.12164 6.71771 -22.40838 1.000 59.42621 25 THR B N 1
ATOM 2320 C CA . THR B 1 46 ? 28.24953 7.60386 -22.17208 1.000 58.41277 25 THR B CA 1
ATOM 2321 C C . THR B 1 46 ? 27.95562 8.75545 -21.22323 1.000 53.99216 25 THR B C 1
ATOM 2322 O O . THR B 1 46 ? 28.89736 9.44556 -20.82066 1.000 63.22797 25 THR B O 1
ATOM 2326 N N . THR B 1 47 ? 26.69442 8.99423 -20.85948 1.000 56.24715 26 THR B N 1
ATOM 2327 C CA . THR B 1 47 ? 26.35375 10.12252 -19.99536 1.000 50.70478 26 THR B CA 1
ATOM 2328 C C . THR B 1 47 ? 25.31874 9.79280 -18.92473 1.000 54.47950 26 THR B C 1
ATOM 2329 O O . THR B 1 47 ? 25.15945 10.58577 -17.98962 1.000 55.58375 26 THR B O 1
ATOM 2333 N N . GLY B 1 48 ? 24.62622 8.66453 -19.00486 1.000 54.53430 27 GLY B N 1
ATOM 2334 C CA . GLY B 1 48 ? 23.63167 8.34399 -18.00634 1.000 56.58972 27 GLY B CA 1
ATOM 2335 C C . GLY B 1 48 ? 24.24816 8.04333 -16.64860 1.000 63.81559 27 GLY B C 1
ATOM 2336 O O . GLY B 1 48 ? 25.46587 7.93615 -16.47400 1.000 59.82574 27 GLY B O 1
ATOM 2337 N N . ILE B 1 49 ? 23.36807 7.93800 -15.65172 1.000 70.16889 28 ILE B N 1
ATOM 2338 C CA . ILE B 1 49 ? 23.77236 7.45603 -14.33765 1.000 54.23140 28 ILE B CA 1
ATOM 2339 C C . ILE B 1 49 ? 24.16266 5.99020 -14.46835 1.000 63.50218 28 ILE B C 1
ATOM 2340 O O . ILE B 1 49 ? 23.43020 5.19405 -15.07592 1.000 58.47951 28 ILE B O 1
ATOM 2345 N N . GLN B 1 50 ? 25.33893 5.63869 -13.93286 1.000 58.72129 29 GLN B N 1
ATOM 2346 C CA . GLN B 1 50 ? 25.93294 4.30119 -14.01973 1.000 65.21693 29 GLN B CA 1
ATOM 2347 C C . GLN B 1 50 ? 26.48279 3.96393 -15.40621 1.000 61.06622 29 GLN B C 1
ATOM 2348 O O . GLN B 1 50 ? 26.74325 2.79157 -15.69141 1.000 59.97598 29 GLN B O 1
ATOM 2354 N N . SER B 1 51 ? 26.70541 4.95195 -16.27761 1.000 53.89924 30 SER B N 1
ATOM 2355 C CA . SER B 1 51 ? 27.15825 4.62225 -17.62765 1.000 59.37206 30 SER B CA 1
ATOM 2356 C C . SER B 1 51 ? 28.56993 4.04222 -17.61616 1.000 56.40200 30 SER B C 1
ATOM 2357 O O . SER B 1 51 ? 28.88188 3.14421 -18.40585 1.000 52.73264 30 SER B O 1
ATOM 2360 N N . SER B 1 52 ? 29.43371 4.52543 -16.72044 1.000 59.21024 31 SER B N 1
ATOM 2361 C CA . SER B 1 52 ? 30.79524 4.00094 -16.66929 1.000 63.92542 31 SER B CA 1
ATOM 2362 C C . SER B 1 52 ? 30.80221 2.52120 -16.30458 1.000 61.70035 31 SER B C 1
ATOM 2363 O O . SER B 1 52 ? 31.60864 1.74517 -16.83393 1.000 58.88508 31 SER B O 1
ATOM 2366 N N . ASN B 1 53 ? 29.89972 2.10977 -15.40973 1.000 61.55065 32 ASN B N 1
ATOM 2367 C CA . ASN B 1 53 ? 29.80944 0.70072 -15.03998 1.000 56.71957 32 ASN B CA 1
ATOM 2368 C C . ASN B 1 53 ? 29.22105 -0.13605 -16.16783 1.000 58.10297 32 ASN B C 1
ATOM 2369 O O . ASN B 1 53 ? 29.64094 -1.28084 -16.37902 1.000 59.88525 32 ASN B O 1
ATOM 2374 N N . VAL B 1 54 ? 28.24481 0.41178 -16.89820 1.000 51.72688 33 VAL B N 1
ATOM 2375 C CA . VAL B 1 54 ? 27.68282 -0.30941 -18.03802 1.000 53.41804 33 VAL B CA 1
ATOM 2376 C C . VAL B 1 54 ? 28.74827 -0.52984 -19.10171 1.000 50.39119 33 VAL B C 1
ATOM 2377 O O . VAL B 1 54 ? 28.80747 -1.59309 -19.73126 1.000 56.97811 33 VAL B O 1
ATOM 2381 N N . GLY B 1 55 ? 29.62351 0.45916 -19.29978 1.000 55.89025 34 GLY B N 1
ATOM 2382 C CA . GLY B 1 55 ? 30.68177 0.31466 -20.28899 1.000 45.61594 34 GLY B CA 1
ATOM 2383 C C . GLY B 1 55 ? 31.68877 -0.75644 -19.91692 1.000 64.43478 34 GLY B C 1
ATOM 2384 O O . GLY B 1 55 ? 32.12176 -1.53727 -20.77220 1.000 62.03969 34 GLY B O 1
ATOM 2385 N N . ARG B 1 56 ? 32.08507 -0.80211 -18.63915 1.000 53.36476 35 ARG B N 1
ATOM 2386 C CA A ARG B 1 56 ? 32.96551 -1.86990 -18.17162 0.581 59.75861 35 ARG B CA 1
ATOM 2387 C CA B ARG B 1 56 ? 32.97549 -1.86652 -18.19758 0.419 59.69123 35 ARG B CA 1
ATOM 2388 C C . ARG B 1 56 ? 32.31779 -3.23128 -18.36879 1.000 59.62469 35 ARG B C 1
ATOM 2389 O O . ARG B 1 56 ? 32.98405 -4.19990 -18.75477 1.000 58.86980 35 ARG B O 1
ATOM 2404 N N . ALA B 1 57 ? 31.00998 -3.32344 -18.09853 1.000 55.85476 36 ALA B N 1
ATOM 2405 C CA . ALA B 1 57 ? 30.29824 -4.58405 -18.28725 1.000 57.66749 36 ALA B CA 1
ATOM 2406 C C . ALA B 1 57 ? 30.35949 -5.03550 -19.74217 1.000 55.14929 36 ALA B C 1
ATOM 2407 O O . ALA B 1 57 ? 30.57779 -6.22087 -20.02266 1.000 58.19996 36 ALA B O 1
ATOM 2409 N N . ILE B 1 58 ? 30.18822 -4.10315 -20.68444 1.000 55.72653 37 ILE B N 1
ATOM 2410 C CA . ILE B 1 58 ? 30.28116 -4.46249 -22.09901 1.000 58.18619 37 ILE B CA 1
ATOM 2411 C C . ILE B 1 58 ? 31.69177 -4.93077 -22.43458 1.000 59.19873 37 ILE B C 1
ATOM 2412 O O . ILE B 1 58 ? 31.87977 -5.92601 -23.14542 1.000 56.02559 37 ILE B O 1
ATOM 2417 N N . ASN B 1 59 ? 32.70689 -4.23070 -21.91930 1.000 56.92687 38 ASN B N 1
ATOM 2418 C CA . ASN B 1 59 ? 34.08146 -4.63892 -22.18749 1.000 60.56894 38 ASN B CA 1
ATOM 2419 C C . ASN B 1 59 ? 34.37798 -6.01759 -21.60510 1.000 60.68411 38 ASN B C 1
ATOM 2420 O O . ASN B 1 59 ? 35.01527 -6.85131 -22.26137 1.000 61.18152 38 ASN B O 1
ATOM 2425 N N . ILE B 1 60 ? 33.89927 -6.28610 -20.38688 1.000 57.91591 39 ILE B N 1
ATOM 2426 C CA . ILE B 1 60 ? 34.22415 -7.54284 -19.71797 1.000 60.76209 39 ILE B CA 1
ATOM 2427 C C . ILE B 1 60 ? 33.54770 -8.72079 -20.41360 1.000 58.90709 39 ILE B C 1
ATOM 2428 O O . ILE B 1 60 ? 34.14592 -9.79400 -20.56130 1.000 61.03666 39 ILE B O 1
ATOM 2433 N N . ILE B 1 61 ? 32.29838 -8.54560 -20.85570 1.000 61.02555 40 ILE B N 1
ATOM 2434 C CA . ILE B 1 61 ? 31.59610 -9.64006 -21.52384 1.000 59.28766 40 ILE B CA 1
ATOM 2435 C C . ILE B 1 61 ? 32.26291 -9.96944 -22.85378 1.000 54.61573 40 ILE B C 1
ATOM 2436 O O . ILE B 1 61 ? 32.45864 -11.14379 -23.18706 1.000 62.58980 40 ILE B O 1
ATOM 2441 N N . ASN B 1 62 ? 32.65828 -8.94638 -23.61874 1.000 57.46178 41 ASN B N 1
ATOM 2442 C CA . ASN B 1 62 ? 33.37805 -9.20570 -24.86539 1.000 60.69778 41 ASN B CA 1
ATOM 2443 C C . ASN B 1 62 ? 34.69880 -9.91856 -24.61404 1.000 62.44006 41 ASN B C 1
ATOM 2444 O O . ASN B 1 62 ? 35.13792 -10.72119 -25.44737 1.000 62.96002 41 ASN B O 1
ATOM 2449 N N . LYS B 1 63 ? 35.34370 -9.64986 -23.47502 1.000 58.66112 42 LYS B N 1
ATOM 2450 C CA . LYS B 1 63 ? 36.55247 -10.39108 -23.13137 1.000 64.01763 42 LYS B CA 1
ATOM 2451 C C . LYS B 1 63 ? 36.24727 -11.86495 -22.87436 1.000 66.87638 42 LYS B C 1
ATOM 2452 O O . LYS B 1 63 ? 37.05556 -12.73599 -23.21663 1.000 65.90039 42 LYS B O 1
ATOM 2458 N N . MET B 1 64 ? 35.09078 -12.16836 -22.27206 1.000 66.72404 43 MET B N 1
ATOM 2459 C CA . MET B 1 64 ? 34.69550 -13.56710 -22.11351 1.000 68.47995 43 MET B CA 1
ATOM 2460 C C . MET B 1 64 ? 34.59142 -14.25064 -23.46956 1.000 59.50600 43 MET B C 1
ATOM 2461 O O . MET B 1 64 ? 35.09030 -15.36480 -23.65924 1.000 61.71372 43 MET B O 1
ATOM 2466 N N . LEU B 1 65 ? 33.93539 -13.59009 -24.42524 1.000 58.51697 44 LEU B N 1
ATOM 2467 C CA . LEU B 1 65 ? 33.65931 -14.20931 -25.71624 1.000 65.17070 44 LEU B CA 1
ATOM 2468 C C . LEU B 1 65 ? 34.92030 -14.38264 -26.55367 1.000 66.96447 44 LEU B C 1
ATOM 2469 O O . LEU B 1 65 ? 35.02920 -15.36170 -27.30010 1.000 73.98409 44 LEU B O 1
ATOM 2474 N N . THR B 1 66 ? 35.88200 -13.46406 -26.44161 1.000 67.09621 45 THR B N 1
ATOM 2475 C CA . THR B 1 66 ? 37.06755 -13.46828 -27.29565 1.000 67.78486 45 THR B CA 1
ATOM 2476 C C . THR B 1 66 ? 38.29989 -14.07250 -26.63797 1.000 67.41569 45 THR B C 1
ATOM 2477 O O . THR B 1 66 ? 39.35022 -14.13941 -27.28370 1.000 71.12785 45 THR B O 1
ATOM 2481 N N . TRP B 1 67 ? 38.21271 -14.49743 -25.37839 1.000 74.66674 46 TRP B N 1
ATOM 2482 C CA . TRP B 1 67 ? 39.40084 -14.97120 -24.67846 1.000 74.10714 46 TRP B CA 1
ATOM 2483 C C . TRP B 1 67 ? 40.00926 -16.18185 -25.37951 1.000 74.76370 46 TRP B C 1
ATOM 2484 O O . TRP B 1 67 ? 39.30207 -17.10178 -25.80008 1.000 72.21297 46 TRP B O 1
ATOM 2495 N N . GLN B 1 68 ? 41.33575 -16.18713 -25.47332 1.000 74.28409 47 GLN B N 1
ATOM 2496 C CA . GLN B 1 68 ? 42.11032 -17.27672 -26.04618 1.000 77.41617 47 GLN B CA 1
ATOM 2497 C C . GLN B 1 68 ? 43.30933 -17.54391 -25.15127 1.000 87.10122 47 GLN B C 1
ATOM 2498 O O . GLN B 1 68 ? 43.80637 -16.62405 -24.48916 1.000 87.11611 47 GLN B O 1
ATOM 2504 N N . PRO B 1 69 ? 43.80243 -18.78258 -25.11486 1.000 87.20196 48 PRO B N 1
ATOM 2505 C CA . PRO B 1 69 ? 45.00169 -19.05765 -24.31837 1.000 89.16950 48 PRO B CA 1
ATOM 2506 C C . PRO B 1 69 ? 46.20449 -18.34159 -24.90337 1.000 97.21500 48 PRO B C 1
ATOM 2507 O O . PRO B 1 69 ? 46.34711 -18.22052 -26.12328 1.000 96.27908 48 PRO B O 1
ATOM 2511 N N . SER B 1 70 ? 47.06621 -17.85352 -24.01689 1.000 103.64359 49 SER B N 1
ATOM 2512 C CA . SER B 1 70 ? 48.32814 -17.28632 -24.45645 1.000 110.57832 49 SER B CA 1
ATOM 2513 C C . SER B 1 70 ? 49.26771 -18.40384 -24.89166 1.000 109.84069 49 SER B C 1
ATOM 2514 O O . SER B 1 70 ? 49.04900 -19.58331 -24.59571 1.000 104.36270 49 SER B O 1
ATOM 2517 N N . GLU B 1 71 ? 50.32503 -18.02080 -25.61265 1.000 115.36919 50 GLU B N 1
ATOM 2518 C CA A GLU B 1 71 ? 51.29969 -19.01147 -26.05445 0.492 112.98174 50 GLU B CA 1
ATOM 2519 C CA B GLU B 1 71 ? 51.30719 -19.00609 -26.05316 0.508 112.96969 50 GLU B CA 1
ATOM 2520 C C . GLU B 1 71 ? 51.92621 -19.72893 -24.86590 1.000 110.24713 50 GLU B C 1
ATOM 2521 O O . GLU B 1 71 ? 52.19046 -20.93517 -24.93087 1.000 116.06942 50 GLU B O 1
ATOM 2532 N N . GLU B 1 72 ? 52.15675 -19.00701 -23.76567 1.000 111.11421 51 GLU B N 1
ATOM 2533 C CA . GLU B 1 72 ? 52.67713 -19.64337 -22.55859 1.000 110.58834 51 GLU B CA 1
ATOM 2534 C C . GLU B 1 72 ? 51.64522 -20.58220 -21.94525 1.000 113.93497 51 GLU B C 1
ATOM 2535 O O . GLU B 1 72 ? 52.00045 -21.63641 -21.40291 1.000 113.16866 51 GLU B O 1
ATOM 2537 N N . GLU B 1 73 ? 50.36201 -20.21486 -22.02319 1.000 108.78351 52 GLU B N 1
ATOM 2538 C CA . GLU B 1 73 ? 49.30774 -21.06702 -21.48095 1.000 108.37542 52 GLU B CA 1
ATOM 2539 C C . GLU B 1 73 ? 49.11316 -22.31729 -22.32808 1.000 109.35577 52 GLU B C 1
ATOM 2540 O O . GLU B 1 73 ? 48.85842 -23.40261 -21.79030 1.000 107.93712 52 GLU B O 1
ATOM 2546 N N . LYS B 1 74 ? 49.23232 -22.18870 -23.65410 1.000 111.26183 53 LYS B N 1
ATOM 2547 C CA . LYS B 1 74 ? 49.06903 -23.35470 -24.51533 1.000 111.99475 53 LYS B CA 1
ATOM 2548 C C . LYS B 1 74 ? 50.12077 -24.41125 -24.20984 1.000 112.75312 53 LYS B C 1
ATOM 2549 O O . LYS B 1 74 ? 49.84636 -25.61216 -24.32129 1.000 111.06811 53 LYS B O 1
ATOM 2555 N N . LYS B 1 75 ? 51.31932 -23.98475 -23.79949 1.000 112.21904 54 LYS B N 1
ATOM 2556 C CA . LYS B 1 75 ? 52.36993 -24.93789 -23.46210 1.000 116.78110 54 LYS B CA 1
ATOM 2557 C C . LYS B 1 75 ? 52.01661 -25.74735 -22.22122 1.000 117.09143 54 LYS B C 1
ATOM 2558 O O . LYS B 1 75 ? 52.45868 -26.89316 -22.08482 1.000 124.59349 54 LYS B O 1
ATOM 2560 N N . GLU B 1 76 ? 51.22041 -25.18234 -21.31327 1.000 114.85587 55 GLU B N 1
ATOM 2561 C CA . GLU B 1 76 ? 50.89240 -25.88866 -20.08278 1.000 111.88080 55 GLU B CA 1
ATOM 2562 C C . GLU B 1 76 ? 49.86692 -26.99658 -20.29424 1.000 119.65022 55 GLU B C 1
ATOM 2563 O O . GLU B 1 76 ? 49.72840 -27.86435 -19.42415 1.000 114.06525 55 GLU B O 1
ATOM 2565 N N . TYR B 1 77 ? 49.16249 -26.99931 -21.42693 1.000 117.37045 56 TYR B N 1
ATOM 2566 C CA . TYR B 1 77 ? 48.16403 -28.02954 -21.68988 1.000 116.66322 56 TYR B CA 1
ATOM 2567 C C . TYR B 1 77 ? 48.84614 -29.35883 -21.99381 1.000 119.39830 56 TYR B C 1
ATOM 2568 O O . TYR B 1 77 ? 49.77836 -29.41909 -22.80158 1.000 122.92329 56 TYR B O 1
ATOM 2577 N N . VAL B 1 78 ? 48.36930 -30.42816 -21.35551 1.000 118.89111 57 VAL B N 1
ATOM 2578 C CA . VAL B 1 78 ? 48.96465 -31.74951 -21.50968 1.000 122.42353 57 VAL B CA 1
ATOM 2579 C C . VAL B 1 78 ? 48.35609 -32.45484 -22.71570 1.000 129.04038 57 VAL B C 1
ATOM 2580 O O . VAL B 1 78 ? 47.28890 -32.08658 -23.21625 1.000 124.80455 57 VAL B O 1
ATOM 2584 N N . GLU B 1 79 ? 49.06387 -33.47642 -23.19944 1.000 137.35695 58 GLU B N 1
ATOM 2585 C CA . GLU B 1 79 ? 48.53140 -34.32095 -24.25936 1.000 136.86196 58 GLU B CA 1
ATOM 2586 C C . GLU B 1 79 ? 47.30411 -35.06929 -23.75579 1.000 132.30468 58 GLU B C 1
ATOM 2587 O O . GLU B 1 79 ? 47.28978 -35.59471 -22.63891 1.000 126.29058 58 GLU B O 1
ATOM 2589 N N . GLY B 1 80 ? 46.26478 -35.10963 -24.58491 1.000 127.13565 59 GLY B N 1
ATOM 2590 C CA . GLY B 1 80 ? 45.01341 -35.71910 -24.20222 1.000 121.19455 59 GLY B CA 1
ATOM 2591 C C . GLY B 1 80 ? 44.03249 -34.78211 -23.53347 1.000 120.18823 59 GLY B C 1
ATOM 2592 O O . GLY B 1 80 ? 42.88193 -35.17681 -23.30599 1.000 124.66529 59 GLY B O 1
ATOM 2593 N N . ASP B 1 81 ? 44.44807 -33.55831 -23.20406 1.000 114.12619 60 ASP B N 1
ATOM 2594 C CA . ASP B 1 81 ? 43.52785 -32.55820 -22.67947 1.000 105.33910 60 ASP B CA 1
ATOM 2595 C C . ASP B 1 81 ? 42.68307 -32.04484 -23.83836 1.000 99.72217 60 ASP B C 1
ATOM 2596 O O . ASP B 1 81 ? 43.07140 -31.09741 -24.53069 1.000 96.31087 60 ASP B O 1
ATOM 2601 N N . GLU B 1 82 ? 41.51405 -32.64845 -24.03949 1.000 96.02717 61 GLU B N 1
ATOM 2602 C CA . GLU B 1 82 ? 40.67089 -32.35130 -25.18763 1.000 96.28360 61 GLU B CA 1
ATOM 2603 C C . GLU B 1 82 ? 39.62845 -31.27761 -24.90081 1.000 92.30513 61 GLU B C 1
ATOM 2604 O O . GLU B 1 82 ? 38.71066 -31.09461 -25.70627 1.000 92.81269 61 GLU B O 1
ATOM 2606 N N . ARG B 1 83 ? 39.75633 -30.55734 -23.78978 1.000 91.22835 62 ARG B N 1
ATOM 2607 C CA . ARG B 1 83 ? 38.79441 -29.51799 -23.45941 1.000 83.39113 62 ARG B CA 1
ATOM 2608 C C . ARG B 1 83 ? 38.86178 -28.38041 -24.46908 1.000 86.18232 62 ARG B C 1
ATOM 2609 O O . ARG B 1 83 ? 39.90796 -28.10919 -25.06798 1.000 87.13590 62 ARG B O 1
ATOM 2617 N N . LEU B 1 84 ? 37.72313 -27.71611 -24.65945 1.000 86.15630 63 LEU B N 1
ATOM 2618 C CA . LEU B 1 84 ? 37.69240 -26.48922 -25.44267 1.000 79.58471 63 LEU B CA 1
ATOM 2619 C C . LEU B 1 84 ? 38.48514 -25.41799 -24.70904 1.000 78.83700 63 LEU B C 1
ATOM 2620 O O . LEU B 1 84 ? 38.20067 -25.11425 -23.54595 1.000 84.39791 63 LEU B O 1
ATOM 2625 N N . LYS B 1 85 ? 39.49074 -24.85685 -25.37792 1.000 79.16792 64 LYS B N 1
ATOM 2626 C CA . LYS B 1 85 ? 40.37115 -23.87501 -24.75056 1.000 73.96640 64 LYS B CA 1
ATOM 2627 C C . LYS B 1 85 ? 39.77122 -22.48574 -24.94261 1.000 76.77012 64 LYS B C 1
ATOM 2628 O O . LYS B 1 85 ? 40.19158 -21.69269 -25.78707 1.000 79.53603 64 LYS B O 1
ATOM 2634 N N . ARG B 1 86 ? 38.75813 -22.19772 -24.13011 1.000 73.54532 65 ARG B N 1
ATOM 2635 C CA . ARG B 1 86 ? 38.06031 -20.92091 -24.16922 1.000 68.86708 65 ARG B CA 1
ATOM 2636 C C . ARG B 1 86 ? 37.43581 -20.66811 -22.80156 1.000 73.80981 65 ARG B C 1
ATOM 2637 O O . ARG B 1 86 ? 37.58146 -21.46253 -21.86903 1.000 72.80673 65 ARG B O 1
ATOM 2645 N N . CYS B 1 87 ? 36.72865 -19.54962 -22.69395 1.000 68.24143 66 CYS B N 1
ATOM 2646 C CA . CYS B 1 87 ? 36.07415 -19.15918 -21.45492 1.000 65.74364 66 CYS B CA 1
ATOM 2647 C C . CYS B 1 87 ? 34.70825 -19.83127 -21.37208 1.000 62.64572 66 CYS B C 1
ATOM 2648 O O . CYS B 1 87 ? 33.89432 -19.70346 -22.29105 1.000 61.34773 66 CYS B O 1
ATOM 2651 N N . THR B 1 88 ? 34.46722 -20.55691 -20.28109 1.000 62.91291 67 THR B N 1
ATOM 2652 C CA . THR B 1 88 ? 33.13887 -21.07639 -19.98102 1.000 59.52120 67 THR B CA 1
ATOM 2653 C C . THR B 1 88 ? 32.29714 -19.94440 -19.40202 1.000 53.92645 67 THR B C 1
ATOM 2654 O O . THR B 1 88 ? 32.78451 -19.16404 -18.57927 1.000 58.72551 67 THR B O 1
ATOM 2658 N N . ILE B 1 89 ? 31.05628 -19.81775 -19.86332 1.000 47.37250 68 ILE B N 1
ATOM 2659 C CA . ILE B 1 89 ? 30.21526 -18.67357 -19.52767 1.000 52.63039 68 ILE B CA 1
ATOM 2660 C C . ILE B 1 89 ? 28.95781 -19.15284 -18.81465 1.000 53.88202 68 ILE B C 1
ATOM 2661 O O . ILE B 1 89 ? 28.20240 -19.97110 -19.35375 1.000 52.32786 68 ILE B O 1
ATOM 2666 N N . TYR B 1 90 ? 28.71890 -18.60020 -17.62602 1.000 52.26264 69 TYR B N 1
ATOM 2667 C CA . TYR B 1 90 ? 27.58193 -18.92917 -16.77695 1.000 47.29556 69 TYR B CA 1
ATOM 2668 C C . TYR B 1 90 ? 26.62670 -17.74844 -16.76413 1.000 47.43929 69 TYR B C 1
ATOM 2669 O O . TYR B 1 90 ? 27.04574 -16.61333 -16.51300 1.000 47.79286 69 TYR B O 1
ATOM 2678 N N . LEU B 1 91 ? 25.34867 -18.00908 -17.02157 1.000 47.07552 70 LEU B N 1
ATOM 2679 C CA . LEU B 1 91 ? 24.33317 -16.96353 -17.01602 1.000 44.78723 70 LEU B CA 1
ATOM 2680 C C . LEU B 1 91 ? 23.34459 -17.24415 -15.89557 1.000 49.87284 70 LEU B C 1
ATOM 2681 O O . LEU B 1 91 ? 22.67846 -18.28540 -15.89702 1.000 46.44140 70 LEU B O 1
ATOM 2686 N N . GLY B 1 92 ? 23.24744 -16.31773 -14.94912 1.000 46.42468 71 GLY B N 1
ATOM 2687 C CA . GLY B 1 92 ? 22.29938 -16.41289 -13.85029 1.000 43.70547 71 GLY B CA 1
ATOM 2688 C C . GLY B 1 92 ? 21.26978 -15.30513 -13.95871 1.000 48.11891 71 GLY B C 1
ATOM 2689 O O . GLY B 1 92 ? 21.61000 -14.16188 -14.27115 1.000 50.78275 71 GLY B O 1
ATOM 2690 N N . PHE B 1 93 ? 20.00752 -15.65092 -13.71309 1.000 43.77510 72 PHE B N 1
ATOM 2691 C CA . PHE B 1 93 ? 18.94657 -14.65707 -13.72081 1.000 43.94246 72 PHE B CA 1
ATOM 2692 C C . PHE B 1 93 ? 17.80859 -15.13336 -12.83382 1.000 45.80854 72 PHE B C 1
ATOM 2693 O O . PHE B 1 93 ? 17.66955 -16.32688 -12.54859 1.000 42.66070 72 PHE B O 1
ATOM 2701 N N . THR B 1 94 ? 17.00874 -14.17779 -12.37659 1.000 50.90620 73 THR B N 1
ATOM 2702 C CA . THR B 1 94 ? 15.90539 -14.49229 -11.48420 1.000 47.94691 73 THR B CA 1
ATOM 2703 C C . THR B 1 94 ? 14.66045 -14.86063 -12.27759 1.000 49.95067 73 THR B C 1
ATOM 2704 O O . THR B 1 94 ? 14.52447 -14.55691 -13.46996 1.000 43.57597 73 THR B O 1
ATOM 2708 N N . SER B 1 95 ? 13.74084 -15.52273 -11.57953 1.000 44.15195 74 SER B N 1
ATOM 2709 C CA . SER B 1 95 ? 12.42926 -15.80885 -12.14139 1.000 45.68194 74 SER B CA 1
ATOM 2710 C C . SER B 1 95 ? 11.72244 -14.52956 -12.57952 1.000 48.21380 74 SER B C 1
ATOM 2711 O O . SER B 1 95 ? 10.95942 -14.54445 -13.55345 1.000 50.03656 74 SER B O 1
ATOM 2714 N N . GLU B 1 96 ? 11.98472 -13.40902 -11.89255 1.000 50.59400 75 GLU B N 1
ATOM 2715 C CA . GLU B 1 96 ? 11.37151 -12.13629 -12.26954 1.000 49.78601 75 GLU B CA 1
ATOM 2716 C C . GLU B 1 96 ? 11.81547 -11.69129 -13.65997 1.000 46.06320 75 GLU B C 1
ATOM 2717 O O . GLU B 1 96 ? 11.01865 -11.12546 -14.41558 1.000 49.83548 75 GLU B O 1
ATOM 2723 N N . MET B 1 97 ? 13.08736 -11.91384 -14.00973 1.000 46.77265 76 MET B N 1
ATOM 2724 C CA . MET B 1 97 ? 13.54016 -11.59872 -15.36436 1.000 46.65040 76 MET B CA 1
ATOM 2725 C C . MET B 1 97 ? 12.80317 -12.43054 -16.40665 1.000 51.69588 76 MET B C 1
ATOM 2726 O O . MET B 1 97 ? 12.51442 -11.93962 -17.50655 1.000 48.37957 76 MET B O 1
ATOM 2731 N N . MET B 1 98 ? 12.52404 -13.70454 -16.09584 1.000 47.33749 77 MET B N 1
ATOM 2732 C CA A MET B 1 98 ? 11.80524 -14.55733 -17.03908 0.532 46.08348 77 MET B CA 1
ATOM 2733 C CA B MET B 1 98 ? 11.81922 -14.54008 -17.06047 0.468 45.97539 77 MET B CA 1
ATOM 2734 C C . MET B 1 98 ? 10.41064 -14.02111 -17.32343 1.000 50.18426 77 MET B C 1
ATOM 2735 O O . MET B 1 98 ? 9.86856 -14.23078 -18.41945 1.000 47.41844 77 MET B O 1
ATOM 2744 N N . THR B 1 99 ? 9.81172 -13.33295 -16.34665 1.000 46.12161 78 THR B N 1
ATOM 2745 C CA . THR B 1 99 ? 8.48970 -12.74452 -16.53581 1.000 41.44414 78 THR B CA 1
ATOM 2746 C C . THR B 1 99 ? 8.53940 -11.54854 -17.47904 1.000 53.09426 78 THR B C 1
ATOM 2747 O O . THR B 1 99 ? 7.55390 -11.25528 -18.16713 1.000 48.44830 78 THR B O 1
ATOM 2751 N N . SER B 1 100 ? 9.66928 -10.85223 -17.53119 1.000 48.97207 79 SER B N 1
ATOM 2752 C CA . SER B 1 100 ? 9.82178 -9.72777 -18.43402 1.000 42.09430 79 SER B CA 1
ATOM 2753 C C . SER B 1 100 ? 10.16168 -10.22410 -19.83584 1.000 52.03100 79 SER B C 1
ATOM 2754 O O . SER B 1 100 ? 10.32131 -11.42497 -20.08249 1.000 46.40367 79 SER B O 1
ATOM 2757 N N . GLY B 1 101 ? 10.32111 -9.27909 -20.76037 1.000 44.31893 80 GLY B N 1
ATOM 2758 C CA . GLY B 1 101 ? 10.74758 -9.62064 -22.10399 1.000 45.01239 80 GLY B CA 1
ATOM 2759 C C . GLY B 1 101 ? 12.15521 -10.16759 -22.19467 1.000 50.34212 80 GLY B C 1
ATOM 2760 O O . GLY B 1 101 ? 12.54820 -10.63196 -23.27115 1.000 50.74123 80 GLY B O 1
ATOM 2761 N N . LEU B 1 102 ? 12.92390 -10.11363 -21.10119 1.000 44.04966 81 LEU B N 1
ATOM 2762 C CA . LEU B 1 102 ? 14.25870 -10.70080 -21.09640 1.000 47.58867 81 LEU B CA 1
ATOM 2763 C C . LEU B 1 102 ? 14.23758 -12.18389 -21.41717 1.000 43.88148 81 LEU B C 1
ATOM 2764 O O . LEU B 1 102 ? 15.25521 -12.72267 -21.87289 1.000 46.36005 81 LEU B O 1
ATOM 2769 N N . ARG B 1 103 ? 13.11111 -12.85283 -21.16183 1.000 44.06722 82 ARG B N 1
ATOM 2770 C CA . ARG B 1 103 ? 12.96136 -14.26218 -21.51148 1.000 47.91961 82 ARG B CA 1
ATOM 2771 C C . ARG B 1 103 ? 13.36753 -14.52764 -22.95497 1.000 45.48722 82 ARG B C 1
ATOM 2772 O O . ARG B 1 103 ? 14.03411 -15.52542 -23.25250 1.000 44.13384 82 ARG B O 1
ATOM 2780 N N . ASP B 1 104 ? 12.99373 -13.63171 -23.86354 1.000 45.34841 83 ASP B N 1
ATOM 2781 C CA . ASP B 1 104 ? 13.29397 -13.85069 -25.26959 1.000 43.69045 83 ASP B CA 1
ATOM 2782 C C . ASP B 1 104 ? 14.73008 -13.47757 -25.60464 1.000 46.17999 83 ASP B C 1
ATOM 2783 O O . ASP B 1 104 ? 15.33615 -14.08972 -26.49631 1.000 43.98517 83 ASP B O 1
ATOM 2788 N N . THR B 1 105 ? 15.31098 -12.53637 -24.86059 1.000 44.91119 84 THR B N 1
ATOM 2789 C CA . THR B 1 105 ? 16.75324 -12.32912 -24.93229 1.000 47.02152 84 THR B CA 1
ATOM 2790 C C . THR B 1 105 ? 17.50087 -13.58836 -24.50193 1.000 46.33921 84 THR B C 1
ATOM 2791 O O . THR B 1 105 ? 18.43704 -14.02600 -25.18331 1.000 40.90927 84 THR B O 1
ATOM 2795 N N . PHE B 1 106 ? 17.07310 -14.20623 -23.38375 1.000 40.56385 85 PHE B N 1
ATOM 2796 C CA . PHE B 1 106 ? 17.71905 -15.43121 -22.90851 1.000 40.52340 85 PHE B CA 1
ATOM 2797 C C . PHE B 1 106 ? 17.57479 -16.55458 -23.92721 1.000 43.27613 85 PHE B C 1
ATOM 2798 O O . PHE B 1 106 ? 18.51824 -17.32322 -24.15504 1.000 43.70293 85 PHE B O 1
ATOM 2806 N N . ARG B 1 107 ? 16.39464 -16.68088 -24.53775 1.000 42.12177 86 ARG B N 1
ATOM 2807 C CA A ARG B 1 107 ? 16.21051 -17.68571 -25.58013 0.786 45.98989 86 ARG B CA 1
ATOM 2808 C CA B ARG B 1 107 ? 16.21324 -17.68604 -25.57999 0.214 46.26961 86 ARG B CA 1
ATOM 2809 C C . ARG B 1 107 ? 17.23309 -17.49757 -26.69591 1.000 48.46982 86 ARG B C 1
ATOM 2810 O O . ARG B 1 107 ? 17.87432 -18.45766 -27.13626 1.000 46.50555 86 ARG B O 1
ATOM 2825 N N . TYR B 1 108 ? 17.39653 -16.25717 -27.16038 1.000 45.31619 87 TYR B N 1
ATOM 2826 C CA . TYR B 1 108 ? 18.38052 -15.95751 -28.19471 1.000 44.40121 87 TYR B CA 1
ATOM 2827 C C . TYR B 1 108 ? 19.78612 -16.37333 -27.76541 1.000 47.17611 87 TYR B C 1
ATOM 2828 O O . TYR B 1 108 ? 20.51773 -17.00873 -28.53506 1.000 53.55410 87 TYR B O 1
ATOM 2837 N N . LEU B 1 109 ? 20.18664 -16.02245 -26.53729 1.000 42.28320 88 LEU B N 1
ATOM 2838 C CA . LEU B 1 109 ? 21.53253 -16.36744 -26.08227 1.000 45.45902 88 LEU B CA 1
ATOM 2839 C C . LEU B 1 109 ? 21.75861 -17.87574 -26.07680 1.000 51.06868 88 LEU B C 1
ATOM 2840 O O . LEU B 1 109 ? 22.83988 -18.35037 -26.45286 1.000 49.82554 88 LEU B O 1
ATOM 2845 N N . VAL B 1 110 ? 20.75699 -18.64695 -25.64752 1.000 44.86438 89 VAL B N 1
ATOM 2846 C CA A VAL B 1 110 ? 20.88170 -20.10144 -25.61045 0.489 47.36751 89 VAL B CA 1
ATOM 2847 C CA B VAL B 1 110 ? 20.93093 -20.09613 -25.61609 0.511 47.32295 89 VAL B CA 1
ATOM 2848 C C . VAL B 1 110 ? 20.77789 -20.68966 -27.01232 1.000 46.21879 89 VAL B C 1
ATOM 2849 O O . VAL B 1 110 ? 21.48934 -21.63794 -27.36510 1.000 39.40322 89 VAL B O 1
ATOM 2856 N N . GLU B 1 111 ? 19.87436 -20.14044 -27.83025 1.000 50.40840 90 GLU B N 1
ATOM 2857 C CA . GLU B 1 111 ? 19.71789 -20.61550 -29.20164 1.000 50.93859 90 GLU B CA 1
ATOM 2858 C C . GLU B 1 111 ? 21.03986 -20.55323 -29.95559 1.000 51.28627 90 GLU B C 1
ATOM 2859 O O . GLU B 1 111 ? 21.35771 -21.44926 -30.74389 1.000 49.76786 90 GLU B O 1
ATOM 2865 N N . HIS B 1 112 ? 21.85471 -19.53572 -29.68060 1.000 56.27389 91 HIS B N 1
ATOM 2866 C CA . HIS B 1 112 ? 23.09067 -19.32406 -30.42149 1.000 53.49263 91 HIS B CA 1
ATOM 2867 C C . HIS B 1 112 ? 24.32656 -19.74111 -29.64098 1.000 55.87335 91 HIS B C 1
ATOM 2868 O O . HIS B 1 112 ? 25.44231 -19.36879 -30.02146 1.000 56.34348 91 HIS B O 1
ATOM 2875 N N . LYS B 1 113 ? 24.14888 -20.53189 -28.57705 1.000 49.85574 92 LYS B N 1
ATOM 2876 C CA . LYS B 1 113 ? 25.25669 -21.10684 -27.81474 1.000 48.60924 92 LYS B CA 1
ATOM 2877 C C . LYS B 1 113 ? 26.19566 -20.02945 -27.28187 1.000 53.01609 92 LYS B C 1
ATOM 2878 O O . LYS B 1 113 ? 27.40534 -20.23956 -27.16380 1.000 52.06906 92 LYS B O 1
ATOM 2884 N N . CYS B 1 114 ? 25.61962 -18.88174 -26.91365 1.000 50.79032 93 CYS B N 1
ATOM 2885 C CA . CYS B 1 114 ? 26.39138 -17.78690 -26.34079 1.000 51.61387 93 CYS B CA 1
ATOM 2886 C C . CYS B 1 114 ? 26.81078 -18.05212 -24.90615 1.000 56.10453 93 CYS B C 1
ATOM 2887 O O . CYS B 1 114 ? 27.75242 -17.41165 -24.42304 1.000 56.76902 93 CYS B O 1
ATOM 2890 N N . VAL B 1 115 ? 26.11575 -18.95021 -24.20647 1.000 54.04388 94 VAL B N 1
ATOM 2891 C CA . VAL B 1 115 ? 26.44588 -19.30769 -22.83590 1.000 51.76687 94 VAL B CA 1
ATOM 2892 C C . VAL B 1 115 ? 26.46462 -20.82544 -22.71822 1.000 49.14485 94 VAL B C 1
ATOM 2893 O O . VAL B 1 115 ? 25.91672 -21.54698 -23.55250 1.000 54.02452 94 VAL B O 1
ATOM 2897 N N . ASP B 1 116 ? 27.12039 -21.30624 -21.66593 1.000 57.22156 95 ASP B N 1
ATOM 2898 C CA . ASP B 1 116 ? 27.31437 -22.73398 -21.45556 1.000 50.87186 95 ASP B CA 1
ATOM 2899 C C . ASP B 1 116 ? 26.45117 -23.30912 -20.34600 1.000 56.10917 95 ASP B C 1
ATOM 2900 O O . ASP B 1 116 ? 26.08035 -24.48352 -20.41274 1.000 53.77689 95 ASP B O 1
ATOM 2905 N N . TYR B 1 117 ? 26.11627 -22.50889 -19.33841 1.000 50.94538 96 TYR B N 1
ATOM 2906 C CA . TYR B 1 117 ? 25.33211 -22.96196 -18.20257 1.000 49.14166 96 TYR B CA 1
ATOM 2907 C C . TYR B 1 117 ? 24.43399 -21.82810 -17.75391 1.000 47.26313 96 TYR B C 1
ATOM 2908 O O . TYR B 1 117 ? 24.78931 -20.65293 -17.87339 1.000 51.24515 96 TYR B O 1
ATOM 2917 N N . ILE B 1 118 ? 23.28152 -22.19161 -17.20888 1.000 43.82092 97 ILE B N 1
ATOM 2918 C CA . ILE B 1 118 ? 22.34796 -21.23618 -16.63369 1.000 41.14815 97 ILE B CA 1
ATOM 2919 C C . ILE B 1 118 ? 22.07175 -21.63618 -15.19123 1.000 46.25365 97 ILE B C 1
ATOM 2920 O O . ILE B 1 118 ? 21.97243 -22.82583 -14.87326 1.000 44.17458 97 ILE B O 1
ATOM 2925 N N . VAL B 1 119 ? 21.99679 -20.64351 -14.31288 1.000 41.56388 98 VAL B N 1
ATOM 2926 C CA . VAL B 1 119 ? 21.50380 -20.82056 -12.95371 1.000 44.02981 98 VAL B CA 1
ATOM 2927 C C . VAL B 1 119 ? 20.31604 -19.89061 -12.79019 1.000 43.60596 98 VAL B C 1
ATOM 2928 O O . VAL B 1 119 ? 20.38916 -18.71746 -13.17246 1.000 44.98655 98 VAL B O 1
ATOM 2932 N N . THR B 1 120 ? 19.20593 -20.41345 -12.28194 1.000 38.80676 99 THR B N 1
ATOM 2933 C CA . THR B 1 120 ? 18.03834 -19.56514 -12.09899 1.000 47.46562 99 THR B CA 1
ATOM 2934 C C . THR B 1 120 ? 17.29172 -19.99569 -10.83948 1.000 44.15831 99 THR B C 1
ATOM 2935 O O . THR B 1 120 ? 17.73848 -20.87257 -10.09404 1.000 42.81798 99 THR B O 1
ATOM 2939 N N . THR B 1 121 ? 16.14758 -19.36388 -10.59900 1.000 41.24089 100 THR B N 1
ATOM 2940 C CA . THR B 1 121 ? 15.44108 -19.46898 -9.33079 1.000 45.77675 100 THR B CA 1
ATOM 2941 C C . THR B 1 121 ? 14.04148 -20.03513 -9.53956 1.000 50.05213 100 THR B C 1
ATOM 2942 O O . THR B 1 121 ? 13.58181 -20.22662 -10.67169 1.000 48.74740 100 THR B O 1
ATOM 2946 N N . ALA B 1 122 ? 13.36638 -20.28254 -8.41370 1.000 45.47738 101 ALA B N 1
ATOM 2947 C CA . ALA B 1 122 ? 12.03893 -20.88992 -8.41481 1.000 48.55205 101 ALA B CA 1
ATOM 2948 C C . ALA B 1 122 ? 11.04703 -20.06032 -9.22668 1.000 44.78543 101 ALA B C 1
ATOM 2949 O O . ALA B 1 122 ? 10.94813 -18.84417 -9.05421 1.000 47.42690 101 ALA B O 1
ATOM 2951 N N . GLY B 1 123 ? 10.31057 -20.72592 -10.12014 1.000 42.66844 102 GLY B N 1
ATOM 2952 C CA . GLY B 1 123 ? 9.32439 -20.08291 -10.95513 1.000 39.87837 102 GLY B CA 1
ATOM 2953 C C . GLY B 1 123 ? 9.78892 -19.78571 -12.37067 1.000 46.77260 102 GLY B C 1
ATOM 2954 O O . GLY B 1 123 ? 8.94804 -19.56091 -13.24740 1.000 41.37354 102 GLY B O 1
ATOM 2955 N N . ALA B 1 124 ? 11.10157 -19.77725 -12.61656 1.000 40.66501 103 ALA B N 1
ATOM 2956 C CA . ALA B 1 124 ? 11.60665 -19.35867 -13.92117 1.000 40.65472 103 ALA B CA 1
ATOM 2957 C C . ALA B 1 124 ? 11.21558 -20.34651 -15.00754 1.000 44.05429 103 ALA B C 1
ATOM 2958 O O . ALA B 1 124 ? 10.71855 -19.95205 -16.06852 1.000 43.65057 103 ALA B O 1
ATOM 2960 N N . ILE B 1 125 ? 11.41791 -21.64019 -14.75256 1.000 42.92895 104 ILE B N 1
ATOM 2961 C CA . ILE B 1 125 ? 11.13200 -22.64722 -15.76747 1.000 45.45822 104 ILE B CA 1
ATOM 2962 C C . ILE B 1 125 ? 9.64453 -22.66012 -16.10500 1.000 47.12358 104 ILE B C 1
ATOM 2963 O O . ILE B 1 125 ? 9.25727 -22.76414 -17.27654 1.000 47.16637 104 ILE B O 1
ATOM 2968 N N . GLU B 1 126 ? 8.78643 -22.55046 -15.08992 1.000 43.05015 105 GLU B N 1
ATOM 2969 C CA . GLU B 1 126 ? 7.35003 -22.62020 -15.33938 1.000 45.25670 105 GLU B CA 1
ATOM 2970 C C . GLU B 1 126 ? 6.85989 -21.39536 -16.10323 1.000 44.10622 105 GLU B C 1
ATOM 2971 O O . GLU B 1 126 ? 5.90434 -21.49185 -16.88302 1.000 45.20209 105 GLU B O 1
ATOM 2977 N N . THR B 1 127 ? 7.50265 -20.24389 -15.89320 1.000 41.06348 106 THR B N 1
ATOM 2978 C CA . THR B 1 127 ? 7.17143 -19.04748 -16.66094 1.000 48.28506 106 THR B CA 1
ATOM 2979 C C . THR B 1 127 ? 7.51969 -19.22677 -18.13323 1.000 43.07289 106 THR B C 1
ATOM 2980 O O . THR B 1 127 ? 6.73427 -18.85047 -19.01126 1.000 44.84366 106 THR B O 1
ATOM 2984 N N . ASP B 1 128 ? 8.68551 -19.81855 -18.41636 1.000 40.29287 107 ASP B N 1
ATOM 2985 C CA . ASP B 1 128 ? 9.09480 -20.06280 -19.79633 1.000 42.70548 107 ASP B CA 1
ATOM 2986 C C . ASP B 1 128 ? 8.10166 -20.97960 -20.50167 1.000 52.58110 107 ASP B C 1
ATOM 2987 O O . ASP B 1 128 ? 7.71158 -20.72257 -21.65128 1.000 46.88315 107 ASP B O 1
ATOM 2992 N N . ILE B 1 129 ? 7.64778 -22.02653 -19.80165 1.000 45.93140 108 ILE B N 1
ATOM 2993 C CA . ILE B 1 129 ? 6.62177 -22.92773 -20.32446 1.000 42.94972 108 ILE B CA 1
ATOM 2994 C C . ILE B 1 129 ? 5.29847 -22.19139 -20.49643 1.000 51.91695 108 ILE B C 1
ATOM 2995 O O . ILE B 1 129 ? 4.62522 -22.31851 -21.52734 1.000 53.86268 108 ILE B O 1
ATOM 3000 N N . MET B 1 130 ? 4.89931 -21.42667 -19.47462 1.000 50.25039 109 MET B N 1
ATOM 3001 C CA . MET B 1 130 ? 3.60900 -20.74433 -19.49104 1.000 48.35177 109 MET B CA 1
ATOM 3002 C C . MET B 1 130 ? 3.49237 -19.79684 -20.68010 1.000 48.19937 109 MET B C 1
ATOM 3003 O O . MET B 1 130 ? 2.43126 -19.70594 -21.30911 1.000 51.20592 109 MET B O 1
ATOM 3008 N N . LYS B 1 131 ? 4.57970 -19.10027 -21.02018 1.000 44.92574 110 LYS B N 1
ATOM 3009 C CA . LYS B 1 131 ? 4.54709 -18.16078 -22.13435 1.000 50.87479 110 LYS B CA 1
ATOM 3010 C C . LYS B 1 131 ? 4.39087 -18.84067 -23.48739 1.000 52.22176 110 LYS B C 1
ATOM 3011 O O . LYS B 1 131 ? 4.08334 -18.15307 -24.46419 1.000 53.92105 110 LYS B O 1
ATOM 3017 N N . CYS B 1 132 ? 4.57245 -20.16093 -23.57469 1.000 51.65678 111 CYS B N 1
ATOM 3018 C CA . CYS B 1 132 ? 4.30615 -20.85837 -24.82786 1.000 53.32341 111 CYS B CA 1
ATOM 3019 C C . CYS B 1 132 ? 2.82025 -21.08939 -25.06488 1.000 59.35858 111 CYS B C 1
ATOM 3020 O O . CYS B 1 132 ? 2.42375 -21.35135 -26.20451 1.000 61.06498 111 CYS B O 1
ATOM 3023 N N . PHE B 1 133 ? 1.99507 -20.99998 -24.02295 1.000 55.96594 112 PHE B N 1
ATOM 3024 C CA . PHE B 1 133 ? 0.56908 -21.28099 -24.13373 1.000 58.84213 112 PHE B CA 1
ATOM 3025 C C . PHE B 1 133 ? -0.28324 -20.02860 -24.26648 1.000 69.15775 112 PHE B C 1
ATOM 3026 O O . PHE B 1 133 ? -1.31811 -20.06708 -24.94035 1.000 88.67242 112 PHE B O 1
ATOM 3034 N N . GLY B 1 134 ? 0.12841 -18.92268 -23.65307 1.000 69.27031 113 GLY B N 1
ATOM 3035 C CA . GLY B 1 134 ? -0.62958 -17.68733 -23.71699 1.000 81.84973 113 GLY B CA 1
ATOM 3036 C C . GLY B 1 134 ? 0.24428 -16.52523 -23.30769 1.000 91.80081 113 GLY B C 1
ATOM 3037 O O . GLY B 1 134 ? 1.38368 -16.69723 -22.86825 1.000 86.37729 113 GLY B O 1
ATOM 3038 N N . ASN B 1 135 ? -0.31078 -15.32660 -23.45004 1.000 119.99970 114 ASN B N 1
ATOM 3039 C CA . ASN B 1 135 ? 0.41451 -14.09599 -23.16507 1.000 124.03971 114 ASN B CA 1
ATOM 3040 C C . ASN B 1 135 ? -0.05488 -13.54114 -21.82599 1.000 122.34427 114 ASN B C 1
ATOM 3041 O O . ASN B 1 135 ? -1.25002 -13.29014 -21.63485 1.000 123.25061 114 ASN B O 1
ATOM 3046 N N . MET B 1 136 ? 0.88875 -13.36229 -20.90438 1.000 112.51641 115 MET B N 1
ATOM 3047 C CA . MET B 1 136 ? 0.59327 -12.84882 -19.57276 1.000 113.82447 115 MET B CA 1
ATOM 3048 C C . MET B 1 136 ? 0.48141 -11.32729 -19.61928 1.000 116.97522 115 MET B C 1
ATOM 3049 O O . MET B 1 136 ? 1.45308 -10.63667 -19.94633 1.000 111.47390 115 MET B O 1
ATOM 3054 N N . ASN B 1 137 ? -0.69464 -10.80582 -19.27968 1.000 120.07486 116 ASN B N 1
ATOM 3055 C CA . ASN B 1 137 ? -0.95305 -9.37065 -19.36364 1.000 111.50529 116 ASN B CA 1
ATOM 3056 C C . ASN B 1 137 ? -0.45690 -8.64003 -18.12016 1.000 110.23759 116 ASN B C 1
ATOM 3057 O O . ASN B 1 137 ? 0.61672 -8.03785 -18.13085 1.000 101.72757 116 ASN B O 1
ATOM 3059 N N . ILE B 1 157 ? -0.99199 -10.01786 -13.27529 1.000 116.98525 136 ILE B N 1
ATOM 3060 C CA . ILE B 1 157 ? -2.20763 -10.22805 -14.05321 1.000 122.51118 136 ILE B CA 1
ATOM 3061 C C . ILE B 1 157 ? -2.05587 -11.42945 -14.98604 1.000 128.51243 136 ILE B C 1
ATOM 3062 O O . ILE B 1 157 ? -1.82029 -11.27219 -16.18640 1.000 125.45060 136 ILE B O 1
ATOM 3064 N N . ILE B 1 158 ? -2.19434 -12.62368 -14.42998 1.000 119.86779 137 ILE B N 1
ATOM 3065 C CA . ILE B 1 158 ? -2.08955 -13.87734 -15.17454 1.000 100.99081 137 ILE B CA 1
ATOM 3066 C C . ILE B 1 158 ? -3.46970 -14.51864 -15.21150 1.000 98.38012 137 ILE B C 1
ATOM 3067 O O . ILE B 1 158 ? -4.07559 -14.71424 -14.15193 1.000 98.46631 137 ILE B O 1
ATOM 3072 N N . PRO B 1 159 ? -4.00063 -14.85010 -16.38804 1.000 94.91309 138 PRO B N 1
ATOM 3073 C CA . PRO B 1 159 ? -5.32814 -15.47195 -16.44698 1.000 89.93596 138 PRO B CA 1
ATOM 3074 C C . PRO B 1 159 ? -5.36717 -16.78402 -15.67916 1.000 90.63048 138 PRO B C 1
ATOM 3075 O O . PRO B 1 159 ? -4.38108 -17.52109 -15.61002 1.000 88.19727 138 PRO B O 1
ATOM 3079 N N . LYS B 1 160 ? -6.53477 -17.07244 -15.10184 1.000 97.60549 139 LYS B N 1
ATOM 3080 C CA . LYS B 1 160 ? -6.69924 -18.31029 -14.34874 1.000 96.11539 139 LYS B CA 1
ATOM 3081 C C . LYS B 1 160 ? -6.42750 -19.52179 -15.23229 1.000 94.97142 139 LYS B C 1
ATOM 3082 O O . LYS B 1 160 ? -5.66988 -20.42361 -14.85440 1.000 91.97655 139 LYS B O 1
ATOM 3084 N N . GLU B 1 161 ? -7.02535 -19.54906 -16.42766 1.000 87.69872 140 GLU B N 1
ATOM 3085 C CA . GLU B 1 161 ? -6.86793 -20.69362 -17.31776 1.000 82.39286 140 GLU B CA 1
ATOM 3086 C C . GLU B 1 161 ? -5.43668 -20.85549 -17.82033 1.000 80.27452 140 GLU B C 1
ATOM 3087 O O . GLU B 1 161 ? -5.06280 -21.95571 -18.24307 1.000 76.69463 140 GLU B O 1
ATOM 3089 N N . LEU B 1 162 ? -4.62266 -19.79944 -17.77813 1.000 74.90202 141 LEU B N 1
ATOM 3090 C CA . LEU B 1 162 ? -3.24241 -19.94348 -18.22422 1.000 70.23144 141 LEU B CA 1
ATOM 3091 C C . LEU B 1 162 ? -2.40753 -20.67887 -17.18346 1.000 70.24181 141 LEU B C 1
ATOM 3092 O O . LEU B 1 162 ? -1.55467 -21.50405 -17.53124 1.000 63.32207 141 LEU B O 1
ATOM 3097 N N . ILE B 1 163 ? -2.64637 -20.40002 -15.90265 1.000 69.11443 142 ILE B N 1
ATOM 3098 C CA . ILE B 1 163 ? -1.99330 -21.17112 -14.85347 1.000 65.76762 142 ILE B CA 1
ATOM 3099 C C . ILE B 1 163 ? -2.49026 -22.61113 -14.87366 1.000 65.83738 142 ILE B C 1
ATOM 3100 O O . ILE B 1 163 ? -1.70911 -23.55673 -14.71364 1.000 61.35286 142 ILE B O 1
ATOM 3105 N N . GLU B 1 164 ? -3.78911 -22.80619 -15.10285 1.000 62.68269 143 GLU B N 1
ATOM 3106 C CA A GLU B 1 164 ? -4.33791 -24.15708 -15.09803 0.448 67.25340 143 GLU B CA 1
ATOM 3107 C CA B GLU B 1 164 ? -4.32922 -24.15924 -15.09096 0.552 67.23101 143 GLU B CA 1
ATOM 3108 C C . GLU B 1 164 ? -3.77196 -24.98849 -16.24143 1.000 64.59730 143 GLU B C 1
ATOM 3109 O O . GLU B 1 164 ? -3.42745 -26.16054 -16.05248 1.000 64.17478 143 GLU B O 1
ATOM 3120 N N . LYS B 1 165 ? -3.66928 -24.39979 -17.43867 1.000 64.57805 144 LYS B N 1
ATOM 3121 C CA . LYS B 1 165 ? -3.05176 -25.11146 -18.55539 1.000 64.75456 144 LYS B CA 1
ATOM 3122 C C . LYS B 1 165 ? -1.60230 -25.46499 -18.23901 1.000 64.30723 144 LYS B C 1
ATOM 3123 O O . LYS B 1 165 ? -1.13961 -26.57243 -18.54067 1.000 56.29773 144 LYS B O 1
ATOM 3125 N N . THR B 1 166 ? -0.87436 -24.54175 -17.61192 1.000 60.27515 145 THR B N 1
ATOM 3126 C CA . THR B 1 166 ? 0.50681 -24.82782 -17.24904 1.000 55.66061 145 THR B CA 1
ATOM 3127 C C . THR B 1 166 ? 0.57688 -25.91983 -16.18928 1.000 62.41673 145 THR B C 1
ATOM 3128 O O . THR B 1 166 ? 1.42046 -26.81987 -16.27900 1.000 61.64819 145 THR B O 1
ATOM 3132 N N . LYS B 1 167 ? -0.30347 -25.85830 -15.17980 1.000 57.05182 146 LYS B N 1
ATOM 3133 C CA . LYS B 1 167 ? -0.32037 -26.88444 -14.13972 1.000 58.84822 146 LYS B CA 1
ATOM 3134 C C . LYS B 1 167 ? -0.67746 -28.24858 -14.71647 1.000 60.05414 146 LYS B C 1
ATOM 3135 O O . LYS B 1 167 ? -0.09868 -29.26950 -14.32248 1.000 58.29637 146 LYS B O 1
ATOM 3141 N N . GLN B 1 168 ? -1.64529 -28.28810 -15.63731 1.000 62.95057 147 GLN B N 1
ATOM 3142 C CA . GLN B 1 168 ? -2.01910 -29.55297 -16.26128 1.000 65.56706 147 GLN B CA 1
ATOM 3143 C C . GLN B 1 168 ? -0.84628 -30.14220 -17.03113 1.000 61.27398 147 GLN B C 1
ATOM 3144 O O . GLN B 1 168 ? -0.56382 -31.34141 -16.92755 1.000 61.42901 147 GLN B O 1
ATOM 3146 N N . TRP B 1 169 ? -0.13587 -29.30418 -17.78673 1.000 53.94520 148 TRP B N 1
ATOM 3147 C CA . TRP B 1 169 ? 1.04520 -29.76275 -18.51031 1.000 59.37367 148 TRP B CA 1
ATOM 3148 C C . TRP B 1 169 ? 2.09290 -30.32062 -17.55327 1.000 57.59683 148 TRP B C 1
ATOM 3149 O O . TRP B 1 169 ? 2.60987 -31.42656 -17.75512 1.000 61.88149 148 TRP B O 1
ATOM 3160 N N . LEU B 1 170 ? 2.42365 -29.56221 -16.50459 1.000 54.00269 149 LEU B N 1
ATOM 3161 C CA . LEU B 1 170 ? 3.41582 -30.02857 -15.53996 1.000 54.54435 149 LEU B CA 1
ATOM 3162 C C . LEU B 1 170 ? 2.97956 -31.33227 -14.89051 1.000 58.53269 149 LEU B C 1
ATOM 3163 O O . LEU B 1 170 ? 3.80342 -32.22378 -14.65723 1.000 57.00930 149 LEU B O 1
ATOM 3168 N N . LYS B 1 171 ? 1.68891 -31.45655 -14.57448 1.000 61.43383 150 LYS B N 1
ATOM 3169 C CA . LYS B 1 171 ? 1.21524 -32.66805 -13.91740 1.000 65.24393 150 LYS B CA 1
ATOM 3170 C C . LYS B 1 171 ? 1.28498 -33.86763 -14.85327 1.000 68.35502 150 LYS B C 1
ATOM 3171 O O . LYS B 1 171 ? 1.65572 -34.96957 -14.43162 1.000 77.08602 150 LYS B O 1
ATOM 3177 N N . GLU B 1 172 ? 0.94072 -33.67763 -16.12754 1.000 67.15969 151 GLU B N 1
ATOM 3178 C CA . GLU B 1 172 ? 1.05810 -34.77982 -17.07630 1.000 75.53483 151 GLU B CA 1
ATOM 3179 C C . GLU B 1 172 ? 2.51036 -35.20785 -17.23490 1.000 72.61747 151 GLU B C 1
ATOM 3180 O O . GLU B 1 172 ? 2.80648 -36.40517 -17.32766 1.000 70.99798 151 GLU B O 1
ATOM 3186 N N . PHE B 1 173 ? 3.43219 -34.24226 -17.23297 1.000 67.96513 152 PHE B N 1
ATOM 3187 C CA . PHE B 1 173 ? 4.85244 -34.56838 -17.29120 1.000 66.33836 152 PHE B CA 1
ATOM 3188 C C . PHE B 1 173 ? 5.29006 -35.35589 -16.06148 1.000 64.39809 152 PHE B C 1
ATOM 3189 O O . PHE B 1 173 ? 6.01511 -36.35028 -16.17813 1.000 72.31906 152 PHE B O 1
ATOM 3197 N N . ILE B 1 174 ? 4.85294 -34.93365 -14.87473 1.000 65.25681 153 ILE B N 1
ATOM 3198 C CA . ILE B 1 174 ? 5.23094 -35.63854 -13.65368 1.000 69.72094 153 ILE B CA 1
ATOM 3199 C C . ILE B 1 174 ? 4.69198 -37.06414 -13.67958 1.000 78.31847 153 ILE B C 1
ATOM 3200 O O . ILE B 1 174 ? 5.38626 -38.01802 -13.30652 1.000 88.07788 153 ILE B O 1
ATOM 3205 N N . LEU B 1 175 ? 3.44435 -37.23117 -14.11995 1.000 82.14354 154 LEU B N 1
ATOM 3206 C CA . LEU B 1 175 ? 2.85070 -38.56143 -14.18477 1.000 87.76373 154 LEU B CA 1
ATOM 3207 C C . LEU B 1 175 ? 3.49307 -39.42163 -15.26907 1.000 95.95958 154 LEU B C 1
ATOM 3208 O O . LEU B 1 175 ? 3.59800 -40.64270 -15.10358 1.000 102.03991 154 LEU B O 1
ATOM 3213 N N . ASP B 1 176 ? 3.91687 -38.81583 -16.38393 1.000 87.41686 155 ASP B N 1
ATOM 3214 C CA . ASP B 1 176 ? 4.57280 -39.59132 -17.43462 1.000 86.57035 155 ASP B CA 1
ATOM 3215 C C . ASP B 1 176 ? 5.89758 -40.16071 -16.95251 1.000 94.69645 155 ASP B C 1
ATOM 3216 O O . ASP B 1 176 ? 6.28255 -41.26601 -17.35223 1.000 104.77309 155 ASP B O 1
ATOM 3221 N N . ILE B 1 177 ? 6.62724 -39.41195 -16.12082 1.000 80.98977 156 ILE B N 1
ATOM 3222 C CA . ILE B 1 177 ? 7.88884 -39.93168 -15.60445 1.000 91.31583 156 ILE B CA 1
ATOM 3223 C C . ILE B 1 177 ? 7.64465 -41.19136 -14.79142 1.000 102.45042 156 ILE B C 1
ATOM 3224 O O . ILE B 1 177 ? 8.37599 -42.18257 -14.91284 1.000 109.49025 156 ILE B O 1
ATOM 3229 N N . GLN B 1 178 ? 6.59195 -41.18453 -13.97392 1.000 102.92180 157 GLN B N 1
ATOM 3230 C CA . GLN B 1 178 ? 6.28915 -42.34661 -13.14775 1.000 108.60185 157 GLN B CA 1
ATOM 3231 C C . GLN B 1 178 ? 5.94085 -43.56540 -13.99727 1.000 104.02808 157 GLN B C 1
ATOM 3232 O O . GLN B 1 178 ? 6.42102 -44.67417 -13.73292 1.000 104.32908 157 GLN B O 1
ATOM 3238 N N . GLU B 1 179 ? 5.12161 -43.37424 -15.03535 1.000 105.92782 158 GLU B N 1
ATOM 3239 C CA . GLU B 1 179 ? 4.63085 -44.50711 -15.81663 1.000 117.47041 158 GLU B CA 1
ATOM 3240 C C . GLU B 1 179 ? 5.72037 -45.10554 -16.70246 1.000 122.81895 158 GLU B C 1
ATOM 3241 O O . GLU B 1 179 ? 5.80837 -46.33245 -16.83975 1.000 126.66450 158 GLU B O 1
ATOM 3243 N N . CYS B 1 180 ? 6.55553 -44.26154 -17.31444 1.000 118.64871 159 CYS B N 1
ATOM 3244 C CA . CYS B 1 180 ? 7.55286 -44.71507 -18.28325 1.000 120.48493 159 CYS B CA 1
ATOM 3245 C C . CYS B 1 180 ? 8.95988 -44.79207 -17.69328 1.000 120.32425 159 CYS B C 1
ATOM 3246 O O . CYS B 1 180 ? 9.58052 -45.85948 -17.70830 1.000 123.01071 159 CYS B O 1
ATOM 3249 N N . GLN B 1 181 ? 9.47456 -43.67768 -17.17272 1.000 118.07491 160 GLN B N 1
ATOM 3250 C CA . GLN B 1 181 ? 10.80773 -43.64278 -16.58221 1.000 113.28695 160 GLN B CA 1
ATOM 3251 C C . GLN B 1 181 ? 10.84128 -44.44947 -15.28404 1.000 114.63652 160 GLN B C 1
ATOM 3252 O O . GLN B 1 181 ? 9.81207 -44.70871 -14.65062 1.000 110.46458 160 GLN B O 1
ATOM 3258 N N . ASP B 1 182 ? 12.04673 -44.85677 -14.89104 1.000 116.12221 161 ASP B N 1
ATOM 3259 C CA . ASP B 1 182 ? 12.21297 -45.60944 -13.65404 1.000 117.06440 161 ASP B CA 1
ATOM 3260 C C . ASP B 1 182 ? 12.28605 -44.64584 -12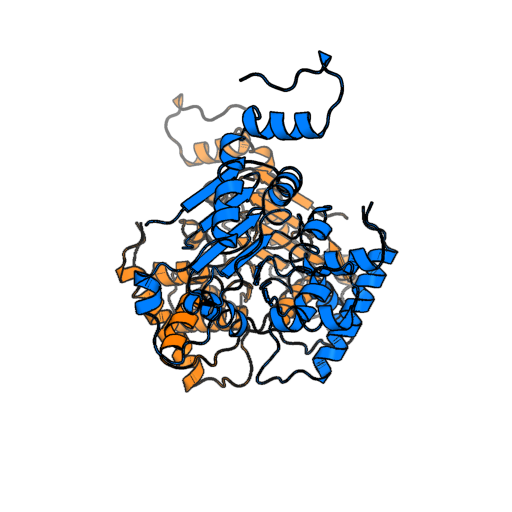.47363 1.000 121.36209 161 ASP B C 1
ATOM 3261 O O . ASP B 1 182 ? 13.17026 -43.78265 -12.40545 1.000 104.20334 161 ASP B O 1
ATOM 3266 N N . THR B 1 183 ? 11.33688 -44.80277 -11.55385 1.000 137.32714 162 THR B N 1
ATOM 3267 C CA . THR B 1 183 ? 11.12568 -43.93152 -10.40732 1.000 138.93631 162 THR B CA 1
ATOM 3268 C C . THR B 1 183 ? 11.96051 -44.30980 -9.1888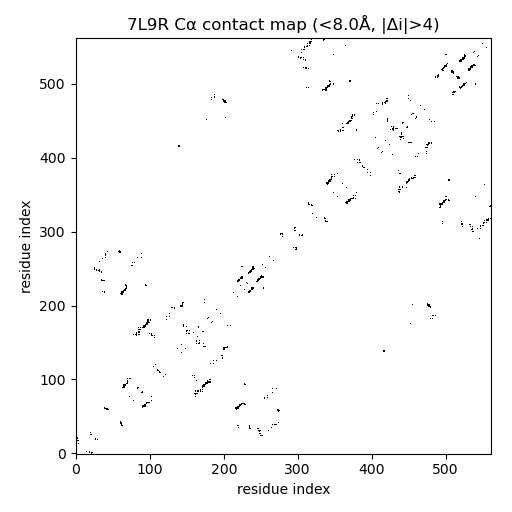1 1.000 137.11683 162 THR B C 1
ATOM 3269 O O . THR B 1 183 ? 11.97304 -43.55550 -8.21029 1.000 138.90062 162 THR B O 1
ATOM 3273 N N . SER B 1 184 ? 12.66094 -45.44508 -9.22616 1.000 121.37969 163 SER B N 1
ATOM 3274 C CA . SER B 1 184 ? 13.43506 -45.93092 -8.08743 1.000 107.65118 163 SER B CA 1
ATOM 3275 C C . SER B 1 184 ? 14.73512 -45.16532 -7.84832 1.000 103.41525 163 SER B C 1
ATOM 3276 O O . SER B 1 184 ? 15.34390 -45.34669 -6.78739 1.000 93.39864 163 SER B O 1
ATOM 3279 N N . MET B 1 185 ? 15.17633 -44.32551 -8.78683 1.000 101.61112 164 MET B N 1
ATOM 3280 C CA . MET B 1 185 ? 16.35859 -43.49599 -8.58670 1.000 82.69306 164 MET B CA 1
ATOM 3281 C C . MET B 1 185 ? 16.00142 -42.04064 -8.86616 1.000 96.51142 164 MET B C 1
ATOM 3282 O O . MET B 1 185 ? 15.35443 -41.74454 -9.88737 1.000 102.64451 164 MET B O 1
ATOM 3287 N N . PRO B 1 186 ? 16.37541 -41.11265 -7.98353 1.000 93.62449 165 PRO B N 1
ATOM 3288 C CA . PRO B 1 186 ? 15.95103 -39.71753 -8.15156 1.000 78.42278 165 PRO B CA 1
ATOM 3289 C C . PRO B 1 186 ? 16.58074 -39.02411 -9.34902 1.000 70.54670 165 PRO B C 1
ATOM 3290 O O . PRO B 1 186 ? 17.68992 -39.34361 -9.78356 1.000 74.10239 165 PRO B O 1
ATOM 3294 N N . PHE B 1 187 ? 15.82117 -38.08065 -9.88949 1.000 63.98825 166 PHE B N 1
ATOM 3295 C CA . PHE B 1 187 ? 16.20659 -37.11100 -10.90022 1.000 63.94018 166 PHE B CA 1
ATOM 3296 C C . PHE B 1 187 ? 16.78644 -35.85669 -10.24637 1.000 61.42185 166 PHE B C 1
ATOM 3297 O O . PHE B 1 187 ? 16.49303 -35.54123 -9.09234 1.000 58.93978 166 PHE B O 1
ATOM 3305 N N . THR B 1 188 ? 17.61845 -35.13723 -10.99646 1.000 58.20193 167 THR B N 1
ATOM 3306 C CA . THR B 1 188 ? 18.05886 -33.83627 -10.52307 1.000 51.20999 167 THR B CA 1
ATOM 3307 C C . THR B 1 188 ? 17.25795 -32.74290 -11.20894 1.000 52.28555 167 THR B C 1
ATOM 3308 O O . THR B 1 188 ? 16.60559 -32.98768 -12.22469 1.000 54.65019 167 THR B O 1
ATOM 3312 N N . PRO B 1 189 ? 17.26008 -31.51984 -10.67251 1.000 54.73890 168 PRO B N 1
ATOM 3313 C CA . PRO B 1 189 ? 16.54699 -30.43462 -11.36938 1.000 48.25357 168 PRO B CA 1
ATOM 3314 C C . PRO B 1 189 ? 17.01210 -30.22546 -12.80022 1.000 50.93209 168 PRO B C 1
ATOM 3315 O O . PRO B 1 189 ? 16.17583 -30.11885 -13.70664 1.000 49.88670 168 PRO B O 1
ATOM 3319 N N . SER B 1 190 ? 18.32593 -30.20684 -13.03930 1.000 47.22729 169 SER B N 1
ATOM 3320 C CA . SER B 1 190 ? 18.81763 -29.97133 -14.39425 1.000 52.64864 169 SER B CA 1
ATOM 3321 C C . SER B 1 190 ? 18.35830 -31.07104 -15.34513 1.000 52.31711 169 SER B C 1
ATOM 3322 O O . SER B 1 190 ? 18.04878 -30.79981 -16.51222 1.000 46.49838 169 SER B O 1
ATOM 3325 N N . GLN B 1 191 ? 18.29583 -32.31797 -14.86116 1.000 48.39296 170 GLN B N 1
ATOM 3326 C CA . GLN B 1 191 ? 17.79073 -33.40452 -15.69536 1.000 53.02193 170 GLN B CA 1
ATOM 3327 C C . GLN B 1 191 ? 16.30983 -33.22752 -16.00922 1.000 54.15415 170 GLN B C 1
ATOM 3328 O O . GLN B 1 191 ? 15.88644 -33.42876 -17.15223 1.000 50.21308 170 GLN B O 1
ATOM 3334 N N . LEU B 1 192 ? 15.50714 -32.86555 -15.00325 1.000 50.87009 171 LEU B N 1
ATOM 3335 C CA . LEU B 1 192 ? 14.08584 -32.62532 -15.22905 1.000 45.12282 171 LEU B CA 1
ATOM 3336 C C . LEU B 1 192 ? 13.87109 -31.48930 -16.21530 1.000 48.64570 171 LEU B C 1
ATOM 3337 O O . LEU B 1 192 ? 12.94006 -31.52829 -17.02990 1.000 46.86671 171 LEU B O 1
ATOM 3342 N N . ILE B 1 193 ? 14.71448 -30.45884 -16.14421 1.000 46.51571 172 ILE B N 1
ATOM 3343 C CA . ILE B 1 193 ? 14.54517 -29.30521 -17.01615 1.000 47.25971 172 ILE B CA 1
ATOM 3344 C C . ILE B 1 193 ? 14.92451 -29.66289 -18.44809 1.000 46.41648 172 ILE B C 1
ATOM 3345 O O . ILE B 1 193 ? 14.31493 -29.17326 -19.40390 1.000 45.00163 172 ILE B O 1
ATOM 3350 N N . THR B 1 194 ? 15.93165 -30.52217 -18.62016 1.000 46.96989 173 THR B N 1
ATOM 3351 C CA . THR B 1 194 ? 16.24744 -31.04230 -19.94657 1.000 48.10950 173 THR B CA 1
ATOM 3352 C C . THR B 1 194 ? 15.05564 -31.79854 -20.52738 1.000 59.53479 173 THR B C 1
ATOM 3353 O O . THR B 1 194 ? 14.63480 -31.54679 -21.66427 1.000 50.78597 173 THR B O 1
ATOM 3357 N N . MET B 1 195 ? 14.48329 -32.71645 -19.73993 1.000 55.39878 174 MET B N 1
ATOM 3358 C CA . MET B 1 195 ? 13.33820 -33.49839 -20.19715 1.000 58.90703 174 MET B CA 1
ATOM 3359 C C . MET B 1 195 ? 12.14941 -32.60732 -20.53770 1.000 51.17107 174 MET B C 1
ATOM 3360 O O . MET B 1 195 ? 11.44342 -32.85293 -21.52537 1.000 62.71744 174 MET B O 1
ATOM 3365 N N . MET B 1 196 ? 11.91897 -31.56316 -19.74050 1.000 47.89352 175 MET B N 1
ATOM 3366 C CA . MET B 1 196 ? 10.82050 -30.64128 -20.02011 1.000 49.98523 175 MET B CA 1
ATOM 3367 C C . MET B 1 196 ? 11.06125 -29.88168 -21.32217 1.000 55.99141 175 MET B C 1
ATOM 3368 O O . MET B 1 196 ? 10.13930 -29.71348 -22.13227 1.000 52.10369 175 MET B O 1
ATOM 3373 N N . GLY B 1 197 ? 12.30084 -29.44095 -21.55265 1.000 51.42302 176 GLY B N 1
ATOM 3374 C CA . GLY B 1 197 ? 12.61256 -28.76482 -22.79880 1.000 51.75365 176 GLY B CA 1
ATOM 3375 C C . GLY B 1 197 ? 12.34774 -29.63842 -24.00806 1.000 53.75631 176 GLY B C 1
ATOM 3376 O O . GLY B 1 197 ? 11.76076 -29.18628 -24.99244 1.000 48.07207 176 GLY B O 1
ATOM 3377 N N . GLU B 1 198 ? 12.75824 -30.90871 -23.94083 1.000 53.01693 177 GLU B N 1
ATOM 3378 C CA . GLU B 1 198 ? 12.49930 -31.83462 -25.03915 1.000 58.18201 177 GLU B CA 1
ATOM 3379 C C . GLU B 1 198 ? 11.00906 -32.09543 -25.20043 1.000 59.15188 177 GLU B C 1
ATOM 3380 O O . GLU B 1 198 ? 10.51321 -32.21970 -26.32394 1.000 58.84554 177 GLU B O 1
ATOM 3386 N N . ARG B 1 199 ? 10.28147 -32.19217 -24.08779 1.000 65.56501 178 ARG B N 1
ATOM 3387 C CA . ARG B 1 199 ? 8.84976 -32.45623 -24.16584 1.000 61.13958 178 ARG B CA 1
ATOM 3388 C C . ARG B 1 199 ? 8.09558 -31.25176 -24.71769 1.000 56.43778 178 ARG B C 1
ATOM 3389 O O . ARG B 1 199 ? 7.15336 -31.40828 -25.50140 1.000 54.41398 178 ARG B O 1
ATOM 3397 N N . LEU B 1 200 ? 8.49042 -30.04541 -24.30804 1.000 52.44393 179 LEU B N 1
ATOM 3398 C CA . LEU B 1 200 ? 7.78980 -28.83752 -24.73248 1.000 54.32334 179 LEU B CA 1
ATOM 3399 C C . LEU B 1 200 ? 7.94929 -28.60609 -26.23227 1.000 59.32467 179 LEU B C 1
ATOM 3400 O O . LEU B 1 200 ? 6.97045 -28.32259 -26.93371 1.000 51.21952 179 LEU B O 1
ATOM 3405 N N . ASN B 1 201 ? 9.18023 -28.72098 -26.73496 1.000 54.25691 180 ASN B N 1
ATOM 3406 C CA . ASN B 1 201 ? 9.46866 -28.68295 -28.16703 1.000 55.74465 180 ASN B CA 1
ATOM 3407 C C . ASN B 1 201 ? 8.88766 -27.42758 -28.81402 1.000 55.25398 180 ASN B C 1
ATOM 3408 O O . ASN B 1 201 ? 8.16417 -27.48384 -29.80965 1.000 59.21729 180 ASN B O 1
ATOM 3413 N N . ASP B 1 202 ? 9.20260 -26.28313 -28.21117 1.000 56.94332 181 ASP B N 1
ATOM 3414 C CA . ASP B 1 202 ? 8.73737 -24.97501 -28.65440 1.000 51.28258 181 ASP B CA 1
ATOM 3415 C C . ASP B 1 202 ? 9.96029 -24.09550 -28.85723 1.000 54.34696 181 ASP B C 1
ATOM 3416 O O . ASP B 1 202 ? 10.68526 -23.81831 -27.89743 1.000 50.83245 181 ASP B O 1
ATOM 3421 N N . THR B 1 203 ? 10.18937 -23.64449 -30.09261 1.000 57.44105 182 THR B N 1
ATOM 3422 C CA . THR B 1 203 ? 11.40108 -22.87380 -30.34626 1.000 49.76965 182 THR B CA 1
ATOM 3423 C C . THR B 1 203 ? 11.32426 -21.44039 -29.83394 1.000 52.49763 182 THR B C 1
ATOM 3424 O O . THR B 1 203 ? 12.30517 -20.70450 -29.98372 1.000 50.78072 182 THR B O 1
ATOM 3428 N N . THR B 1 204 ? 10.22431 -21.02739 -29.19809 1.000 51.79836 183 THR B N 1
ATOM 3429 C CA . THR B 1 204 ? 10.22181 -19.72434 -28.54370 1.000 52.01179 183 THR B CA 1
ATOM 3430 C C . THR B 1 204 ? 10.68846 -19.79300 -27.09674 1.000 50.41400 183 THR B C 1
ATOM 3431 O O . THR B 1 204 ? 10.89820 -18.74222 -26.47824 1.000 46.84023 183 THR B O 1
ATOM 3435 N N . SER B 1 205 ? 10.86812 -20.98984 -26.54762 1.000 47.49679 184 SER B N 1
ATOM 3436 C CA . SER B 1 205 ? 11.18025 -21.14918 -25.13494 1.000 50.31546 184 SER B CA 1
ATOM 3437 C C . SER B 1 205 ? 12.67940 -21.31791 -24.90905 1.000 45.56452 184 SER B C 1
ATOM 3438 O O . SER B 1 205 ? 13.41016 -21.83991 -25.75898 1.000 51.10279 184 SER B O 1
ATOM 3441 N N . VAL B 1 206 ? 13.12746 -20.85375 -23.74382 1.000 46.65008 185 VAL B N 1
ATOM 3442 C CA . VAL B 1 206 ? 14.51868 -21.03286 -23.34213 1.000 43.15103 185 VAL B CA 1
ATOM 3443 C C . VAL B 1 206 ? 14.84446 -22.51771 -23.18462 1.000 50.11428 185 VAL B C 1
ATOM 3444 O O . VAL B 1 206 ? 15.86598 -23.00309 -23.69240 1.000 46.67857 185 VAL B O 1
ATOM 3448 N N . ILE B 1 207 ? 13.96851 -23.27218 -22.50849 1.000 39.55843 186 ILE B N 1
ATOM 3449 C CA . ILE B 1 207 ? 14.34758 -24.63610 -22.13179 1.000 47.81155 186 ILE B CA 1
ATOM 3450 C C . ILE B 1 207 ? 14.41934 -25.56011 -23.34502 1.000 48.49454 186 ILE B C 1
ATOM 3451 O O . ILE B 1 207 ? 15.24839 -26.47775 -23.37752 1.000 56.57201 186 ILE B O 1
ATOM 3456 N N . THR B 1 208 ? 13.58812 -25.34634 -24.36647 1.000 48.07392 187 THR B N 1
ATOM 3457 C CA . THR B 1 208 ? 13.70338 -26.19515 -25.54959 1.000 51.26711 187 THR B CA 1
ATOM 3458 C C . THR B 1 208 ? 15.05586 -26.00738 -26.22344 1.000 47.95633 187 THR B C 1
ATOM 3459 O O . THR B 1 208 ? 15.70371 -26.98509 -26.61693 1.000 50.45548 187 THR B O 1
ATOM 3463 N N . TRP B 1 209 ? 15.50771 -24.75799 -26.34602 1.000 49.87109 188 TRP B N 1
ATOM 3464 C CA . TRP B 1 209 ? 16.80034 -24.49643 -26.96901 1.000 52.18533 188 TRP B CA 1
ATOM 3465 C C . TRP B 1 209 ? 17.95721 -24.90658 -26.06712 1.000 51.36729 188 TRP B C 1
ATOM 3466 O O . TRP B 1 209 ? 19.03479 -25.24738 -26.56726 1.000 54.36182 188 TRP B O 1
ATOM 3477 N N . ALA B 1 210 ? 17.76912 -24.86827 -24.74585 1.000 47.89603 189 ALA B N 1
ATOM 3478 C CA . ALA B 1 210 ? 18.82686 -25.34719 -23.86270 1.000 49.73562 189 ALA B CA 1
ATOM 3479 C C . ALA B 1 210 ? 19.01206 -26.85055 -24.00084 1.000 52.39004 189 ALA B C 1
ATOM 3480 O O . ALA B 1 210 ? 20.14516 -27.34717 -23.99578 1.000 48.59699 189 ALA B O 1
ATOM 3482 N N . ALA B 1 211 ? 17.91019 -27.58917 -24.13433 1.000 44.46385 190 ALA B N 1
ATOM 3483 C CA . ALA B 1 211 ? 18.01773 -29.02379 -24.35344 1.000 49.34044 190 ALA B CA 1
ATOM 3484 C C . ALA B 1 211 ? 18.62438 -29.32353 -25.72037 1.000 59.56034 190 ALA B C 1
ATOM 3485 O O . ALA B 1 211 ? 19.43992 -30.24443 -25.84983 1.000 58.60597 190 ALA B O 1
ATOM 3487 N N . LYS B 1 212 ? 18.24705 -28.55417 -26.75170 1.000 53.59516 191 LYS B N 1
ATOM 3488 C CA . LYS B 1 212 ? 18.81414 -28.78237 -28.08008 1.000 57.07175 191 LYS B CA 1
ATOM 3489 C C . LYS B 1 212 ? 20.32525 -28.58453 -28.08704 1.000 59.91977 191 LYS B C 1
ATOM 3490 O O . LYS B 1 212 ? 21.06207 -29.40546 -28.64481 1.000 69.45604 191 LYS B O 1
ATOM 3496 N N . ASN B 1 213 ? 20.81217 -27.51505 -27.45643 1.000 56.34531 192 ASN B N 1
ATOM 3497 C CA . ASN B 1 213 ? 22.22761 -27.17318 -27.51476 1.000 58.96042 192 ASN B CA 1
ATOM 3498 C C . ASN B 1 213 ? 22.99819 -27.62159 -26.27971 1.000 60.91283 192 ASN B C 1
ATOM 3499 O O . ASN B 1 213 ? 24.13437 -27.17828 -26.07315 1.000 58.42005 192 ASN B O 1
ATOM 3504 N N . ASN B 1 214 ? 22.42000 -28.51747 -25.48009 1.000 56.32180 193 ASN B N 1
ATOM 3505 C CA . ASN B 1 214 ? 23.10866 -29.11155 -24.33902 1.000 57.82578 193 ASN B CA 1
ATOM 3506 C C . ASN B 1 214 ? 23.65393 -28.03162 -23.41369 1.000 60.18028 193 ASN B C 1
ATOM 3507 O O . ASN B 1 214 ? 24.80406 -28.06891 -22.96797 1.000 63.08171 193 ASN B O 1
ATOM 3512 N N . ILE B 1 215 ? 22.81144 -27.04902 -23.13668 1.000 55.41601 194 ILE B N 1
ATOM 3513 C CA . ILE B 1 215 ? 23.10797 -26.03509 -22.14268 1.000 51.05781 194 ILE B CA 1
ATOM 3514 C C . ILE B 1 215 ? 22.35228 -26.43443 -20.88200 1.000 53.59098 194 ILE B C 1
ATOM 3515 O O . ILE B 1 215 ? 21.11543 -26.46686 -20.85835 1.000 48.62677 194 ILE B O 1
ATOM 3520 N N . THR B 1 216 ? 23.10739 -26.77843 -19.84412 1.000 48.36865 195 THR B N 1
ATOM 3521 C CA . THR B 1 216 ? 22.52689 -27.30280 -18.61937 1.000 46.65245 195 THR B CA 1
ATOM 3522 C C . THR B 1 216 ? 22.00619 -26.15615 -17.76466 1.000 48.95497 195 THR B C 1
ATOM 3523 O O . THR B 1 216 ? 22.69097 -25.14334 -17.58180 1.000 48.30447 195 THR B O 1
ATOM 3527 N N . ILE B 1 217 ? 20.78993 -26.31802 -17.24714 1.000 44.57177 196 ILE B N 1
ATOM 3528 C CA . ILE B 1 217 ? 20.11995 -25.30208 -16.44249 1.000 46.59601 196 ILE B CA 1
ATOM 3529 C C . ILE B 1 217 ? 19.99821 -25.83003 -15.01695 1.000 49.69672 196 ILE B C 1
ATOM 3530 O O . ILE B 1 217 ? 19.34808 -26.85520 -14.77826 1.000 44.80448 196 ILE B O 1
ATOM 3535 N N . PHE B 1 218 ? 20.64087 -25.14353 -14.07914 1.000 41.25851 197 PHE B N 1
ATOM 3536 C CA . PHE B 1 218 ? 20.55367 -25.47794 -12.66659 1.000 46.66767 197 PHE B CA 1
ATOM 3537 C C . PHE B 1 218 ? 19.46314 -24.64773 -12.00333 1.000 45.47335 197 PHE B C 1
ATOM 3538 O O . PHE B 1 218 ? 19.30784 -23.45567 -12.29392 1.000 44.47265 197 PHE B O 1
ATOM 3546 N N . CYS B 1 219 ? 18.69667 -25.29320 -11.12597 1.000 40.84357 198 CYS B N 1
ATOM 3547 C CA . CYS B 1 219 ? 17.62285 -24.63396 -10.39437 1.000 43.66405 198 CYS B CA 1
ATOM 3548 C C . CYS B 1 219 ? 17.35910 -25.40409 -9.10568 1.000 45.47428 198 CYS B C 1
ATOM 3549 O O . CYS B 1 219 ? 16.38497 -26.16226 -9.01864 1.000 44.10108 198 CYS B O 1
ATOM 3552 N N . PRO B 1 220 ? 18.20305 -25.23183 -8.08612 1.000 47.35651 199 PRO B N 1
ATOM 3553 C CA . PRO B 1 220 ? 18.02686 -26.01128 -6.84918 1.000 44.89789 199 PRO B CA 1
ATOM 3554 C C . PRO B 1 220 ? 16.66471 -25.83013 -6.20240 1.000 40.04867 199 PRO B C 1
ATOM 3555 O O . PRO B 1 220 ? 16.17051 -26.75484 -5.55071 1.000 40.13896 199 PRO B O 1
ATOM 3559 N N . ALA B 1 221 ? 16.02469 -24.67829 -6.37754 1.000 41.99848 200 ALA B N 1
ATOM 3560 C CA . ALA B 1 221 ? 14.72562 -24.42594 -5.77240 1.000 45.61412 200 ALA B CA 1
ATOM 3561 C C . ALA B 1 221 ? 13.55685 -24.75096 -6.70719 1.000 45.46470 200 ALA B C 1
ATOM 3562 O O . ALA B 1 221 ? 12.46286 -24.20644 -6.51779 1.000 47.87824 200 ALA B O 1
ATOM 3564 N N . LEU B 1 222 ? 13.76587 -25.62891 -7.69944 1.000 45.21315 201 LEU B N 1
ATOM 3565 C CA . LEU B 1 222 ? 12.70258 -25.99021 -8.64051 1.000 42.94288 201 LEU B CA 1
ATOM 3566 C C . LEU B 1 222 ? 11.42242 -26.41484 -7.92468 1.000 47.14736 201 LEU B C 1
ATOM 3567 O O . LEU B 1 222 ? 10.32080 -26.01982 -8.32358 1.000 47.06247 201 LEU B O 1
ATOM 3572 N N . THR B 1 223 ? 11.54194 -27.21157 -6.86208 1.000 49.43837 202 THR B N 1
ATOM 3573 C CA . THR B 1 223 ? 10.35785 -27.70319 -6.16461 1.000 50.45981 202 THR B CA 1
ATOM 3574 C C . THR B 1 223 ? 9.73219 -26.66555 -5.23794 1.000 46.94295 202 THR B C 1
ATOM 3575 O O . THR B 1 223 ? 8.71802 -26.96480 -4.60065 1.000 52.02347 202 THR B O 1
ATOM 3579 N N . ASP B 1 224 ? 10.30366 -25.46958 -5.13064 1.000 47.85145 203 ASP B N 1
ATOM 3580 C CA A ASP B 1 224 ? 9.71040 -24.39954 -4.33735 0.591 49.42522 203 ASP B CA 1
ATOM 3581 C CA B ASP B 1 224 ? 9.70687 -24.40527 -4.33675 0.409 49.50675 203 ASP B CA 1
ATOM 3582 C C . ASP B 1 224 ? 8.76257 -23.52989 -5.15402 1.000 52.69484 203 ASP B C 1
ATOM 3583 O O . ASP B 1 224 ? 8.12942 -22.63254 -4.59479 1.000 60.16629 203 ASP B O 1
ATOM 3592 N N . GLY B 1 225 ? 8.64545 -23.77336 -6.46061 1.000 48.17620 204 GLY B N 1
ATOM 3593 C CA . GLY B 1 225 ? 7.76673 -23.02002 -7.31597 1.000 48.96622 204 GLY B CA 1
ATOM 3594 C C . GLY B 1 225 ? 6.54315 -23.80693 -7.73899 1.000 50.21647 204 GLY B C 1
ATOM 3595 O O . GLY B 1 225 ? 6.15869 -24.80502 -7.11225 1.000 46.18255 204 GLY B O 1
ATOM 3596 N N . LEU B 1 226 ? 5.93186 -23.36377 -8.84322 1.000 48.93657 205 LEU B N 1
ATOM 3597 C CA . LEU B 1 226 ? 4.70367 -23.99143 -9.32512 1.000 49.71008 205 LEU B CA 1
ATOM 3598 C C . LEU B 1 226 ? 4.89739 -25.48466 -9.56559 1.000 50.32850 205 LEU B C 1
ATOM 3599 O O . LEU B 1 226 ? 3.98290 -26.28171 -9.31455 1.000 53.48706 205 LEU B O 1
ATOM 3604 N N . PHE B 1 227 ? 6.09135 -25.88450 -10.02443 1.000 44.91140 206 PHE B N 1
ATOM 3605 C CA . PHE B 1 227 ? 6.41153 -27.30723 -10.14603 1.000 52.91271 206 PHE B CA 1
ATOM 3606 C C . PHE B 1 227 ? 6.17670 -28.04639 -8.83074 1.000 48.14225 206 PHE B C 1
ATOM 3607 O O . PHE B 1 227 ? 5.60464 -29.14213 -8.82118 1.000 48.70297 206 PHE B O 1
ATOM 3615 N N . GLY B 1 228 ? 6.59143 -27.45551 -7.70691 1.000 52.33324 207 GLY B N 1
ATOM 3616 C CA . GLY B 1 228 ? 6.37028 -28.10738 -6.42376 1.000 45.75449 207 GLY B CA 1
ATOM 3617 C C . GLY B 1 228 ? 4.90679 -28.11797 -6.02468 1.000 51.92192 207 GLY B C 1
ATOM 3618 O O . GLY B 1 228 ? 4.41094 -29.10829 -5.48192 1.000 56.93359 207 GLY B O 1
ATOM 3619 N N . THR B 1 229 ? 4.18640 -27.03156 -6.31761 1.000 55.92080 208 THR B N 1
ATOM 3620 C CA . THR B 1 229 ? 2.74040 -27.01632 -6.10473 1.000 59.80480 208 THR B CA 1
ATOM 3621 C C . THR B 1 229 ? 2.05925 -28.16823 -6.83508 1.000 63.83653 208 THR B C 1
ATOM 3622 O O . THR B 1 229 ? 1.17396 -28.82877 -6.27845 1.000 64.85130 208 THR B O 1
ATOM 3626 N N . CYS B 1 230 ? 2.47066 -28.43330 -8.07959 1.000 55.31642 209 CYS B N 1
ATOM 3627 C CA . CYS B 1 230 ? 1.88106 -29.53361 -8.83628 1.000 55.71608 209 CYS B CA 1
ATOM 3628 C C . CYS B 1 230 ? 2.20529 -30.88038 -8.20958 1.000 62.81763 209 CYS B C 1
ATOM 3629 O O . CYS B 1 230 ? 1.38161 -31.80094 -8.25080 1.000 70.06044 209 CYS B O 1
ATOM 3632 N N . ILE B 1 231 ? 3.40309 -31.02361 -7.63777 1.000 66.65125 210 ILE B N 1
ATOM 3633 C CA . ILE B 1 231 ? 3.72110 -32.24432 -6.90501 1.000 61.16181 210 ILE B CA 1
ATOM 3634 C C . ILE B 1 231 ? 2.77769 -32.40463 -5.72264 1.000 72.80538 210 ILE B C 1
ATOM 3635 O O . ILE B 1 231 ? 2.24221 -33.49165 -5.47930 1.000 75.52565 210 ILE B O 1
ATOM 3640 N N . THR B 1 232 ? 2.54143 -31.31442 -4.98790 1.000 69.33393 211 THR B N 1
ATOM 3641 C CA . THR B 1 232 ? 1.69491 -31.36745 -3.80041 1.000 70.57102 211 THR B CA 1
ATOM 3642 C C . THR B 1 232 ? 0.26620 -31.75296 -4.16168 1.000 80.59711 211 THR B C 1
ATOM 3643 O O . THR B 1 232 ? -0.34178 -32.61195 -3.51217 1.000 76.30682 211 THR B O 1
ATOM 3647 N N . GLU B 1 233 ? -0.27953 -31.13699 -5.21549 1.000 72.35478 212 GLU B N 1
ATOM 3648 C CA . GLU B 1 233 ? -1.65009 -31.43261 -5.62080 1.000 72.79090 212 GLU B CA 1
ATOM 3649 C C . GLU B 1 233 ? -1.77946 -32.85012 -6.16227 1.000 79.91026 212 GLU B C 1
ATOM 3650 O O . GLU B 1 233 ? -2.74162 -33.55717 -5.83632 1.000 82.61298 212 GLU B O 1
ATOM 3656 N N . LEU B 1 234 ? -0.81104 -33.29226 -6.96973 1.000 78.45180 213 LEU B N 1
ATOM 3657 C CA . LEU B 1 234 ? -0.84471 -34.66188 -7.47339 1.000 88.96291 213 LEU B CA 1
ATOM 3658 C C . LEU B 1 234 ? -0.79701 -35.67169 -6.34094 1.000 96.87043 213 LEU B C 1
ATOM 3659 O O . LEU B 1 234 ? -1.44839 -36.72107 -6.40728 1.000 100.46252 213 LEU B O 1
ATOM 3664 N N . ASN B 1 235 ? -0.02141 -35.37902 -5.29877 1.000 109.03075 214 ASN B N 1
ATOM 3665 C CA . ASN B 1 235 ? 0.10279 -36.32822 -4.20504 1.000 114.22411 214 ASN B CA 1
ATOM 3666 C C . ASN B 1 235 ? -1.20732 -36.46465 -3.44153 1.000 116.50361 214 ASN B C 1
ATOM 3667 O O . ASN B 1 235 ? -1.53122 -37.55950 -2.96671 1.000 117.61610 214 ASN B O 1
ATOM 3672 N N . GLU B 1 236 ? -1.99357 -35.38428 -3.35961 1.000 105.44514 215 GLU B N 1
ATOM 3673 C CA . GLU B 1 236 ? -3.25486 -35.43228 -2.63026 1.000 97.05940 215 GLU B CA 1
ATOM 3674 C C . GLU B 1 236 ? -4.21984 -36.44357 -3.22414 1.000 94.63129 215 GLU B C 1
ATOM 3675 O O . GLU B 1 236 ? -5.14308 -36.87538 -2.53326 1.000 103.45731 215 GLU B O 1
ATOM 3677 N N . ILE B 1 237 ? -4.03541 -36.81520 -4.48802 1.000 105.15865 216 ILE B N 1
ATOM 3678 C CA . ILE B 1 237 ? -4.82203 -37.85473 -5.14148 1.000 105.45822 216 ILE B CA 1
ATOM 3679 C C . ILE B 1 237 ? -4.03864 -39.15664 -5.11416 1.000 119.86710 216 ILE B C 1
ATOM 3680 O O . ILE B 1 237 ? -4.31959 -40.06373 -4.31992 1.000 115.31653 216 ILE B O 1
ATOM 3685 N N . ASN B 1 238 ? -2.99698 -39.20358 -5.94482 1.000 144.21243 217 ASN B N 1
ATOM 3686 C CA . ASN B 1 238 ? -2.17220 -40.37242 -6.19776 1.000 150.97035 217 ASN B CA 1
ATOM 3687 C C . ASN B 1 238 ? -0.79131 -40.13577 -5.61048 1.000 151.46465 217 ASN B C 1
ATOM 3688 O O . ASN B 1 238 ? -0.13986 -39.14436 -5.97479 1.000 146.45052 217 ASN B O 1
ATOM 3693 N N . PRO B 1 239 ? -0.33513 -40.97692 -4.67936 1.000 148.66761 218 PRO B N 1
ATOM 3694 C CA . PRO B 1 239 ? 0.98523 -40.77057 -4.06555 1.000 147.23927 218 PRO B CA 1
ATOM 3695 C C . PRO B 1 239 ? 2.05818 -40.47732 -5.10528 1.000 145.60229 218 PRO B C 1
ATOM 3696 O O . PRO B 1 239 ? 2.24718 -41.23596 -6.06316 1.000 147.91534 218 PRO B O 1
ATOM 3700 N N . VAL B 1 240 ? 2.76063 -39.36273 -4.91818 1.000 130.18255 219 VAL B N 1
ATOM 3701 C CA . VAL B 1 240 ? 3.79848 -38.94455 -5.85255 1.000 117.29417 219 VAL B CA 1
ATOM 3702 C C . VAL B 1 240 ? 5.09380 -39.63906 -5.45721 1.000 111.02014 219 VAL B C 1
ATOM 3703 O O . VAL B 1 240 ? 5.58812 -39.46291 -4.33755 1.000 107.80064 219 VAL B O 1
ATOM 3707 N N . ARG B 1 241 ? 5.65233 -40.41300 -6.38332 1.000 105.27782 220 ARG B N 1
ATOM 3708 C CA . ARG B 1 241 ? 6.87737 -41.16341 -6.15273 1.000 103.59003 220 ARG B CA 1
ATOM 3709 C C . ARG B 1 241 ? 8.11271 -40.48849 -6.73558 1.000 92.89134 220 ARG B C 1
ATOM 3710 O O . ARG B 1 241 ? 9.22072 -41.00907 -6.57569 1.000 90.24093 220 ARG B O 1
ATOM 3718 N N . LEU B 1 242 ? 7.94618 -39.36157 -7.42238 1.000 83.36493 221 LEU B N 1
ATOM 3719 C CA . LEU B 1 242 ? 9.08735 -38.61084 -7.92158 1.000 71.20352 221 LEU B CA 1
ATOM 3720 C C . LEU B 1 242 ? 9.97428 -38.16358 -6.76614 1.000 74.85752 221 LEU B C 1
ATOM 3721 O O . LEU B 1 242 ? 9.48932 -37.71555 -5.72315 1.000 80.84063 221 LEU B O 1
ATOM 3726 N N . MET B 1 243 ? 11.28327 -38.29400 -6.95469 1.000 72.08501 222 MET B N 1
ATOM 3727 C CA . MET B 1 243 ? 12.27523 -37.82386 -6.00239 1.000 57.22865 222 MET B CA 1
ATOM 3728 C C . MET B 1 243 ? 13.21354 -36.85453 -6.70888 1.000 68.92538 222 MET B C 1
ATOM 3729 O O . MET B 1 243 ? 13.50270 -37.00592 -7.89965 1.000 64.14915 222 MET B O 1
ATOM 3734 N N . VAL B 1 244 ? 13.68081 -35.84478 -5.97812 1.000 60.71971 223 VAL B N 1
ATOM 3735 C CA . VAL B 1 244 ? 14.52559 -34.80109 -6.54830 1.000 49.97064 223 VAL B CA 1
ATOM 3736 C C . VAL B 1 244 ? 15.80136 -34.71634 -5.72401 1.000 59.89189 223 VAL B C 1
ATOM 3737 O O . VAL B 1 244 ? 15.76612 -34.31926 -4.55177 1.000 63.79165 223 VAL B O 1
ATOM 3741 N N . ASP B 1 245 ? 16.92356 -35.09852 -6.33016 1.000 54.42904 224 ASP B N 1
ATOM 3742 C CA . ASP B 1 245 ? 18.22478 -35.02693 -5.68552 1.000 51.13910 224 ASP B CA 1
ATOM 3743 C C . ASP B 1 245 ? 18.93141 -33.73138 -6.05742 1.000 60.42652 224 ASP B C 1
ATOM 3744 O O . ASP B 1 245 ? 18.90463 -33.29950 -7.21372 1.000 54.75564 224 ASP B O 1
ATOM 3749 N N . LEU B 1 246 ? 19.56633 -33.11441 -5.06408 1.000 53.86834 225 LEU B N 1
ATOM 3750 C CA . LEU B 1 246 ? 20.31738 -31.88928 -5.28263 1.000 49.43275 225 LEU B CA 1
ATOM 3751 C C . LEU B 1 246 ? 21.82477 -32.10878 -5.32410 1.000 49.77195 225 LEU B C 1
ATOM 3752 O O . LEU B 1 246 ? 22.54502 -31.23765 -5.82107 1.000 45.03362 225 LEU B O 1
ATOM 3757 N N . VAL B 1 247 ? 22.32112 -33.24024 -4.81686 1.000 49.52333 226 VAL B N 1
ATOM 3758 C CA . VAL B 1 247 ? 23.76631 -33.40484 -4.69658 1.000 57.23935 226 VAL B CA 1
ATOM 3759 C C . VAL B 1 247 ? 24.41260 -33.55366 -6.07082 1.000 59.96494 226 VAL B C 1
ATOM 3760 O O . VAL B 1 247 ? 25.48516 -32.99222 -6.32377 1.000 56.60941 226 VAL B O 1
ATOM 3764 N N . GLN B 1 248 ? 23.77787 -34.30046 -6.98264 1.000 56.92009 227 GLN B N 1
ATOM 3765 C CA . GLN B 1 248 ? 24.38360 -34.50514 -8.29594 1.000 56.47173 227 GLN B CA 1
ATOM 3766 C C . GLN B 1 248 ? 24.52982 -33.19178 -9.04551 1.000 50.96880 227 GLN B C 1
ATOM 3767 O O . GLN B 1 248 ? 25.56506 -32.94528 -9.67246 1.000 51.52732 227 GLN B O 1
ATOM 3773 N N . ASP B 1 249 ? 23.51807 -32.32085 -8.96616 1.000 46.35981 228 ASP B N 1
ATOM 3774 C CA . ASP B 1 249 ? 23.62446 -31.01548 -9.61089 1.000 54.15795 228 ASP B CA 1
ATOM 3775 C C . ASP B 1 249 ? 24.70276 -30.16423 -8.94833 1.000 56.25181 228 ASP B C 1
ATOM 3776 O O . ASP B 1 249 ? 25.45074 -29.45550 -9.63525 1.000 55.23541 228 ASP B O 1
ATOM 3781 N N . LEU B 1 250 ? 24.80803 -30.23757 -7.61584 1.000 49.33672 229 LEU B N 1
ATOM 3782 C CA . LEU B 1 250 ? 25.90518 -29.57811 -6.91439 1.000 50.27720 229 LEU B CA 1
ATOM 3783 C C . LEU B 1 250 ? 27.25553 -30.02703 -7.45809 1.000 52.78860 229 LEU B C 1
ATOM 3784 O O . LEU B 1 250 ? 28.16001 -29.20685 -7.64988 1.000 53.50983 229 LEU B O 1
ATOM 3789 N N . ARG B 1 251 ? 27.40790 -31.32725 -7.71797 1.000 50.04217 230 ARG B N 1
ATOM 3790 C CA . ARG B 1 251 ? 28.67143 -31.83798 -8.23935 1.000 53.60879 230 ARG B CA 1
ATOM 3791 C C . ARG B 1 251 ? 28.90030 -31.43151 -9.69117 1.000 56.61209 230 ARG B C 1
ATOM 3792 O O . ARG B 1 251 ? 30.04667 -31.18384 -10.08229 1.000 59.47766 230 ARG B O 1
ATOM 3800 N N . LEU B 1 252 ? 27.83958 -31.35201 -10.50391 1.000 57.29230 231 LEU B N 1
ATOM 3801 C CA . LEU B 1 252 ? 28.01573 -30.94250 -11.89672 1.000 55.89986 231 LEU B CA 1
ATOM 3802 C C . LEU B 1 252 ? 28.55164 -29.52411 -11.99517 1.000 55.85133 231 LEU B C 1
ATOM 3803 O O . LEU B 1 252 ? 29.56639 -29.27551 -12.65580 1.000 58.03136 231 LEU B O 1
ATOM 3808 N N . ILE B 1 253 ? 27.88655 -28.57724 -11.33517 1.000 50.55883 232 ILE B N 1
ATOM 3809 C CA . ILE B 1 253 ? 28.26542 -27.18318 -11.51741 1.000 56.14601 232 ILE B CA 1
ATOM 3810 C C . ILE B 1 253 ? 29.63943 -26.91831 -10.91417 1.000 61.74969 232 ILE B C 1
ATOM 3811 O O . ILE B 1 253 ? 30.45391 -26.18977 -11.49425 1.000 65.36740 232 ILE B O 1
ATOM 3816 N N . ASN B 1 254 ? 29.95050 -27.54857 -9.78051 1.000 59.66290 233 ASN B N 1
ATOM 3817 C CA . ASN B 1 254 ? 31.26655 -27.33318 -9.19426 1.000 61.59526 233 ASN B CA 1
ATOM 3818 C C . ASN B 1 254 ? 32.35749 -28.03549 -9.98730 1.000 63.15088 233 ASN B C 1
ATOM 3819 O O . ASN B 1 254 ? 33.47233 -27.51435 -10.08242 1.000 70.37920 233 ASN B O 1
ATOM 3824 N N . SER B 1 255 ? 32.06727 -29.20161 -10.57072 1.000 61.00096 234 SER B N 1
ATOM 3825 C CA . SER B 1 255 ? 33.04800 -29.82214 -11.45624 1.000 66.23058 234 SER B CA 1
ATOM 3826 C C . SER B 1 255 ? 33.29956 -28.95328 -12.67932 1.000 64.71114 234 SER B C 1
ATOM 3827 O O . SER B 1 255 ? 34.43704 -28.84999 -13.15114 1.000 68.23072 234 SER B O 1
ATOM 3830 N N . SER B 1 256 ? 32.25114 -28.30422 -13.19632 1.000 59.33848 235 SER B N 1
ATOM 3831 C CA . SER B 1 256 ? 32.40789 -27.50601 -14.40896 1.000 60.24755 235 SER B CA 1
ATOM 3832 C C . SER B 1 256 ? 33.27721 -26.27914 -14.15909 1.000 62.39917 235 SER B C 1
ATOM 3833 O O . SER B 1 256 ? 34.07687 -25.90016 -15.02041 1.000 67.24929 235 SER B O 1
ATOM 3836 N N . THR B 1 257 ? 33.14033 -25.63754 -12.99484 1.000 63.06886 236 THR B N 1
ATOM 3837 C CA . THR B 1 257 ? 34.00685 -24.49707 -12.70962 1.000 67.06616 236 THR B CA 1
ATOM 3838 C C . THR B 1 257 ? 35.42950 -24.95756 -12.42069 1.000 73.36927 236 THR B C 1
ATOM 3839 O O . THR B 1 257 ? 36.39565 -24.34577 -12.89145 1.000 83.77092 236 THR B O 1
ATOM 3843 N N . ILE B 1 258 ? 35.57376 -26.04513 -11.66183 1.000 74.18335 237 ILE B N 1
ATOM 3844 C CA . ILE B 1 258 ? 36.89618 -26.56803 -11.33263 1.000 79.76807 237 ILE B CA 1
ATOM 3845 C C . ILE B 1 258 ? 37.65014 -26.96812 -12.59601 1.000 82.11834 237 ILE B C 1
ATOM 3846 O O . ILE B 1 258 ? 38.85545 -26.71701 -12.72293 1.000 90.99615 237 ILE B O 1
ATOM 3851 N N . HIS B 1 259 ? 36.95982 -27.59329 -13.54827 1.000 80.28743 238 HIS B N 1
ATOM 3852 C CA . HIS B 1 259 ? 37.60901 -28.19674 -14.70610 1.000 82.46472 238 HIS B CA 1
ATOM 3853 C C . HIS B 1 259 ? 37.62974 -27.30566 -15.94371 1.000 79.65547 238 HIS B C 1
ATOM 3854 O O . HIS B 1 259 ? 38.08842 -27.75267 -16.99726 1.000 80.45390 238 HIS B O 1
ATOM 3861 N N . SER B 1 260 ? 37.15191 -26.07031 -15.85772 1.000 76.61454 239 SER B N 1
ATOM 3862 C CA . SER B 1 260 ? 37.13535 -25.19676 -17.02462 1.000 75.18329 239 SER B CA 1
ATOM 3863 C C . SER B 1 260 ? 38.42228 -24.38659 -17.12478 1.000 80.52638 239 SER B C 1
ATOM 3864 O O . SER B 1 260 ? 39.01659 -23.99265 -16.11851 1.000 86.70837 239 SER B O 1
ATOM 3867 N N . VAL B 1 261 ? 38.84306 -24.13688 -18.36495 1.000 77.59074 240 VAL B N 1
ATOM 3868 C CA . VAL B 1 261 ? 40.08997 -23.41896 -18.60652 1.000 80.11761 240 VAL B CA 1
ATOM 3869 C C . VAL B 1 261 ? 39.97934 -21.96686 -18.15235 1.000 81.20794 240 VAL B C 1
ATOM 3870 O O . VAL B 1 261 ? 40.93420 -21.39868 -17.60757 1.000 75.23991 240 VAL B O 1
ATOM 3874 N N . GLU B 1 262 ? 38.81809 -21.34803 -18.35948 1.000 82.79130 241 GLU B N 1
ATOM 3875 C CA . GLU B 1 262 ? 38.59106 -19.95247 -18.00836 1.000 73.72876 241 GLU B CA 1
ATOM 3876 C C . GLU B 1 262 ? 37.10008 -19.77271 -17.74877 1.000 67.92590 241 GLU B C 1
ATOM 3877 O O . GLU B 1 262 ? 36.27697 -20.39519 -18.42445 1.000 66.86466 241 GLU B O 1
ATOM 3883 N N . THR B 1 263 ? 36.75608 -18.93252 -16.76963 1.000 67.30595 242 THR B N 1
ATOM 3884 C CA . THR B 1 263 ? 35.37824 -18.77626 -16.31447 1.000 62.33173 242 THR B CA 1
ATOM 3885 C C . THR B 1 263 ? 34.87954 -17.34927 -16.49913 1.000 61.47897 242 THR B C 1
ATOM 3886 O O . THR B 1 263 ? 35.58918 -16.38503 -16.19509 1.000 64.94902 242 THR B O 1
ATOM 3890 N N . GLY B 1 264 ? 33.65186 -17.22700 -16.97834 1.000 56.22489 243 GLY B N 1
ATOM 3891 C CA . GLY B 1 264 ? 32.95727 -15.94858 -16.98902 1.000 53.88705 243 GLY B CA 1
ATOM 3892 C C . GLY B 1 264 ? 31.58553 -16.09405 -16.36985 1.000 53.15095 243 GLY B C 1
ATOM 3893 O O . GLY B 1 264 ? 30.90022 -17.09252 -16.58084 1.000 50.45802 243 GLY B O 1
ATOM 3894 N N . VAL B 1 265 ? 31.17892 -15.07540 -15.61892 1.000 55.05274 244 VAL B N 1
ATOM 3895 C CA . VAL B 1 265 ? 29.93953 -15.12986 -14.85524 1.000 51.91962 244 VAL B CA 1
ATOM 3896 C C . VAL B 1 265 ? 29.15464 -13.84977 -15.09245 1.000 51.51583 244 VAL B C 1
ATOM 3897 O O . VAL B 1 265 ? 29.70270 -12.74740 -14.98044 1.000 48.89346 244 VAL B O 1
ATOM 3901 N N . ILE B 1 266 ? 27.87403 -14.00278 -15.42323 1.000 53.11370 245 ILE B N 1
ATOM 3902 C CA . ILE B 1 266 ? 26.94360 -12.89710 -15.62112 1.000 50.91622 245 ILE B CA 1
ATOM 3903 C C . ILE B 1 266 ? 25.71597 -13.20369 -14.77973 1.000 50.12653 245 ILE B C 1
ATOM 3904 O O . ILE B 1 266 ? 25.05176 -14.22637 -14.99841 1.000 46.66609 245 ILE B O 1
ATOM 3909 N N . ILE B 1 267 ? 25.41710 -12.33499 -13.81731 1.000 46.98480 246 ILE B N 1
ATOM 3910 C CA . ILE B 1 267 ? 24.32635 -12.57068 -12.87932 1.000 49.84004 246 ILE B CA 1
ATOM 3911 C C . ILE B 1 267 ? 23.40130 -11.36526 -12.90287 1.000 48.86601 246 ILE B C 1
ATOM 3912 O O . ILE B 1 267 ? 23.82883 -10.23934 -12.62212 1.000 42.86851 246 ILE B O 1
ATOM 3917 N N . LEU B 1 268 ? 22.13631 -11.60239 -13.21100 1.000 49.53751 247 LEU B N 1
ATOM 3918 C CA . LEU B 1 268 ? 21.13406 -10.55339 -13.26250 1.000 50.96410 247 LEU B CA 1
ATOM 3919 C C . LEU B 1 268 ? 20.17344 -10.76885 -12.10297 1.000 53.72853 247 LEU B C 1
ATOM 3920 O O . LEU B 1 268 ? 19.54214 -11.82773 -12.00983 1.000 48.05191 247 LEU B O 1
ATOM 3925 N N . GLY B 1 269 ? 20.06560 -9.76690 -11.22802 1.000 49.53482 248 GLY B N 1
ATOM 3926 C CA . GLY B 1 269 ? 19.20060 -9.83267 -10.07002 1.000 54.46806 248 GLY B CA 1
ATOM 3927 C C . GLY B 1 269 ? 19.91468 -10.38500 -8.85014 1.000 70.07894 248 GLY B C 1
ATOM 3928 O O . GLY B 1 269 ? 21.04078 -10.88430 -8.91396 1.000 73.02197 248 GLY B O 1
ATOM 3929 N N . GLY B 1 270 ? 19.22628 -10.31471 -7.71586 1.000 71.73420 249 GLY B N 1
ATOM 3930 C CA . GLY B 1 270 ? 19.77739 -10.73473 -6.43348 1.000 69.51923 249 GLY B CA 1
ATOM 3931 C C . GLY B 1 270 ? 19.18139 -12.05638 -5.98583 1.000 76.61037 249 GLY B C 1
ATOM 3932 O O . GLY B 1 270 ? 17.97856 -12.28994 -6.13802 1.000 88.19920 249 GLY B O 1
ATOM 3933 N N . GLY B 1 271 ? 20.02923 -12.91471 -5.42774 1.000 80.08808 250 GLY B N 1
ATOM 3934 C CA . GLY B 1 271 ? 19.59575 -14.18403 -4.88325 1.000 80.11261 250 GLY B CA 1
ATOM 3935 C C . GLY B 1 271 ? 19.72940 -15.37934 -5.80423 1.000 80.75006 250 GLY B C 1
ATOM 3936 O O . GLY B 1 271 ? 19.14870 -16.43238 -5.50465 1.000 79.92636 250 GLY B O 1
ATOM 3937 N N . VAL B 1 272 ? 20.49453 -15.26594 -6.89321 1.000 72.06159 251 VAL B N 1
ATOM 3938 C CA . VAL B 1 272 ? 20.57379 -16.32732 -7.89304 1.000 77.08169 251 VAL B CA 1
ATOM 3939 C C . VAL B 1 272 ? 21.60242 -17.36906 -7.46871 1.000 76.74263 251 VAL B C 1
ATOM 3940 O O . VAL B 1 272 ? 21.24857 -18.42992 -6.94229 1.000 86.32927 251 VAL B O 1
ATOM 3944 N N . MET B 1 273 ? 22.88095 -17.07442 -7.69815 1.000 96.57324 252 MET B N 1
ATOM 3945 C CA . MET B 1 273 ? 23.97381 -17.99378 -7.40895 1.000 106.28687 252 MET B CA 1
ATOM 3946 C C . MET B 1 273 ? 25.06261 -17.25256 -6.64354 1.000 111.48180 252 MET B C 1
ATOM 3947 O O . MET B 1 273 ? 25.11633 -16.01888 -6.63774 1.000 109.09932 252 MET B O 1
ATOM 3952 N N . LYS B 1 274 ? 25.95914 -18.02028 -6.02574 1.000 115.90603 253 LYS B N 1
ATOM 3953 C CA . LYS B 1 274 ? 27.01471 -17.43456 -5.21168 1.000 110.25187 253 LYS B CA 1
ATOM 3954 C C . LYS B 1 274 ? 28.12549 -16.91732 -6.11959 1.000 107.59173 253 LYS B C 1
ATOM 3955 O O . LYS B 1 274 ? 28.55740 -17.61149 -7.04607 1.000 110.24125 253 LYS B O 1
ATOM 3957 N N . HIS B 1 275 ? 28.56668 -15.68053 -5.85763 1.000 105.94753 254 HIS B N 1
ATOM 3958 C CA . HIS B 1 275 ? 29.57902 -15.03457 -6.69332 1.000 105.97183 254 HIS B CA 1
ATOM 3959 C C . HIS B 1 275 ? 30.89057 -15.81136 -6.69481 1.000 113.83505 254 HIS B C 1
ATOM 3960 O O . HIS B 1 275 ? 31.57356 -15.89322 -7.72448 1.000 109.00351 254 HIS B O 1
ATOM 3967 N N . HIS B 1 276 ? 31.26722 -16.37120 -5.54846 1.000 121.99001 255 HIS B N 1
ATOM 3968 C CA . HIS B 1 276 ? 32.52333 -17.09767 -5.40890 1.000 124.20121 255 HIS B CA 1
ATOM 3969 C C . HIS B 1 276 ? 32.31405 -18.53587 -5.87168 1.000 120.63162 255 HIS B C 1
ATOM 3970 O O . HIS B 1 276 ? 31.68335 -19.33908 -5.17479 1.000 118.57423 255 HIS B O 1
ATOM 3977 N N . ILE B 1 277 ? 32.84085 -18.85318 -7.05054 1.000 120.24071 256 ILE B N 1
ATOM 3978 C CA . ILE B 1 277 ? 32.79537 -20.19575 -7.61609 1.000 117.09795 256 ILE B CA 1
ATOM 3979 C C . ILE B 1 277 ? 34.13095 -20.87607 -7.34603 1.000 119.67733 256 ILE B C 1
ATOM 3980 O O . ILE B 1 277 ? 35.18518 -20.23086 -7.37832 1.000 123.85719 256 ILE B O 1
ATOM 3985 N N . MET B 1 278 ? 34.09287 -22.17720 -7.06824 1.000 105.15711 257 MET B N 1
ATOM 3986 C CA . MET B 1 278 ? 35.30389 -22.89271 -6.68183 1.000 113.08456 257 MET B CA 1
ATOM 3987 C C . MET B 1 278 ? 36.30184 -22.94406 -7.83693 1.000 121.51213 257 MET B C 1
ATOM 3988 O O . MET B 1 278 ? 35.94484 -23.28170 -8.97076 1.000 110.23282 257 MET B O 1
ATOM 3990 N N . ASN B 1 279 ? 37.55611 -22.60290 -7.54284 1.000 154.24721 258 ASN B N 1
ATOM 3991 C CA . ASN B 1 279 ? 38.63057 -22.66125 -8.52111 1.000 152.40903 258 ASN B CA 1
ATOM 3992 C C . ASN B 1 279 ? 39.13810 -24.09247 -8.67553 1.000 145.27346 258 ASN B C 1
ATOM 3993 O O . ASN B 1 279 ? 38.74264 -25.00840 -7.94870 1.000 145.34935 258 ASN B O 1
ATOM 3998 N N . ALA B 1 280 ? 40.04867 -24.27427 -9.63358 1.000 124.65087 259 ALA B N 1
ATOM 3999 C CA . ALA B 1 280 ? 40.73732 -25.54915 -9.79579 1.000 118.60509 259 ALA B CA 1
ATOM 4000 C C . ALA B 1 280 ? 41.68994 -25.85430 -8.64757 1.000 124.37062 259 ALA B C 1
ATOM 4001 O O . ALA B 1 280 ? 42.30018 -26.92963 -8.64646 1.000 122.22536 259 ALA B O 1
ATOM 4003 N N . ASN B 1 281 ? 41.83761 -24.94098 -7.68438 1.000 130.14066 260 ASN B N 1
ATOM 4004 C CA . ASN B 1 281 ? 42.64956 -25.15914 -6.49363 1.000 130.40300 260 ASN B CA 1
ATOM 4005 C C . ASN B 1 281 ? 41.79491 -25.39372 -5.25127 1.000 128.99108 260 ASN B C 1
ATOM 4006 O O . ASN B 1 281 ? 42.28910 -25.24905 -4.12861 1.000 128.26064 260 ASN B O 1
ATOM 4008 N N . LEU B 1 282 ? 40.51895 -25.74675 -5.43730 1.000 132.94106 261 LEU B N 1
ATOM 4009 C CA . LEU B 1 282 ? 39.58519 -26.01326 -4.33831 1.000 129.28539 261 LEU B CA 1
ATOM 4010 C C . LEU B 1 282 ? 39.43467 -24.80152 -3.41833 1.000 126.00173 261 LEU B C 1
ATOM 4011 O O . LEU B 1 282 ? 39.26412 -24.93726 -2.20521 1.000 130.52575 261 LEU B O 1
ATOM 4013 N N . MET B 1 283 ? 39.48764 -23.60537 -4.00083 1.000 127.19409 262 MET B N 1
ATOM 4014 C CA . MET B 1 283 ? 39.32708 -22.35630 -3.26604 1.000 122.41384 262 MET B CA 1
ATOM 4015 C C . MET B 1 283 ? 38.17686 -21.57714 -3.88389 1.000 123.44854 262 MET B C 1
ATOM 4016 O O . MET B 1 283 ? 38.18437 -21.31279 -5.09051 1.000 131.38233 262 MET B O 1
ATOM 4018 N N . ARG B 1 284 ? 37.19491 -21.21038 -3.06201 1.000 113.25160 263 ARG B N 1
ATOM 4019 C CA . ARG B 1 284 ? 36.00942 -20.49822 -3.53959 1.000 116.18572 263 ARG B CA 1
ATOM 4020 C C . ARG B 1 284 ? 36.35940 -19.02581 -3.72443 1.000 120.63880 263 ARG B C 1
ATOM 4021 O O . ARG B 1 284 ? 36.37199 -18.25128 -2.76484 1.000 118.22114 263 ARG B O 1
ATOM 4023 N N . ASN B 1 285 ? 36.64597 -18.63663 -4.96681 1.000 120.91517 264 ASN B N 1
ATOM 4024 C CA . ASN B 1 285 ? 36.97770 -17.26328 -5.32134 1.000 120.58170 264 ASN B CA 1
ATOM 4025 C C . ASN B 1 285 ? 36.09629 -16.80841 -6.47581 1.000 118.49991 264 ASN B C 1
ATOM 4026 O O . ASN B 1 285 ? 35.38551 -17.59947 -7.09924 1.000 115.37143 264 ASN B O 1
ATOM 4031 N N . GLU B 1 286 ? 36.15296 -15.51248 -6.76238 1.000 116.25722 265 GLU B N 1
ATOM 4032 C CA . GLU B 1 286 ? 35.40588 -14.97281 -7.88465 1.000 115.54179 265 GLU B CA 1
ATOM 4033 C C . GLU B 1 286 ? 35.91243 -15.57140 -9.19968 1.000 110.62540 265 GLU B C 1
ATOM 4034 O O . GLU B 1 286 ? 36.93242 -16.26462 -9.25819 1.000 113.93854 265 GLU B O 1
ATOM 4040 N N . ALA B 1 287 ? 35.16502 -15.30672 -10.26388 1.000 99.64141 266 ALA B N 1
ATOM 4041 C CA . ALA B 1 287 ? 35.48823 -15.83486 -11.57642 1.000 79.84663 266 ALA B CA 1
ATOM 4042 C C . ALA B 1 287 ? 36.55749 -14.96987 -12.23573 1.000 78.16406 266 ALA B C 1
ATOM 4043 O O . ALA B 1 287 ? 36.87263 -13.87097 -11.77431 1.000 82.31947 266 ALA B O 1
ATOM 4045 N N . ASP B 1 288 ? 37.13021 -15.48303 -13.32893 1.000 70.05224 267 ASP B N 1
ATOM 4046 C CA . ASP B 1 288 ? 38.10099 -14.69033 -14.07795 1.000 71.07898 267 ASP B CA 1
ATOM 4047 C C . ASP B 1 288 ? 37.45725 -13.42115 -14.61761 1.000 72.29792 267 ASP B C 1
ATOM 4048 O O . ASP B 1 288 ? 38.07142 -12.34799 -14.59844 1.000 73.03774 267 ASP B O 1
ATOM 4053 N N . PHE B 1 289 B 36.21860 -13.52723 -15.09973 1.000 65.95484 268 PHE B N 1
ATOM 4054 C CA . PHE B 1 289 B 35.42328 -12.39422 -15.55087 1.000 70.62580 268 PHE B CA 1
ATOM 4055 C C . PHE B 1 289 B 34.04999 -12.47039 -14.89681 1.000 62.95020 268 PHE B C 1
ATOM 4056 O O . PHE B 1 289 B 33.43517 -13.54082 -14.85229 1.000 60.39887 268 PHE B O 1
ATOM 4064 N N . ALA B 1 290 ? 33.55840 -11.33708 -14.40224 1.000 59.12043 269 ALA B N 1
ATOM 4065 C CA . ALA B 1 290 ? 32.27409 -11.34252 -13.71734 1.000 61.98139 269 ALA B CA 1
ATOM 4066 C C . ALA B 1 290 ? 31.54771 -10.02936 -13.95850 1.000 61.86660 269 ALA B C 1
ATOM 4067 O O . ALA B 1 290 ? 32.14660 -8.95259 -13.89043 1.000 60.68226 269 ALA B O 1
ATOM 4069 N N . VAL B 1 291 ? 30.25520 -10.13572 -14.25293 1.000 58.08729 270 VAL B N 1
ATOM 4070 C CA . VAL B 1 291 ? 29.36894 -8.99003 -14.40559 1.000 50.41672 270 VAL B CA 1
ATOM 4071 C C . VAL B 1 291 ? 28.14795 -9.23902 -13.53517 1.000 53.01967 270 VAL B C 1
ATOM 4072 O O . VAL B 1 291 ? 27.47174 -10.26355 -13.69131 1.000 54.22489 270 VAL B O 1
ATOM 4076 N N . TYR B 1 292 ? 27.87102 -8.31592 -12.61701 1.000 51.04450 271 TYR B N 1
ATOM 4077 C CA . TYR B 1 292 ? 26.72126 -8.40858 -11.72977 1.000 50.48149 271 TYR B CA 1
ATOM 4078 C C . TYR B 1 292 ? 25.82936 -7.20628 -11.99534 1.000 49.73401 271 TYR B C 1
ATOM 4079 O O . TYR B 1 292 ? 26.30519 -6.06667 -11.98201 1.000 55.38903 271 TYR B O 1
ATOM 4088 N N . ILE B 1 293 ? 24.54562 -7.45576 -12.24659 1.000 51.59111 272 ILE B N 1
ATOM 4089 C CA . ILE B 1 293 ? 23.58210 -6.40238 -12.55595 1.000 52.35695 272 ILE B CA 1
ATOM 4090 C C . ILE B 1 293 ? 22.35354 -6.60818 -11.68465 1.000 52.58491 272 ILE B C 1
ATOM 4091 O O . ILE B 1 293 ? 21.64972 -7.61544 -11.83181 1.000 58.56711 272 ILE B O 1
ATOM 4096 N N . ASN B 1 294 ? 22.07442 -5.64964 -10.80661 1.000 47.11465 273 ASN B N 1
ATOM 4097 C CA . ASN B 1 294 ? 20.82773 -5.67068 -10.05133 1.000 63.56324 273 ASN B CA 1
ATOM 4098 C C . ASN B 1 294 ? 20.56895 -4.29281 -9.45936 1.000 68.41299 273 ASN B C 1
ATOM 4099 O O . ASN B 1 294 ? 21.43566 -3.41642 -9.45666 1.000 68.16445 273 ASN B O 1
ATOM 4104 N N . THR B 1 295 ? 19.36458 -4.12761 -8.92073 1.000 73.71225 274 THR B N 1
ATOM 4105 C CA . THR B 1 295 ? 18.95532 -2.86411 -8.32537 1.000 76.90435 274 THR B CA 1
ATOM 4106 C C . THR B 1 295 ? 19.36962 -2.73423 -6.86543 1.000 77.87027 274 THR B C 1
ATOM 4107 O O . THR B 1 295 ? 19.25487 -1.63987 -6.30306 1.000 81.57013 274 THR B O 1
ATOM 4111 N N . ALA B 1 296 ? 19.82615 -3.81472 -6.23770 1.000 74.92318 275 ALA B N 1
ATOM 4112 C CA . ALA B 1 296 ? 20.34922 -3.74343 -4.87855 1.000 88.38298 275 ALA B CA 1
ATOM 4113 C C . ALA B 1 296 ? 21.72598 -3.07868 -4.88601 1.000 80.10470 275 ALA B C 1
ATOM 4114 O O . ALA B 1 296 ? 22.29791 -2.78385 -3.83627 1.000 93.02068 275 ALA B O 1
ATOM 4116 N N . ILE B 1 319 ? 42.64073 -13.86205 -7.99034 1.000 135.14439 298 ILE B N 1
ATOM 4117 C CA . ILE B 1 319 ? 43.25215 -12.64430 -7.47249 1.000 135.36656 298 ILE B CA 1
ATOM 4118 C C . ILE B 1 319 ? 43.28104 -11.56805 -8.55707 1.000 141.01717 298 ILE B C 1
ATOM 4119 O O . ILE B 1 319 ? 43.19476 -10.37480 -8.26597 1.000 142.89255 298 ILE B O 1
ATOM 4121 N N . ASP B 1 320 ? 43.41535 -12.00357 -9.80999 1.000 134.24422 299 ASP B N 1
ATOM 4122 C CA . ASP B 1 320 ? 43.38292 -11.12707 -10.97310 1.000 123.33273 299 ASP B CA 1
ATOM 4123 C C . ASP B 1 320 ? 42.00027 -11.04814 -11.61660 1.000 120.32242 299 ASP B C 1
ATOM 4124 O O . ASP B 1 320 ? 41.90019 -10.75415 -12.81291 1.000 116.17821 299 ASP B O 1
ATOM 4129 N N . SER B 1 321 ? 40.94162 -11.32800 -10.85922 1.000 114.10700 300 SER B N 1
ATOM 4130 C CA . SER B 1 321 ? 39.58829 -11.26472 -11.39804 1.000 105.07061 300 SER B CA 1
ATOM 4131 C C . SER B 1 321 ? 39.25628 -9.87093 -11.92627 1.000 98.54114 300 SER B C 1
ATOM 4132 O O . SER B 1 321 ? 39.66130 -8.85324 -11.35708 1.000 97.45841 300 SER B O 1
ATOM 4135 N N . GLU B 1 322 ? 38.51889 -9.83731 -13.03643 1.000 88.33878 301 GLU B N 1
ATOM 4136 C CA . GLU B 1 322 ? 38.02140 -8.60722 -13.64717 1.000 89.02944 301 GLU B CA 1
ATOM 4137 C C . GLU B 1 322 ? 36.49950 -8.60504 -13.54439 1.000 79.47632 301 GLU B C 1
ATOM 4138 O O . GLU B 1 322 ? 35.82136 -9.37426 -14.23677 1.000 70.91091 301 GLU B O 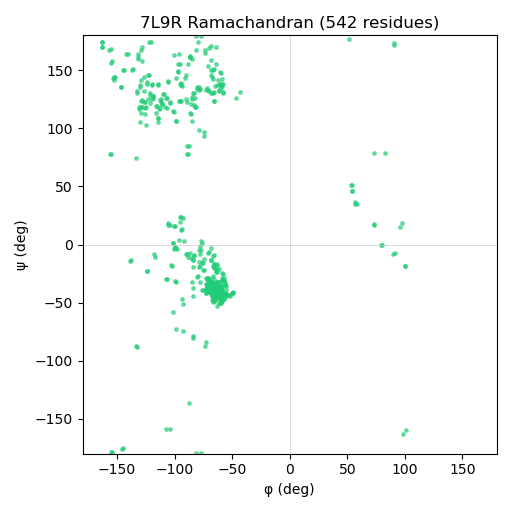1
ATOM 4144 N N . ASN B 1 323 ? 35.96141 -7.73916 -12.69005 1.000 73.00880 302 ASN B N 1
ATOM 4145 C CA . ASN B 1 323 ? 34.53462 -7.75431 -12.41697 1.000 73.98282 302 ASN B CA 1
ATOM 4146 C C . ASN B 1 323 ? 34.00243 -6.33563 -12.29381 1.000 66.54205 302 ASN B C 1
ATOM 4147 O O . ASN B 1 323 ? 34.75549 -5.37243 -12.14046 1.000 67.43991 302 ASN B O 1
ATOM 4152 N N . VAL B 1 324 ? 32.68064 -6.22288 -12.38307 1.000 63.43553 303 VAL B N 1
ATOM 4153 C CA . VAL B 1 324 ? 31.99240 -4.94605 -12.23916 1.000 60.65170 303 VAL B CA 1
ATOM 4154 C C . VAL B 1 324 ? 30.59706 -5.22247 -11.70055 1.000 54.75879 303 VAL B C 1
ATOM 4155 O O . VAL B 1 324 ? 29.97768 -6.23919 -12.02813 1.000 56.06284 303 VAL B O 1
ATOM 4159 N N . LYS B 1 325 ? 30.11851 -4.32663 -10.84646 1.000 53.56005 304 LYS B N 1
ATOM 4160 C CA . LYS B 1 325 ? 28.73803 -4.32706 -10.38921 1.000 55.55235 304 LYS B CA 1
ATOM 4161 C C . LYS B 1 325 ? 28.02218 -3.16272 -11.05160 1.000 58.22298 304 LYS B C 1
ATOM 4162 O O . LYS B 1 325 ? 28.49951 -2.02476 -10.99642 1.000 62.88249 304 LYS B O 1
ATOM 4164 N N . VAL B 1 326 ? 26.90678 -3.44944 -11.70934 1.000 53.00768 305 VAL B N 1
ATOM 4165 C CA . VAL B 1 326 ? 26.10582 -2.42459 -12.36118 1.000 58.36143 305 VAL B CA 1
ATOM 4166 C C . VAL B 1 326 ? 24.83652 -2.24466 -11.54362 1.000 54.72802 305 VAL B C 1
ATOM 4167 O O . VAL B 1 326 ? 24.05394 -3.19060 -11.38138 1.000 59.05465 305 VAL B O 1
ATOM 4171 N N . LEU B 1 327 ? 24.64447 -1.03926 -11.01093 1.000 50.27553 306 LEU B N 1
ATOM 4172 C CA . LEU B 1 327 ? 23.43706 -0.70248 -10.25940 1.000 56.97417 306 LEU B CA 1
ATOM 4173 C C . LEU B 1 327 ? 22.39551 -0.18068 -11.24801 1.000 61.62129 306 LEU B C 1
ATOM 4174 O O . LEU B 1 327 ? 22.24422 1.02268 -11.47483 1.000 62.57580 306 LEU B O 1
ATOM 4179 N N . ALA B 1 328 ? 21.67520 -1.11980 -11.85501 1.000 51.22928 307 ALA B N 1
ATOM 4180 C CA . ALA B 1 328 ? 20.66259 -0.81282 -12.85609 1.000 61.92857 307 ALA B CA 1
ATOM 4181 C C . ALA B 1 328 ? 19.67538 -1.97048 -12.91271 1.000 59.35936 307 ALA B C 1
ATOM 4182 O O . ALA B 1 328 ? 19.91730 -3.04949 -12.36368 1.000 64.15621 307 ALA B O 1
ATOM 4184 N N . GLU B 1 329 ? 18.55267 -1.72976 -13.58343 1.000 54.26714 308 GLU B N 1
ATOM 4185 C CA . GLU B 1 329 ? 17.54302 -2.75872 -13.79884 1.000 60.11289 308 GLU B CA 1
ATOM 4186 C C . GLU B 1 329 ? 17.83640 -3.50666 -15.09989 1.000 53.31049 308 GLU B C 1
ATOM 4187 O O . GLU B 1 329 ? 17.94742 -2.89340 -16.16894 1.000 52.50632 308 GLU B O 1
ATOM 4193 N N . ALA B 1 330 ? 17.94193 -4.83711 -14.99940 1.000 49.33480 309 ALA B N 1
ATOM 4194 C CA . ALA B 1 330 ? 18.47825 -5.64263 -16.09585 1.000 53.06104 309 ALA B CA 1
ATOM 4195 C C . ALA B 1 330 ? 17.59498 -5.59286 -17.33878 1.000 52.11582 309 ALA B C 1
ATOM 4196 O O . ALA B 1 330 ? 18.10907 -5.54403 -18.46050 1.000 48.98883 309 ALA B O 1
ATOM 4198 N N . SER B 1 331 ? 16.26954 -5.61966 -17.17454 1.000 51.30663 310 SER B N 1
ATOM 4199 C CA . SER B 1 331 ? 15.40440 -5.65619 -18.34996 1.000 50.99336 310 SER B CA 1
ATOM 4200 C C . SER B 1 331 ? 15.54266 -4.40360 -19.20279 1.000 54.16534 310 SER B C 1
ATOM 4201 O O . SER B 1 331 ? 15.17726 -4.42908 -20.38029 1.000 60.50974 310 SER B O 1
ATOM 4204 N N . LEU B 1 332 ? 16.08911 -3.32189 -18.64796 1.000 56.71186 311 LEU B N 1
ATOM 4205 C CA . LEU B 1 332 ? 16.33231 -2.10644 -19.40913 1.000 50.13792 311 LEU B CA 1
ATOM 4206 C C . LEU B 1 332 ? 17.74842 -2.05449 -19.97403 1.000 53.34483 311 LEU B C 1
ATOM 4207 O O . LEU B 1 332 ? 17.93454 -1.75632 -21.15780 1.000 55.62948 311 LEU B O 1
ATOM 4209 N N . VAL B 1 333 ? 18.75225 -2.35096 -19.14854 1.000 48.45333 312 VAL B N 1
ATOM 4210 C CA A VAL B 1 333 ? 20.14250 -2.20715 -19.56280 0.376 45.97774 312 VAL B CA 1
ATOM 4211 C CA B VAL B 1 333 ? 20.13691 -2.20249 -19.58536 0.624 46.07622 312 VAL B CA 1
ATOM 4212 C C . VAL B 1 333 ? 20.68875 -3.46513 -20.24183 1.000 44.55941 312 VAL B C 1
ATOM 4213 O O . VAL B 1 333 ? 21.54050 -3.36839 -21.13182 1.000 50.53917 312 VAL B O 1
ATOM 4220 N N . PHE B 1 334 ? 20.23325 -4.65110 -19.83845 1.000 42.27090 313 PHE B N 1
ATOM 4221 C CA . PHE B 1 334 ? 20.83168 -5.85940 -20.39897 1.000 47.47585 313 PHE B CA 1
ATOM 4222 C C . PHE B 1 334 ? 20.59422 -6.00607 -21.89854 1.000 47.77418 313 PHE B C 1
ATOM 4223 O O . PHE B 1 334 ? 21.54432 -6.39873 -22.60001 1.000 42.74364 313 PHE B O 1
ATOM 4231 N N . PRO B 1 335 ? 19.40138 -5.73253 -22.45427 1.000 45.32800 314 PRO B N 1
ATOM 4232 C CA . PRO B 1 335 ? 19.28405 -5.78993 -23.92394 1.000 48.19621 314 PRO B CA 1
ATOM 4233 C C . PRO B 1 335 ? 20.22839 -4.82356 -24.61199 1.000 52.18449 314 PRO B C 1
ATOM 4234 O O . PRO B 1 335 ? 20.79524 -5.14948 -25.66445 1.000 49.81676 314 PRO B O 1
ATOM 4238 N N . LEU B 1 336 ? 20.44761 -3.65161 -24.01215 1.000 46.96963 315 LEU B N 1
ATOM 4239 C CA . LEU B 1 336 ? 21.42629 -2.71804 -24.55218 1.000 43.38491 315 LEU B CA 1
ATOM 4240 C C . LEU B 1 336 ? 22.82463 -3.31983 -24.51789 1.000 49.98657 315 LEU B C 1
ATOM 4241 O O . LEU B 1 336 ? 23.59718 -3.17430 -25.47411 1.000 52.62395 315 LEU B O 1
ATOM 4246 N N . ILE B 1 337 ? 23.16916 -3.99766 -23.41945 1.000 45.81691 316 ILE B N 1
ATOM 4247 C CA . ILE B 1 337 ? 24.48384 -4.62331 -23.31063 1.000 48.23674 316 ILE B CA 1
ATOM 4248 C C . ILE B 1 337 ? 24.62225 -5.75623 -24.32066 1.000 46.64506 316 ILE B C 1
ATOM 4249 O O . ILE B 1 337 ? 25.67357 -5.91825 -24.95116 1.000 50.52747 316 ILE B O 1
ATOM 4254 N N . VAL B 1 338 ? 23.56484 -6.55292 -24.49239 1.000 46.34212 317 VAL B N 1
ATOM 4255 C CA . VAL B 1 338 ? 23.58827 -7.63792 -25.46950 1.000 47.35784 317 VAL B CA 1
ATOM 4256 C C . VAL B 1 338 ? 23.86900 -7.09790 -26.86750 1.000 48.95790 317 VAL B C 1
ATOM 4257 O O . VAL B 1 338 ? 24.65736 -7.67638 -27.62599 1.000 50.56583 317 VAL B O 1
ATOM 4261 N N . SER B 1 339 ? 23.25898 -5.96363 -27.21886 1.000 44.96671 318 SER B N 1
ATOM 4262 C CA . SER B 1 339 ? 23.44266 -5.40904 -28.55710 1.000 49.45911 318 SER B CA 1
ATOM 4263 C C . SER B 1 339 ? 24.88337 -4.99034 -28.82325 1.000 55.12509 318 SER B C 1
ATOM 4264 O O . SER B 1 339 ? 25.28956 -4.92345 -29.98896 1.000 48.87283 318 SER B O 1
ATOM 4267 N N . LYS B 1 340 ? 25.66294 -4.71453 -27.77504 1.000 56.69603 319 LYS B N 1
ATOM 4268 C CA . LYS B 1 340 ? 27.06238 -4.33137 -27.91117 1.000 53.12100 319 LYS B CA 1
ATOM 4269 C C . LYS B 1 340 ? 28.01821 -5.48341 -27.62294 1.000 54.93741 319 LYS B C 1
ATOM 4270 O O . LYS B 1 340 ? 29.23686 -5.28509 -27.67147 1.000 53.22404 319 LYS B O 1
ATOM 4276 N N . THR B 1 341 ? 27.49986 -6.67799 -27.32098 1.000 53.56047 320 THR B N 1
ATOM 4277 C CA . THR B 1 341 ? 28.34975 -7.82123 -27.00473 1.000 52.16938 320 THR B CA 1
ATOM 4278 C C . THR B 1 341 ? 27.90424 -9.07802 -27.74505 1.000 54.88356 320 THR B C 1
ATOM 4279 O O . THR B 1 341 ? 28.41378 -9.37610 -28.82912 1.000 60.79071 320 THR B O 1
ATOM 4283 N N . PHE B 1 342 ? 26.96511 -9.82947 -27.16166 1.000 52.40862 321 PHE B N 1
ATOM 4284 C CA . PHE B 1 342 ? 26.59118 -11.12529 -27.72598 1.000 55.80198 321 PHE B CA 1
ATOM 4285 C C . PHE B 1 342 ? 26.08132 -11.02046 -29.15667 1.000 57.87534 321 PHE B C 1
ATOM 4286 O O . PHE B 1 342 ? 26.24546 -11.96410 -29.93878 1.000 53.81885 321 PHE B O 1
ATOM 4294 N N . ALA B 1 343 ? 25.45343 -9.90055 -29.51682 1.000 53.20005 322 ALA B N 1
ATOM 4295 C CA . ALA B 1 343 ? 24.83362 -9.78151 -30.82972 1.000 58.12434 322 ALA B CA 1
ATOM 4296 C C . ALA B 1 343 ? 25.81008 -9.36568 -31.92464 1.000 57.65349 322 ALA B C 1
ATOM 4297 O O . ALA B 1 343 ? 25.46228 -9.47233 -33.10547 1.000 64.80500 322 ALA B O 1
ATOM 4299 N N . VAL B 1 344 ? 27.00804 -8.89726 -31.57380 1.000 59.45936 323 VAL B N 1
ATOM 4300 C CA . VAL B 1 344 ? 27.99277 -8.47775 -32.56736 1.000 65.20800 323 VAL B CA 1
ATOM 4301 C C . VAL B 1 344 ? 29.33056 -9.19402 -32.43848 1.000 65.83880 323 VAL B C 1
ATOM 4302 O O . VAL B 1 344 ? 30.07898 -9.25228 -33.42581 1.000 70.29057 323 VAL B O 1
ATOM 4306 N N . THR B 1 345 ? 29.68310 -9.73671 -31.28094 1.000 67.70024 324 THR B N 1
ATOM 4307 C CA . THR B 1 345 ? 31.01049 -10.29843 -31.07069 1.000 69.44474 324 THR B CA 1
ATOM 4308 C C . THR B 1 345 ? 30.95643 -11.79938 -31.32036 1.000 65.27459 324 THR B C 1
ATOM 4309 O O . THR B 1 345 ? 30.15904 -12.50421 -30.69520 1.000 71.43631 324 THR B O 1
ATOM 4313 N N . LYS B 1 346 ? 31.79555 -12.28352 -32.23024 1.000 71.72342 325 LYS B N 1
ATOM 4314 C CA . LYS B 1 346 ? 31.88412 -13.71789 -32.47482 1.000 75.48112 325 LYS B CA 1
ATOM 4315 C C . LYS B 1 346 ? 32.54373 -14.40510 -31.28329 1.000 74.16717 325 LYS B C 1
ATOM 4316 O O . LYS B 1 346 ? 33.58103 -13.95047 -30.79100 1.000 72.20232 325 LYS B O 1
ATOM 4318 N N . ARG B 1 347 ? 31.94121 -15.49775 -30.81454 1.000 75.36565 326 ARG B N 1
ATOM 4319 C CA . ARG B 1 347 ? 32.48876 -16.23250 -29.68079 1.000 68.25180 326 ARG B CA 1
ATOM 4320 C C . ARG B 1 347 ? 33.57492 -17.19103 -30.15105 1.000 73.75683 326 ARG B C 1
ATOM 4321 O O . ARG B 1 347 ? 33.37820 -17.94826 -31.10825 1.000 74.09175 326 ARG B O 1
ATOM 4329 N N . PHE B 1 348 ? 34.72731 -17.14151 -29.48492 1.000 71.58954 327 PHE B N 1
ATOM 4330 C CA . PHE B 1 348 ? 35.81839 -18.04849 -29.80843 1.000 67.84410 327 PHE B CA 1
ATOM 4331 C C . PHE B 1 348 ? 35.37285 -19.49150 -29.61853 1.000 78.83645 327 PHE B C 1
ATOM 4332 O O . PHE B 1 348 ? 34.73641 -19.83659 -28.61701 1.000 72.69245 327 PHE B O 1
ATOM 4340 N N . ASP B 1 349 ? 35.71036 -20.34141 -30.59074 1.000 76.31302 328 ASP B N 1
ATOM 4341 C CA . ASP B 1 349 ? 35.23291 -21.71657 -30.55058 1.000 85.46467 328 ASP B CA 1
ATOM 4342 C C . ASP B 1 349 ? 36.08722 -22.62016 -29.67322 1.000 83.30600 328 ASP B C 1
ATOM 4343 O O . ASP B 1 349 ? 35.68367 -23.75844 -29.41038 1.000 88.26542 328 ASP B O 1
ATOM 4348 N N . GLY B 1 350 ? 37.24128 -22.14682 -29.21099 1.000 79.09889 329 GLY B N 1
ATOM 4349 C CA . GLY B 1 350 ? 38.08016 -22.93195 -28.33543 1.000 78.39976 329 GLY B CA 1
ATOM 4350 C C . GLY B 1 350 ? 38.92139 -23.97884 -29.02386 1.000 93.15011 329 GLY B C 1
ATOM 4351 O O . GLY B 1 350 ? 39.67203 -24.68888 -28.34102 1.000 94.65851 329 GLY B O 1
ATOM 4352 N N . LYS B 1 351 ? 38.82212 -24.10305 -30.34757 1.000 95.84741 330 LYS B N 1
ATOM 4353 C CA . LYS B 1 351 ? 39.60418 -25.07304 -31.10543 1.000 98.25836 330 LYS B CA 1
ATOM 4354 C C . LYS B 1 351 ? 40.95360 -24.44313 -31.44065 1.000 101.54631 330 LYS B C 1
ATOM 4355 O O . LYS B 1 351 ? 41.02933 -23.48977 -32.22349 1.000 96.54145 330 LYS B O 1
ATOM 4357 N N . ILE B 1 352 ? 42.01628 -24.97725 -30.84921 1.000 102.71767 331 ILE B N 1
ATOM 4358 C CA . ILE B 1 352 ? 43.35103 -24.42815 -31.02757 1.000 101.18478 331 ILE B CA 1
ATOM 4359 C C . ILE B 1 352 ? 44.22944 -25.42462 -31.76345 1.000 110.43861 331 ILE B C 1
ATOM 4360 O O . ILE B 1 352 ? 45.28405 -25.06934 -32.28930 1.000 109.56218 331 ILE B O 1
#

Organism: Entamoeba histolytica (strain ATCC 30459 / HM-1:IMSS / ABRM) (NCBI:txid294381)

Foldseek 3Di:
DDADDCVVPDDVVSNLVSCCPDNDLNVLLVLVLVLLQCQQAPADDPVRVVPDDPPPPDQGGAAEEEEEELVCLLDPCQQVLLVCLLVVVHAEYWYEENNLLSLLLVVPDDPPPPDPVSLVVSLVLLLVLQVVLLVPADPVDAAAPQRSLLVVLCVSCDSSGNSVSCNVRVRTYDYNNHLVYVSVVSQVVVCVVPRRPHDHDDVVVVVVVVCVVVSHNFYEYEHAEPDIDDDDGQEYEAEYCPVNRRYGYGNDHCSPSVVSSCVSHVVPRHGDRSDD/DDADDCVVPDDVVSNLVSCCPDNVLNVQLVLVLVLLQCQQPPADDPVRVVVDDPPPPDQGGAAEEEEEELVCLLDPCQQVLLVCLLVVVHQEYFYEENNLLSLLLVVPDRCPVRDPVSLVVSLVVLLVLLVVCPVPNDLPDADAPQRSLLVVLCVSCDSSGNSVSCNVNVRTYHYNCHLVYSSVVSQVVVCVPPNRSHDYDHVVVVCVVLCCQLPHNFYEYEHAEPDTDDQFHQYVVRDRHHGLGYEAEYCPVNRRYGYGNDHCSPSVVVSCVSHVVPRHGDRSDD

InterPro domains:
  IPR002773 Deoxyhypusine synthase [PF01916] (18-319)
  IPR002773 Deoxyhypusine synthase [PTHR11703] (3-326)
  IPR029035 DHS-like NAD/FAD-binding domain superfamily [SSF52467] (2-326)
  IPR036982 Deoxyhypusine synthase superfamily [G3DSA:3.40.910.10] (2-329)

Sequence (562 aa):
IKGYDFDKGINYEELVNSYLTTGIQSSNVGRRAINIINKMLTWQPSEEEKKEYVEGDERLKRCTIYLGFTSEMMMTSGLRDTFRRYLVVEHKCVDYIVTTAGAIETDIMKCFGNMNIIPKELIEKTKQWLKEFILDIQECQDTSMPFTPSQLITMMMGERLNDTTSVITWAAKNNITIFCPALTDDGLFGTCITELNEINPVRLMVDLVQDLRRLINSSTIHSVETGVIILGGGVMKHEADFAVYINTAIDSENVKVLAEASLVVFPLIVSKTFAVTKRFDGKIIKGYDFDKGINYEELVNSYLTTGIQSSNVGRRAINIINKMLTWQPSEEEEKKEYVEGDERLKRCTIYLGFTSEMMMTSGLRDTFRRYLVVEHKCVDYIVTTAGAIETDIMKCFGNMNIIPKELIEEKTKQWLKEFILDIQECQDTSMPFTPSQLITMMGERLNDTTSVITWAAKNNITIFCPALTDDGLFGTCITELNEINPVRLMVDLVQDLRLINSSTIHSVETGVIILGGGVMKHHIMNANLMRNEADFAVYINTAIDSENVKVLAEASLVVFPLIVSKTFAVTKRFDGKI

B-factor: mean 64.89, std 22.45, range [32.16, 158.27]

Secondary structure (DSSP, 8-state):
-----GGG---HHHHHHHHHHHSTTHHHHHHHHHHHHHHHH----HHHHHTSPTT--S--SEEEEEEE-HHHHHSTHHHHHHHHHHTT--SEEE--TTHHHHHHHHHH-------HHHHHHHHHHHHHHHHHHHHH-BTTBPPPHHHHHHHHHHHH--TTSHHHHHHHTT-EEE-TTGGGSHHHHHHHHHHHHS------BSHHHHHHHHHHHHT-SEEEEEEESSS------SEEEEEE-----EEEEEES-HHHHHHHHHHHTTTTSPPP----/-----GGG---HHHHHHHHHHHSTTHHHHHHHHHHHHHHHH----HHHHHHPPTT--S--SEEEEEEE-HHHHHSTHHHHHHHHHHTT--SEEEE-TTHHHHHHHTTT-------HHHHHHHHHHHHHHHHHHHHTS-TTSPBPHHHHHHHHHHHH--TTSHHHHHHHTT-EEE-TTGGGSHHHHHHHHHHHHS-----BBSHHHHHHHHHHHHT-SEEEEEEESSSSS-S-EE-TTS-EE--SEEEEEE-----EEEEEES-HHHHHHHHHHTTTTTSPPP----

Radius of gyration: 26.23 Å; Cα contacts (8 Å, |Δi|>4): 982; chains: 2; bounding box: 71×66×70 Å

CATH classification: 3.40.910.10